Protein AF-0000000082329334 (afdb_homodimer)

Nearest PDB structures (foldseek):
  4zr8-assembly1_B  TM=9.690E-01  e=9.136E-33  Acinetobacter baumannii AB5075
  3cyv-assembly1_A-2  TM=9.642E-01  e=1.205E-32  Shigella flexneri
  6w2o-assembly1_A  TM=9.612E-01  e=1.875E-32  Stenotrophomonas maltophilia K279a
  4zr8-assembly1_A  TM=9.452E-01  e=6.203E-33  Acinetobacter baumannii AB5075
  4wsh-assembly1_B  TM=9.404E-01  e=3.281E-29  Pseudomonas aeruginosa PAO1

Sequence (674 aa):
MDHLLTRAARGERTERPPVWLMRQAGRHIPEYRTIREDYTFKEAIKTPSVAERITLLPWELYEPDGLVIYSDILTVLEPLGFDYRIESGVGPVIENPVDGPGDVERETEDVAEALDYVGELIDRLVDRVGDRTAIIGFAGGPFTLASYAVAGGASDGRTPIRRFRAEHPDAFRTLLERFAAGVRESLEYQIRMGADVVQLFDTYASVLTPEDYEEFVLPLHREILADLDVPSIVFVKNMAGKLDLLEASGADVVGLDWSVDMAAARERLGDVPVQGNLDPTHLYGSEAFVEKRTREIVEKAGPEGHILNLGHGVLRDTPVERVRTFVETAKSIDRSRMDHLLTRAARGERTERPPVWLMRQAGRHIPEYRTIREDYTFKEAIKTPSVAERITLLPWELYEPDGLVIYSDILTVLEPLGFDYRIESGVGPVIENPVDGPGDVERETEDVAEALDYVGELIDRLVDRVGDRTAIIGFAGGPFTLASYAVAGGASDGRTPIRRFRAEHPDAFRTLLERFAAGVRESLEYQIRMGADVVQLFDTYASVLTPEDYEEFVLPLHREILADLDVPSIVFVKNMAGKLDLLEASGADVVGLDWSVDMAAARERLGDVPVQGNLDPTHLYGSEAFVEKRTREIVEKAGPEGHILNLGHGVLRDTPVERVRTFVETAKSIDRSR

Solvent-accessible surface area (backbone atoms only — not comparable to full-atom values): 33240 Å² total; per-residue (Å²): 134,86,35,64,41,55,41,16,37,71,39,31,72,43,56,36,52,26,33,41,53,46,53,57,61,41,62,34,38,68,68,50,47,57,55,48,74,80,30,56,74,66,53,31,38,62,30,32,72,52,19,43,54,46,36,43,46,36,49,75,72,53,55,49,37,38,41,56,65,50,68,61,56,62,59,66,39,47,26,54,60,36,49,70,47,76,40,89,98,69,40,52,36,30,78,61,38,42,74,56,67,85,44,55,73,66,66,64,53,59,49,65,71,66,42,42,38,58,38,50,26,40,41,52,45,44,73,73,43,45,90,78,32,33,36,28,38,68,37,34,20,30,56,33,51,45,31,29,36,45,53,28,17,75,59,76,85,45,46,58,38,46,32,43,36,35,61,35,51,66,39,40,49,52,36,35,52,54,39,26,55,53,36,32,51,45,50,51,47,38,43,73,40,57,32,49,30,37,34,40,38,23,44,59,47,36,75,39,34,48,66,53,31,57,68,66,42,35,60,44,43,30,61,47,45,53,87,54,95,45,47,33,31,36,32,35,43,73,34,47,46,39,54,70,54,54,62,68,18,58,46,38,17,45,40,36,25,28,40,39,49,55,44,62,49,41,66,74,57,54,78,55,10,37,31,28,32,44,50,48,45,42,42,56,22,50,72,67,54,34,43,50,55,50,53,50,49,50,61,45,51,42,64,43,8,30,35,38,27,36,27,47,46,57,50,54,81,38,49,58,68,36,54,36,42,50,47,51,46,38,71,67,43,70,55,76,116,132,87,35,65,40,54,40,16,37,72,39,32,72,43,56,38,52,25,34,39,52,47,53,57,60,43,62,34,38,68,68,50,47,57,55,46,74,78,30,55,73,66,54,30,38,61,30,32,71,53,19,45,56,47,36,43,48,37,49,74,71,54,54,48,37,39,40,56,64,51,68,59,58,61,58,65,38,46,23,53,60,37,49,71,47,77,40,88,97,69,39,49,36,31,78,62,37,42,74,56,65,87,43,56,73,65,69,64,53,57,50,65,71,67,42,42,38,58,38,49,27,40,41,52,45,44,74,73,42,44,91,78,32,33,36,27,37,68,39,32,20,29,57,34,50,45,33,28,35,45,55,26,18,74,60,77,86,45,47,57,38,46,32,43,36,34,60,35,51,66,40,42,49,53,37,33,51,55,39,26,55,52,39,32,51,44,49,52,48,37,42,74,39,57,31,48,31,36,32,38,39,23,44,58,47,35,75,39,34,48,67,52,30,57,69,65,42,35,60,44,42,30,60,46,45,54,87,54,95,44,47,33,31,38,31,34,42,72,37,48,44,40,53,69,55,54,61,67,18,58,43,40,17,45,40,36,26,28,41,38,49,53,45,61,49,42,66,72,57,54,78,56,10,36,32,27,34,44,52,46,44,44,41,56,22,51,70,66,54,33,40,52,55,51,52,50,48,50,60,44,51,42,65,43,9,30,36,38,28,38,28,45,47,57,50,56,80,39,48,57,67,36,53,37,43,49,48,50,45,38,70,67,43,70,56,76,116

Secondary structure (DSSP, 8-state):
---HHHHHHTT-B-SS--B--TT-SSTTSHHHHHHHHHS-HHHHHH-HHHHHHHHHHHHHHH--SEEE-S--TTGGGTTTT--EEEETTTEEEESS---SGGGS------HHHHTHHHHHHHHHHHHHHTTTSEEEEEEE-HHHHHHHHHHTB--GGGHHHHHHHHH-HHHHHHHHHHHHHHHHHHHHHHHHHT-SEEEEE-TTGGGS-HHHIIIIIHHHHHHHHTT-SS-EEEE-TT-GGGHHHHHTTT-SEEEE-TTS-HHHHHHHHTTS-EEEEE-GGGGGS-HHHHHHHHHHHHHHH-SBSEEEEESSPPPTT--HHHHHHHHHHHHH-----/---HHHHHHTT-B-SS--B--TT-SSTTSHHHHHHHHHS-HHHHHH-HHHHHHHHHHHHHHH--SEEE-S--TTGGGTTTT--EEEETTTEEEESS---SGGGS------HHHHTHHHHHHHHHHHHHHTTTSEEEEEEE-HHHHHHHHHHTB--GGGHHHHHHHHH-HHHHHHHHHHHHHHHHHHHHHHHHHT-SEEEEE-TTGGGS-HHHIIIIIHHHHHHHHTT-SS-EEEE-TT-GGGHHHHHTTT-SEEEE-TTS-HHHHHHHHTTS-EEEEE-GGGGGS-HHHHHHHHHHHHHHH-SBSEEEEESSPPPTT--HHHHHHHHHHHHH-----

Foldseek 3Di:
DCFQQQCLLQWFFHQFFAEDEFCLQALQDPVSVVLCVVPPLVRQLQALVSQLVSQCVSCVQAVGQETEGSDDQQLLVVQLPWDWDQDPPFGIFIPQAQDALVRLDDHGHQLCVSNVSLLSNLLVCCVVCVVPHAYEYEHEALQQNNLCRQVRGDDPLSVRLVVNCVVPVPSSLSNSLSSLVSLLSNLLSSVVSPGQEYEYCPANLQSDDLVCCLVRGLVSLLVSQPPRPHAYEYAYAPCVVPLVSQLSSPGQEYEAEPNDQLLVSCVVSPSRAYEEYAALCQLVDDLVSLLVVLVVNSVSNDRIRYHYYYNHHHDSNRNSVSVSSNSVSRVPDGPPD/DCFQQQCLLQWFFHQFFAEDEFQLQALQDPVSVVLCVVPPLVRQLQALVSQLVSQCVSCVQAVGQETEGSDDQQLLVVQQPWDWDQDPPFGIFIPQAQDALVRLDDHGHQLCVSNVSLLSNLLVCCVVCVVPHAYEYEHEALLQNNLCRQVRGDDPLSVRLVVSCVVPVPSSLSNSLSSLVSRLSNQLSSVVSPGQEYEYCPANLQSDDLVCCLVRGLVSLLVSQPPRPHAYEYAYAPCVVPLVSQLSSPGQEYEAEQNDQLLVSCVVSPSRAYEEYAALCQLQDDLVSLLVSLVVNSVSNDRIRYHYYHNHHHDSNRNSVSVSSNSVSRVPDGPPD

Structure (mmCIF, N/CA/C/O backbone):
data_AF-0000000082329334-model_v1
#
loop_
_entity.id
_entity.type
_entity.pdbx_description
1 polymer 'Uroporphyrinogen decarboxylase'
#
loop_
_atom_site.group_PDB
_atom_site.id
_atom_site.type_symbol
_atom_site.label_atom_id
_atom_site.label_alt_id
_atom_site.label_comp_id
_atom_site.label_asym_id
_atom_site.label_entity_id
_atom_site.label_seq_id
_atom_site.pdbx_PDB_ins_code
_atom_site.Cartn_x
_atom_site.Cartn_y
_atom_site.Cartn_z
_atom_site.occupancy
_atom_site.B_iso_or_equiv
_atom_site.auth_seq_id
_atom_site.auth_comp_id
_atom_site.auth_asym_id
_atom_site.auth_atom_id
_atom_site.pdbx_PDB_model_num
ATOM 1 N N . MET A 1 1 ? 8.578 -37.438 -7.496 1 54.16 1 MET A N 1
ATOM 2 C CA . MET A 1 1 ? 9.797 -36.906 -6.891 1 54.16 1 MET A CA 1
ATOM 3 C C . MET A 1 1 ? 9.477 -35.688 -6.02 1 54.16 1 MET A C 1
ATOM 5 O O . MET A 1 1 ? 8.641 -34.875 -6.375 1 54.16 1 MET A O 1
ATOM 9 N N . ASP A 1 2 ? 9.852 -35.719 -4.762 1 84.88 2 ASP A N 1
ATOM 10 C CA . ASP A 1 2 ? 9.461 -34.688 -3.803 1 84.88 2 ASP A CA 1
ATOM 11 C C . ASP A 1 2 ? 10.43 -33.5 -3.844 1 84.88 2 ASP A C 1
ATOM 13 O O . ASP A 1 2 ? 11.578 -33.625 -3.41 1 84.88 2 ASP A O 1
ATOM 17 N N . HIS A 1 3 ? 10.125 -32.5 -4.625 1 94.31 3 HIS A N 1
ATOM 18 C CA . HIS A 1 3 ? 10.953 -31.312 -4.82 1 94.31 3 HIS A CA 1
ATOM 19 C C . HIS A 1 3 ? 11.188 -30.578 -3.502 1 94.31 3 HIS A C 1
ATOM 21 O O . HIS A 1 3 ? 10.375 -30.672 -2.584 1 94.31 3 HIS A O 1
ATOM 27 N N . LEU A 1 4 ? 12.406 -30 -3.443 1 96.56 4 LEU A N 1
ATOM 28 C CA . LEU A 1 4 ? 12.742 -29.188 -2.285 1 96.56 4 LEU A CA 1
ATOM 29 C C . LEU A 1 4 ? 11.625 -28.203 -1.963 1 96.56 4 LEU A C 1
ATOM 31 O O . LEU A 1 4 ? 11.258 -28.031 -0.797 1 96.56 4 LEU A O 1
ATOM 35 N N . LEU A 1 5 ? 11.078 -27.625 -2.943 1 98.31 5 LEU A N 1
ATOM 36 C CA . LEU A 1 5 ? 10.039 -26.609 -2.803 1 98.31 5 LEU A CA 1
ATOM 37 C C . LEU A 1 5 ? 8.766 -27.203 -2.217 1 98.31 5 LEU A C 1
ATOM 39 O O . LEU A 1 5 ? 8.172 -26.641 -1.301 1 98.31 5 LEU A O 1
ATOM 43 N N . THR A 1 6 ? 8.32 -28.391 -2.689 1 98.31 6 THR A N 1
ATOM 44 C CA . THR A 1 6 ? 7.094 -29 -2.205 1 98.31 6 THR A CA 1
ATOM 45 C C . THR A 1 6 ? 7.258 -29.5 -0.771 1 98.31 6 THR A C 1
ATOM 47 O O . THR A 1 6 ? 6.32 -29.438 0.025 1 98.31 6 THR A O 1
ATOM 50 N N . ARG A 1 7 ? 8.422 -29.953 -0.446 1 97.94 7 ARG A N 1
ATOM 51 C CA . ARG A 1 7 ? 8.695 -30.375 0.926 1 97.94 7 ARG A CA 1
ATOM 52 C C . ARG A 1 7 ? 8.594 -29.188 1.885 1 97.94 7 ARG A C 1
ATOM 54 O O . ARG A 1 7 ? 7.945 -29.281 2.932 1 97.94 7 ARG A O 1
ATOM 61 N N . ALA A 1 8 ? 9.195 -28.062 1.514 1 98.25 8 ALA A N 1
ATOM 62 C CA . ALA A 1 8 ? 9.109 -26.875 2.34 1 98.25 8 ALA A CA 1
ATOM 63 C C . ALA A 1 8 ? 7.672 -26.391 2.463 1 98.25 8 ALA A C 1
ATOM 65 O O . ALA A 1 8 ? 7.238 -25.969 3.539 1 98.25 8 ALA A O 1
ATOM 66 N N . ALA A 1 9 ? 6.965 -26.5 1.365 1 98.5 9 ALA A N 1
ATOM 67 C CA . ALA A 1 9 ? 5.574 -26.047 1.351 1 98.5 9 ALA A CA 1
ATOM 68 C C . ALA A 1 9 ? 4.719 -26.906 2.287 1 98.5 9 ALA A C 1
ATOM 70 O O . ALA A 1 9 ? 3.684 -26.438 2.775 1 98.5 9 ALA A O 1
ATOM 71 N N . ARG A 1 10 ? 5.16 -28.078 2.543 1 97.38 10 ARG A N 1
ATOM 72 C CA . ARG A 1 10 ? 4.438 -28.984 3.43 1 97.38 10 ARG A CA 1
ATOM 73 C C . ARG A 1 10 ? 4.91 -28.844 4.871 1 97.38 10 ARG A C 1
ATOM 75 O O . ARG A 1 10 ? 4.5 -29.594 5.75 1 97.38 10 ARG A O 1
ATOM 82 N N . GLY A 1 11 ? 5.863 -27.906 5.094 1 97.62 11 GLY A N 1
ATOM 83 C CA . GLY A 1 11 ? 6.301 -27.609 6.445 1 97.62 11 GLY A CA 1
ATOM 84 C C . GLY A 1 11 ? 7.504 -28.422 6.883 1 97.62 11 GLY A C 1
ATOM 85 O O . GLY A 1 11 ? 7.871 -28.422 8.055 1 97.62 11 GLY A O 1
ATOM 86 N N . GLU A 1 12 ? 8.141 -29.047 5.961 1 96.38 12 GLU A N 1
ATOM 87 C CA . GLU A 1 12 ? 9.273 -29.906 6.301 1 96.38 12 GLU A CA 1
ATOM 88 C C . GLU A 1 12 ? 10.555 -29.094 6.453 1 96.38 12 GLU A C 1
ATOM 90 O O . GLU A 1 12 ? 10.672 -28 5.91 1 96.38 12 GLU A O 1
ATOM 95 N N . ARG A 1 13 ? 11.398 -29.703 7.277 1 95.94 13 ARG A N 1
ATOM 96 C CA . ARG A 1 13 ? 12.773 -29.203 7.262 1 95.94 13 ARG A CA 1
ATOM 97 C C . ARG A 1 13 ? 13.477 -29.578 5.961 1 95.94 13 ARG A C 1
ATOM 99 O O . ARG A 1 13 ? 13.305 -30.688 5.453 1 95.94 13 ARG A O 1
ATOM 106 N N . THR A 1 14 ? 14.148 -28.656 5.426 1 96.31 14 THR A N 1
ATOM 107 C CA . THR A 1 14 ? 14.883 -28.891 4.191 1 96.31 14 THR A CA 1
ATOM 108 C C . THR A 1 14 ? 16.375 -28.609 4.383 1 96.31 14 THR A C 1
ATOM 110 O O . THR A 1 14 ? 16.75 -27.891 5.312 1 96.31 14 THR A O 1
ATOM 113 N N . GLU A 1 15 ? 17.219 -29.172 3.594 1 95.69 15 GLU A N 1
ATOM 114 C CA . GLU A 1 15 ? 18.672 -29.062 3.721 1 95.69 15 GLU A CA 1
ATOM 115 C C . GLU A 1 15 ? 19.141 -27.641 3.383 1 95.69 15 GLU A C 1
ATOM 117 O O . GLU A 1 15 ? 20.25 -27.25 3.742 1 95.69 15 GLU A O 1
ATOM 122 N N . ARG A 1 16 ? 18.422 -26.922 2.715 1 97.06 16 ARG A N 1
ATOM 123 C CA . ARG A 1 16 ? 18.547 -25.5 2.414 1 97.06 16 ARG A CA 1
ATOM 124 C C . ARG A 1 16 ? 17.203 -24.891 2.018 1 97.06 16 ARG A C 1
ATOM 126 O O . ARG A 1 16 ? 16.266 -25.625 1.707 1 97.06 16 ARG A O 1
ATOM 133 N N . PRO A 1 17 ? 17.078 -23.609 2.121 1 97.75 17 PRO A N 1
ATOM 134 C CA . PRO A 1 17 ? 15.797 -23.047 1.683 1 97.75 17 PRO A CA 1
ATOM 135 C C . PRO A 1 17 ? 15.586 -23.156 0.174 1 97.75 17 PRO A C 1
ATOM 137 O O . PRO A 1 17 ? 16.484 -22.797 -0.603 1 97.75 17 PRO A O 1
ATOM 140 N N . PRO A 1 18 ? 14.484 -23.797 -0.231 1 98.5 18 PRO A N 1
ATOM 141 C CA . PRO A 1 18 ? 14.172 -23.625 -1.652 1 98.5 18 PRO A CA 1
ATOM 142 C C . PRO A 1 18 ? 13.992 -22.156 -2.045 1 98.5 18 PRO A C 1
ATOM 144 O O . PRO A 1 18 ? 13.586 -21.344 -1.216 1 98.5 18 PRO A O 1
ATOM 147 N N . VAL A 1 19 ? 14.312 -21.828 -3.268 1 98.81 19 VAL A N 1
ATOM 148 C CA . VAL A 1 19 ? 14.25 -20.438 -3.707 1 98.81 19 VAL A CA 1
ATOM 149 C C . VAL A 1 19 ? 13.617 -20.375 -5.094 1 98.81 19 VAL A C 1
ATOM 151 O O . VAL A 1 19 ? 13.898 -21.203 -5.957 1 98.81 19 VAL A O 1
ATOM 154 N N . TRP A 1 20 ? 12.727 -19.516 -5.289 1 98.56 20 TRP A N 1
ATOM 155 C CA . TRP A 1 20 ? 12.227 -19.062 -6.586 1 98.56 20 TRP A CA 1
ATOM 156 C C . TRP A 1 20 ? 11.812 -17.594 -6.52 1 98.56 20 TRP A C 1
ATOM 158 O O . TRP A 1 20 ? 11.977 -16.938 -5.488 1 98.56 20 TRP A O 1
ATOM 168 N N . LEU A 1 21 ? 11.414 -17 -7.652 1 98.19 21 LEU A N 1
ATOM 169 C CA . LEU A 1 21 ? 11.094 -15.578 -7.688 1 98.19 21 LEU A CA 1
ATOM 170 C C . LEU A 1 21 ? 9.773 -15.336 -8.414 1 98.19 21 LEU A C 1
ATOM 172 O O . LEU A 1 21 ? 9.516 -15.93 -9.461 1 98.19 21 LEU A O 1
ATOM 176 N N . MET A 1 22 ? 8.969 -14.469 -7.801 1 97.12 22 MET A N 1
ATOM 177 C CA . MET A 1 22 ? 7.836 -13.938 -8.562 1 97.12 22 MET A CA 1
ATOM 178 C C . MET A 1 22 ? 8.32 -13.07 -9.719 1 97.12 22 MET A C 1
ATOM 180 O O . MET A 1 22 ? 9.234 -12.258 -9.555 1 97.12 22 MET A O 1
ATOM 184 N N . ARG A 1 23 ? 7.719 -13.25 -10.836 1 95.69 23 ARG A N 1
ATOM 185 C CA . ARG A 1 23 ? 8.109 -12.578 -12.07 1 95.69 23 ARG A CA 1
ATOM 186 C C . ARG A 1 23 ? 9.539 -12.945 -12.461 1 95.69 23 ARG A C 1
ATOM 188 O O . ARG A 1 23 ? 10.305 -12.094 -12.914 1 95.69 23 ARG A O 1
ATOM 195 N N . GLN A 1 24 ? 9.906 -14.203 -12.297 1 95.06 24 GLN A N 1
ATOM 196 C CA . GLN A 1 24 ? 11.281 -14.656 -12.516 1 95.06 24 GLN A CA 1
ATOM 197 C C . GLN A 1 24 ? 11.648 -14.594 -14 1 95.06 24 GLN A C 1
ATOM 199 O O . GLN A 1 24 ? 12.82 -14.438 -14.344 1 95.06 24 GLN A O 1
ATOM 204 N N . ALA A 1 25 ? 10.68 -14.828 -14.867 1 95.88 25 ALA A N 1
ATOM 205 C CA . ALA A 1 25 ? 10.891 -14.555 -16.281 1 95.88 25 ALA A CA 1
ATOM 206 C C . ALA A 1 25 ? 10.297 -13.203 -16.672 1 95.88 25 ALA A C 1
ATOM 208 O O . ALA A 1 25 ? 9.078 -13 -16.594 1 95.88 25 ALA A O 1
ATOM 209 N N . GLY A 1 26 ? 11.18 -12.273 -16.953 1 94.44 26 GLY A N 1
ATOM 210 C CA . GLY A 1 26 ? 10.664 -10.961 -17.297 1 94.44 26 GLY A CA 1
ATOM 211 C C . GLY A 1 26 ? 11.711 -10.055 -17.922 1 94.44 26 GLY A C 1
ATOM 212 O O . GLY A 1 26 ? 12.75 -10.523 -18.391 1 94.44 26 GLY A O 1
ATOM 213 N N . ARG A 1 27 ? 11.539 -8.789 -18 1 94.25 27 ARG A N 1
ATOM 214 C CA . ARG A 1 27 ? 12.234 -7.77 -18.766 1 94.25 27 ARG A CA 1
ATOM 215 C C . ARG A 1 27 ? 13.664 -7.582 -18.266 1 94.25 27 ARG A C 1
ATOM 217 O O . ARG A 1 27 ? 14.508 -7.016 -18.953 1 94.25 27 ARG A O 1
ATOM 224 N N . HIS A 1 28 ? 13.875 -8.008 -16.953 1 97.44 28 HIS A N 1
ATOM 225 C CA . HIS A 1 28 ? 15.242 -7.887 -16.484 1 97.44 28 HIS A CA 1
ATOM 226 C C . HIS A 1 28 ? 16.188 -8.805 -17.25 1 97.44 28 HIS A C 1
ATOM 228 O O . HIS A 1 28 ? 17.406 -8.633 -17.203 1 97.44 28 HIS A O 1
ATOM 234 N N . ILE A 1 29 ? 15.609 -9.797 -17.969 1 97.94 29 ILE A N 1
ATOM 235 C CA . ILE A 1 29 ? 16.375 -10.742 -18.766 1 97.94 29 ILE A CA 1
ATOM 236 C C . ILE A 1 29 ? 16.438 -10.266 -20.219 1 97.94 29 ILE A C 1
ATOM 238 O O . ILE A 1 29 ? 15.414 -10.148 -20.891 1 97.94 29 ILE A O 1
ATOM 242 N N . PRO A 1 30 ? 17.609 -10.047 -20.797 1 97.31 30 PRO A N 1
ATOM 243 C CA . PRO A 1 30 ? 17.75 -9.539 -22.172 1 97.31 30 PRO A CA 1
ATOM 244 C C . PRO A 1 30 ? 17.062 -10.438 -23.203 1 97.31 30 PRO A C 1
ATOM 246 O O . PRO A 1 30 ? 16.391 -9.945 -24.109 1 97.31 30 PRO A O 1
ATOM 249 N N . GLU A 1 31 ? 17.25 -11.703 -23.109 1 97.88 31 GLU A N 1
ATOM 250 C CA . GLU A 1 31 ? 16.656 -12.641 -24.047 1 97.88 31 GLU A CA 1
ATOM 251 C C . GLU A 1 31 ? 15.141 -12.539 -24.047 1 97.88 31 GLU A C 1
ATOM 253 O O . GLU A 1 31 ? 14.5 -12.711 -25.094 1 97.88 31 GLU A O 1
ATOM 258 N N . TYR A 1 32 ? 14.594 -12.367 -22.922 1 97.88 32 TYR A N 1
ATOM 259 C CA . TYR A 1 32 ? 13.156 -12.133 -22.844 1 97.88 32 TYR A CA 1
ATOM 260 C C . TYR A 1 32 ? 12.734 -10.961 -23.719 1 97.88 32 TYR A C 1
ATOM 262 O O . TYR A 1 32 ? 11.766 -11.062 -24.469 1 97.88 32 TYR A O 1
ATOM 270 N N . ARG A 1 33 ? 13.438 -9.891 -23.594 1 96.62 33 ARG A N 1
ATOM 271 C CA . ARG A 1 33 ? 13.125 -8.695 -24.375 1 96.62 33 ARG A CA 1
ATOM 272 C C . ARG A 1 33 ? 13.211 -8.977 -25.859 1 96.62 33 ARG A C 1
ATOM 274 O O . ARG A 1 33 ? 12.383 -8.492 -26.641 1 96.62 33 ARG A O 1
ATOM 281 N N . THR A 1 34 ? 14.148 -9.719 -26.188 1 97.56 34 THR A N 1
ATOM 282 C CA . THR A 1 34 ? 14.32 -10.078 -27.594 1 97.56 34 THR A CA 1
ATOM 283 C C . THR A 1 34 ? 13.117 -10.867 -28.094 1 97.56 34 THR A C 1
ATOM 285 O O . THR A 1 34 ? 12.57 -10.562 -29.156 1 97.56 34 THR A O 1
ATOM 288 N N . ILE A 1 35 ? 12.68 -11.852 -27.344 1 97.62 35 ILE A N 1
ATOM 289 C CA . ILE A 1 35 ? 11.531 -12.672 -27.719 1 97.62 35 ILE A CA 1
ATOM 290 C C . ILE A 1 35 ? 10.289 -11.797 -27.844 1 97.62 35 ILE A C 1
ATOM 292 O O . ILE A 1 35 ? 9.508 -11.945 -28.781 1 97.62 35 ILE A O 1
ATOM 296 N N . ARG A 1 36 ? 10.195 -10.836 -27 1 95 36 ARG A N 1
ATOM 297 C CA . ARG A 1 36 ? 8.992 -10.008 -26.906 1 95 36 ARG A CA 1
ATOM 298 C C . ARG A 1 36 ? 8.945 -8.984 -28.031 1 95 36 ARG A C 1
ATOM 300 O O . ARG A 1 36 ? 7.91 -8.359 -28.281 1 95 36 ARG A O 1
ATOM 307 N N . GLU A 1 37 ? 10.016 -8.766 -28.719 1 96.19 37 GLU A N 1
ATOM 308 C CA . GLU A 1 37 ? 9.984 -7.965 -29.938 1 96.19 37 GLU A CA 1
ATOM 309 C C . GLU A 1 37 ? 9.117 -8.617 -31 1 96.19 37 GLU A C 1
ATOM 311 O O . GLU A 1 37 ? 8.531 -7.934 -31.844 1 96.19 37 GLU A O 1
ATOM 316 N N . ASP A 1 38 ? 9.008 -9.93 -30.938 1 96.75 38 ASP A N 1
ATOM 317 C CA . ASP A 1 38 ? 8.328 -10.68 -31.984 1 96.75 38 ASP A CA 1
ATOM 318 C C . ASP A 1 38 ? 6.902 -11.039 -31.562 1 96.75 38 ASP A C 1
ATOM 320 O O . ASP A 1 38 ? 6.074 -11.391 -32.406 1 96.75 38 ASP A O 1
ATOM 324 N N . TYR A 1 39 ? 6.684 -11.008 -30.25 1 95.56 39 TYR A N 1
ATOM 325 C CA . TYR A 1 39 ? 5.387 -11.406 -29.719 1 95.56 39 TYR A CA 1
ATOM 326 C C . TYR A 1 39 ? 4.855 -10.367 -28.734 1 95.56 39 TYR A C 1
ATOM 328 O O . TYR A 1 39 ? 5.602 -9.852 -27.906 1 95.56 39 TYR A O 1
ATOM 336 N N . THR A 1 40 ? 3.547 -10.031 -28.922 1 92.5 40 THR A N 1
ATOM 337 C CA . THR A 1 40 ? 2.902 -9.32 -27.828 1 92.5 40 THR A CA 1
ATOM 338 C C . THR A 1 40 ? 2.805 -10.211 -26.594 1 92.5 40 THR A C 1
ATOM 340 O O . THR A 1 40 ? 2.973 -11.43 -26.688 1 92.5 40 THR A O 1
ATOM 343 N N . PHE A 1 41 ? 2.617 -9.602 -25.484 1 91.69 41 PHE A N 1
ATOM 344 C CA . PHE A 1 41 ? 2.508 -10.367 -24.25 1 91.69 41 PHE A CA 1
ATOM 345 C C . PHE A 1 41 ? 1.433 -11.445 -24.359 1 91.69 41 PHE A C 1
ATOM 347 O O . PHE A 1 41 ? 1.671 -12.602 -24.031 1 91.69 41 PHE A O 1
ATOM 354 N N . LYS A 1 42 ? 0.293 -11.172 -24.875 1 92.12 42 LYS A N 1
ATOM 355 C CA . LYS A 1 42 ? -0.82 -12.109 -25 1 92.12 42 LYS A CA 1
ATOM 356 C C . LYS A 1 42 ? -0.497 -13.211 -26 1 92.12 42 LYS A C 1
ATOM 358 O O . LYS A 1 42 ? -0.822 -14.375 -25.781 1 92.12 42 LYS A O 1
ATOM 363 N N . GLU A 1 43 ? 0.096 -12.852 -26.984 1 94.69 43 GLU A N 1
ATOM 364 C CA . GLU A 1 43 ? 0.498 -13.836 -27.984 1 94.69 43 GLU A CA 1
ATOM 365 C C . GLU A 1 43 ? 1.498 -14.836 -27.391 1 94.69 43 GLU A C 1
ATOM 367 O O . GLU A 1 43 ? 1.42 -16.031 -27.672 1 94.69 43 GLU A O 1
ATOM 372 N N . ALA A 1 44 ? 2.406 -14.258 -26.656 1 96.31 44 ALA A N 1
ATOM 373 C CA . ALA A 1 44 ? 3.426 -15.109 -26.062 1 96.31 44 ALA A CA 1
ATOM 374 C C . ALA A 1 44 ? 2.797 -16.141 -25.125 1 96.31 44 ALA A C 1
ATOM 376 O O . ALA A 1 44 ? 3.127 -17.328 -25.172 1 96.31 44 ALA A O 1
ATOM 377 N N . ILE A 1 45 ? 1.877 -15.68 -24.344 1 95.5 45 ILE A N 1
ATOM 378 C CA . ILE A 1 45 ? 1.222 -16.547 -23.359 1 95.5 45 ILE A CA 1
ATOM 379 C C . ILE A 1 45 ? 0.359 -17.578 -24.094 1 95.5 45 ILE A C 1
ATOM 381 O O . ILE A 1 45 ? 0.228 -18.719 -23.641 1 95.5 45 ILE A O 1
ATOM 385 N N . LYS A 1 46 ? -0.177 -17.25 -25.219 1 96.44 46 LYS A N 1
ATOM 386 C CA . LYS A 1 46 ? -1.121 -18.109 -25.922 1 96.44 46 LYS A CA 1
ATOM 387 C C . LYS A 1 46 ? -0.399 -19.031 -26.906 1 96.44 46 LYS A C 1
ATOM 389 O O . LYS A 1 46 ? -1.033 -19.828 -27.594 1 96.44 46 LYS A O 1
ATOM 394 N N . THR A 1 47 ? 0.867 -18.875 -27 1 98.12 47 THR A N 1
ATOM 395 C CA . THR A 1 47 ? 1.699 -19.766 -27.812 1 98.12 47 THR A CA 1
ATOM 396 C C . THR A 1 47 ? 2.574 -20.641 -26.922 1 98.12 47 THR A C 1
ATOM 398 O O . THR A 1 47 ? 3.674 -20.234 -26.531 1 98.12 47 THR A O 1
ATOM 401 N N . PRO A 1 48 ? 2.127 -21.844 -26.688 1 98.31 48 PRO A N 1
ATOM 402 C CA . PRO A 1 48 ? 2.762 -22.703 -25.688 1 98.31 48 PRO A CA 1
ATOM 403 C C . PRO A 1 48 ? 4.266 -22.859 -25.906 1 98.31 48 PRO A C 1
ATOM 405 O O . PRO A 1 48 ? 5.035 -22.859 -24.938 1 98.31 48 PRO A O 1
ATOM 408 N N . SER A 1 49 ? 4.711 -22.953 -27.125 1 98.31 49 SER A N 1
ATOM 409 C CA . SER A 1 49 ? 6.137 -23.125 -27.391 1 98.31 49 SER A CA 1
ATOM 410 C C . SER A 1 49 ? 6.922 -21.875 -26.984 1 98.31 49 SER A C 1
ATOM 412 O O . SER A 1 49 ? 8.031 -21.984 -26.453 1 98.31 49 SER A O 1
ATOM 414 N N . VAL A 1 50 ? 6.398 -20.719 -27.203 1 98.56 50 VAL A N 1
ATOM 415 C CA . VAL A 1 50 ? 7.027 -19.469 -26.812 1 98.56 50 VAL A CA 1
ATOM 416 C C . VAL A 1 50 ? 7 -19.312 -25.297 1 98.56 50 VAL A C 1
ATOM 418 O O . VAL A 1 50 ? 8.008 -18.969 -24.672 1 98.56 50 VAL A O 1
ATOM 421 N N . ALA A 1 51 ? 5.844 -19.594 -24.719 1 98.62 51 ALA A N 1
ATOM 422 C CA . ALA A 1 51 ? 5.711 -19.547 -23.266 1 98.62 51 ALA A CA 1
ATOM 423 C C . ALA A 1 51 ? 6.695 -20.484 -22.594 1 98.62 51 ALA A C 1
ATOM 425 O O . ALA A 1 51 ? 7.266 -20.156 -21.547 1 98.62 51 ALA A O 1
ATOM 426 N N . GLU A 1 52 ? 6.812 -21.672 -23.172 1 98.69 52 GLU A N 1
ATOM 427 C CA . GLU A 1 52 ? 7.785 -22.641 -22.672 1 98.69 52 GLU A CA 1
ATOM 428 C C . GLU A 1 52 ? 9.195 -22.062 -22.672 1 98.69 52 GLU A C 1
ATOM 430 O O . GLU A 1 52 ? 9.922 -22.141 -21.688 1 98.69 52 GLU A O 1
ATOM 435 N N . ARG A 1 53 ? 9.586 -21.5 -23.797 1 98.56 53 ARG A N 1
ATOM 436 C CA . ARG A 1 53 ? 10.914 -20.906 -23.938 1 98.56 53 ARG A CA 1
ATOM 437 C C . ARG A 1 53 ? 11.148 -19.828 -22.891 1 98.56 53 ARG A C 1
ATOM 439 O O . ARG A 1 53 ? 12.195 -19.797 -22.234 1 98.56 53 ARG A O 1
ATOM 446 N N . ILE A 1 54 ? 10.188 -19 -22.688 1 98.62 54 ILE A N 1
ATOM 447 C CA . ILE A 1 54 ? 10.305 -17.891 -21.75 1 98.62 54 ILE A CA 1
ATOM 448 C C . ILE A 1 54 ? 10.375 -18.453 -20.328 1 98.62 54 ILE A C 1
ATOM 450 O O . ILE A 1 54 ? 11.203 -18 -19.516 1 98.62 54 ILE A O 1
ATOM 454 N N . THR A 1 55 ? 9.531 -19.422 -20.016 1 98.62 55 THR A N 1
ATOM 455 C CA . THR A 1 55 ? 9.523 -20.031 -18.688 1 98.62 55 THR A CA 1
ATOM 456 C C . THR A 1 55 ? 10.891 -20.625 -18.344 1 98.62 55 THR A C 1
ATOM 458 O O . THR A 1 55 ? 11.297 -20.625 -17.188 1 98.62 55 THR A O 1
ATOM 461 N N . LEU A 1 56 ? 11.578 -21.062 -19.312 1 98.56 56 LEU A N 1
ATOM 462 C CA . LEU A 1 56 ? 12.805 -21.812 -19.094 1 98.56 56 LEU A CA 1
ATOM 463 C C . LEU A 1 56 ? 14.008 -20.875 -19 1 98.56 56 LEU A C 1
ATOM 465 O O . LEU A 1 56 ? 15.086 -21.281 -18.578 1 98.56 56 LEU A O 1
ATOM 469 N N . LEU A 1 57 ? 13.836 -19.578 -19.328 1 98.56 57 LEU A N 1
ATOM 470 C CA . LEU A 1 57 ? 14.945 -18.625 -19.281 1 98.56 57 LEU A CA 1
ATOM 471 C C . LEU A 1 57 ? 15.555 -18.578 -17.891 1 98.56 57 LEU A C 1
ATOM 473 O O . LEU A 1 57 ? 16.766 -18.75 -17.719 1 98.56 57 LEU A O 1
ATOM 477 N N . PRO A 1 58 ? 14.742 -18.391 -16.844 1 98.12 58 PRO A N 1
ATOM 478 C CA . PRO A 1 58 ? 15.328 -18.359 -15.5 1 98.12 58 PRO A CA 1
ATOM 479 C C . PRO A 1 58 ? 15.984 -19.688 -15.117 1 98.12 58 PRO A C 1
ATOM 481 O O . PRO A 1 58 ? 16.922 -19.703 -14.312 1 98.12 58 PRO A O 1
ATOM 484 N N . TRP A 1 59 ? 15.453 -20.797 -15.625 1 97.44 59 TRP A N 1
ATOM 485 C CA . TRP A 1 59 ? 16.062 -22.109 -15.367 1 97.44 59 TRP A CA 1
ATOM 486 C C . TRP A 1 59 ? 17.5 -22.141 -15.867 1 97.44 59 TRP A C 1
ATOM 488 O O . TRP A 1 59 ? 18.391 -22.625 -15.164 1 97.44 59 TRP A O 1
ATOM 498 N N . GLU A 1 60 ? 17.688 -21.609 -17 1 97.25 60 GLU A N 1
ATOM 499 C CA . GLU A 1 60 ? 19.016 -21.594 -17.625 1 97.25 60 GLU A CA 1
ATOM 500 C C . GLU A 1 60 ? 19.938 -20.609 -16.922 1 97.25 60 GLU A C 1
ATOM 502 O O . GLU A 1 60 ? 21.156 -20.844 -16.828 1 97.25 60 GLU A O 1
ATOM 507 N N . LEU A 1 61 ? 19.422 -19.562 -16.422 1 97.81 61 LEU A N 1
ATOM 508 C CA . LEU A 1 61 ? 20.234 -18.469 -15.891 1 97.81 61 LEU A CA 1
ATOM 509 C C . LEU A 1 61 ? 20.531 -18.688 -14.414 1 97.81 61 LEU A C 1
ATOM 511 O O . LEU A 1 61 ? 21.625 -18.375 -13.945 1 97.81 61 LEU A O 1
ATOM 515 N N . TYR A 1 62 ? 19.531 -19.188 -13.633 1 97.25 62 TYR A N 1
ATOM 516 C CA . TYR A 1 62 ? 19.609 -19.156 -12.18 1 97.25 62 TYR A CA 1
ATOM 517 C C . TYR A 1 62 ? 19.391 -20.531 -11.578 1 97.25 62 TYR A C 1
ATOM 519 O O . TYR A 1 62 ? 19.75 -20.781 -10.422 1 97.25 62 TYR A O 1
ATOM 527 N N . GLU A 1 63 ? 18.672 -21.453 -12.25 1 97.5 63 GLU A N 1
ATOM 528 C CA . GLU A 1 63 ? 18.266 -22.766 -11.781 1 97.5 63 GLU A CA 1
ATOM 529 C C . GLU A 1 63 ? 17.516 -22.672 -10.445 1 97.5 63 GLU A C 1
ATOM 531 O O . GLU A 1 63 ? 17.891 -23.328 -9.477 1 97.5 63 GLU A O 1
ATOM 536 N N . PRO A 1 64 ? 16.438 -21.891 -10.383 1 98.31 64 PRO A N 1
ATOM 537 C CA . PRO A 1 64 ? 15.656 -21.844 -9.148 1 98.31 64 PRO A CA 1
ATOM 538 C C . PRO A 1 64 ? 15.016 -23.188 -8.797 1 98.31 64 PRO A C 1
ATOM 540 O O . PRO A 1 64 ? 15.078 -24.125 -9.594 1 98.31 64 PRO A O 1
ATOM 543 N N . ASP A 1 65 ? 14.422 -23.312 -7.645 1 98.44 65 ASP A N 1
ATOM 544 C CA . ASP A 1 65 ? 13.867 -24.578 -7.168 1 98.44 65 ASP A CA 1
ATOM 545 C C . ASP A 1 65 ? 12.398 -24.719 -7.543 1 98.44 65 ASP A C 1
ATOM 547 O O . ASP A 1 65 ? 11.711 -25.625 -7.082 1 98.44 65 ASP A O 1
ATOM 551 N N . GLY A 1 66 ? 11.891 -23.797 -8.305 1 98.31 66 GLY A N 1
ATOM 552 C CA . GLY A 1 66 ? 10.555 -23.766 -8.875 1 98.31 66 GLY A CA 1
ATOM 553 C C . GLY A 1 66 ? 10.445 -22.844 -10.078 1 98.31 66 GLY A C 1
ATOM 554 O O . GLY A 1 66 ? 11.023 -21.766 -10.094 1 98.31 66 GLY A O 1
ATOM 555 N N . LEU A 1 67 ? 9.75 -23.328 -11.07 1 98.44 67 LEU A N 1
ATOM 556 C CA . LEU A 1 67 ? 9.477 -22.516 -12.25 1 98.44 67 LEU A CA 1
ATOM 557 C C . LEU A 1 67 ? 7.992 -22.156 -12.32 1 98.44 67 LEU A C 1
ATOM 559 O O . LEU A 1 67 ? 7.141 -23.031 -12.484 1 98.44 67 LEU A O 1
ATOM 563 N N . VAL A 1 68 ? 7.754 -20.938 -12.133 1 98.62 68 VAL A N 1
ATOM 564 C CA . VAL A 1 68 ? 6.383 -20.469 -12.32 1 98.62 68 VAL A CA 1
ATOM 565 C C . VAL A 1 68 ? 6.086 -20.312 -13.812 1 98.62 68 VAL A C 1
ATOM 567 O O . VAL A 1 68 ? 6.902 -19.766 -14.562 1 98.62 68 VAL A O 1
ATOM 570 N N . ILE A 1 69 ? 5.043 -20.812 -14.211 1 98.62 69 ILE A N 1
ATOM 571 C CA . ILE A 1 69 ? 4.691 -20.828 -15.625 1 98.62 69 ILE A CA 1
ATOM 572 C C . ILE A 1 69 ? 4.57 -19.391 -16.141 1 98.62 69 ILE A C 1
ATOM 574 O O . ILE A 1 69 ? 4.121 -18.5 -15.406 1 98.62 69 ILE A O 1
ATOM 578 N N . TYR A 1 70 ? 5.008 -19.156 -17.406 1 98.12 70 TYR A N 1
ATOM 579 C CA . TYR A 1 70 ? 4.809 -17.859 -18.031 1 98.12 70 TYR A CA 1
ATOM 580 C C . TYR A 1 70 ? 3.369 -17.703 -18.516 1 98.12 70 TYR A C 1
ATOM 582 O O . TYR A 1 70 ? 2.984 -18.25 -19.547 1 98.12 70 TYR A O 1
ATOM 590 N N . SER A 1 71 ? 2.658 -16.984 -17.75 1 96.38 71 SER A N 1
ATOM 591 C CA . SER A 1 71 ? 1.246 -16.703 -17.969 1 96.38 71 SER A CA 1
ATOM 592 C C . SER A 1 71 ? 0.854 -15.367 -17.328 1 96.38 71 SER A C 1
ATOM 594 O O . SER A 1 71 ? 1.698 -14.492 -17.141 1 96.38 71 SER A O 1
ATOM 596 N N . ASP A 1 72 ? -0.408 -15.117 -17.266 1 93.81 72 ASP A N 1
ATOM 597 C CA . ASP A 1 72 ? -0.913 -13.875 -16.688 1 93.81 72 ASP A CA 1
ATOM 598 C C . ASP A 1 72 ? -2.012 -14.148 -15.656 1 93.81 72 ASP A C 1
ATOM 600 O O . ASP A 1 72 ? -2.83 -15.055 -15.844 1 93.81 72 ASP A O 1
ATOM 604 N N . ILE A 1 73 ? -1.996 -13.336 -14.633 1 93.5 73 ILE A N 1
ATOM 605 C CA . ILE A 1 73 ? -2.986 -13.539 -13.578 1 93.5 73 ILE A CA 1
ATOM 606 C C . ILE A 1 73 ? -4.379 -13.211 -14.109 1 93.5 73 ILE A C 1
ATOM 608 O O . ILE A 1 73 ? -5.387 -13.617 -13.523 1 93.5 73 ILE A O 1
ATOM 612 N N . LEU A 1 74 ? -4.488 -12.57 -15.258 1 94.81 74 LEU A N 1
ATOM 613 C CA . LEU A 1 74 ? -5.766 -12.086 -15.773 1 94.81 74 LEU A CA 1
ATOM 614 C C . LEU A 1 74 ? -6.359 -13.078 -16.766 1 94.81 74 LEU A C 1
ATOM 616 O O . LEU A 1 74 ? -7.488 -12.906 -17.234 1 94.81 74 LEU A O 1
ATOM 620 N N . THR A 1 75 ? -5.625 -14.148 -17.094 1 94.69 75 THR A N 1
ATOM 621 C CA . THR A 1 75 ? -6.078 -15.07 -18.125 1 94.69 75 THR A CA 1
ATOM 622 C C . THR A 1 75 ? -7.449 -15.641 -17.781 1 94.69 75 THR A C 1
ATOM 624 O O . THR A 1 75 ? -8.273 -15.875 -18.672 1 94.69 75 THR A O 1
ATOM 627 N N . VAL A 1 76 ? -7.688 -15.805 -16.531 1 95.94 76 VAL A N 1
ATOM 628 C CA . VAL A 1 76 ? -8.922 -16.438 -16.078 1 95.94 76 VAL A CA 1
ATOM 629 C C . VAL A 1 76 ? -10.109 -15.516 -16.375 1 95.94 76 VAL A C 1
ATOM 631 O O . VAL A 1 76 ? -11.258 -15.953 -16.359 1 95.94 76 VAL A O 1
ATOM 634 N N . LEU A 1 77 ? -9.883 -14.242 -16.656 1 95.75 77 LEU A N 1
ATOM 635 C CA . LEU A 1 77 ? -10.953 -13.32 -17.016 1 95.75 77 LEU A CA 1
ATOM 636 C C . LEU A 1 77 ? -11.609 -13.734 -18.328 1 95.75 77 LEU A C 1
ATOM 638 O O . LEU A 1 77 ? -12.789 -13.469 -18.547 1 95.75 77 LEU A O 1
ATOM 642 N N . GLU A 1 78 ? -10.844 -14.438 -19.172 1 94.5 78 GLU A N 1
ATOM 643 C CA . GLU A 1 78 ? -11.352 -14.812 -20.484 1 94.5 78 GLU A CA 1
ATOM 644 C C . GLU A 1 78 ? -12.539 -15.766 -20.359 1 94.5 78 GLU A C 1
ATOM 646 O O . GLU A 1 78 ? -13.633 -15.461 -20.844 1 94.5 78 GLU A O 1
ATOM 651 N N . PRO A 1 79 ? -12.367 -16.891 -19.734 1 96.38 79 PRO A N 1
ATOM 652 C CA . PRO A 1 79 ? -13.516 -17.781 -19.594 1 96.38 79 PRO A CA 1
ATOM 653 C C . PRO A 1 79 ? -14.641 -17.188 -18.75 1 96.38 79 PRO A C 1
ATOM 655 O O . PRO A 1 79 ? -15.766 -17.703 -18.766 1 96.38 79 PRO A O 1
ATOM 658 N N . LEU A 1 80 ? -14.398 -16.125 -18.047 1 95.81 80 LEU A N 1
ATOM 659 C CA . LEU A 1 80 ? -15.406 -15.5 -17.188 1 95.81 80 LEU A CA 1
ATOM 660 C C . LEU A 1 80 ? -16.141 -14.398 -17.953 1 95.81 80 LEU A C 1
ATOM 662 O O . LEU A 1 80 ? -16.953 -13.664 -17.359 1 95.81 80 LEU A O 1
ATOM 666 N N . GLY A 1 81 ? -15.844 -14.25 -19.203 1 94.81 81 GLY A N 1
ATOM 667 C CA . GLY A 1 81 ? -16.609 -13.383 -20.078 1 94.81 81 GLY A CA 1
ATOM 668 C C . GLY A 1 81 ? -16.016 -11.992 -20.219 1 94.81 81 GLY A C 1
ATOM 669 O O . GLY A 1 81 ? -16.688 -11.055 -20.641 1 94.81 81 GLY A O 1
ATOM 670 N N . PHE A 1 82 ? -14.805 -11.812 -19.844 1 95.5 82 PHE A N 1
ATOM 671 C CA . PHE A 1 82 ? -14.117 -10.531 -19.969 1 95.5 82 PHE A CA 1
ATOM 672 C C . PHE A 1 82 ? -13.039 -10.594 -21.047 1 95.5 82 PHE A C 1
ATOM 674 O O . PHE A 1 82 ? -12.398 -11.633 -21.219 1 95.5 82 PHE A O 1
ATOM 681 N N . ASP A 1 83 ? -12.969 -9.492 -21.719 1 92.25 83 ASP A N 1
ATOM 682 C CA . ASP A 1 83 ? -11.883 -9.312 -22.672 1 92.25 83 ASP A CA 1
ATOM 683 C C . ASP A 1 83 ? -10.867 -8.289 -22.172 1 92.25 83 ASP A C 1
ATOM 685 O O . ASP A 1 83 ? -11.242 -7.266 -21.594 1 92.25 83 ASP A O 1
ATOM 689 N N . TYR A 1 84 ? -9.602 -8.656 -22.312 1 92.25 84 TYR A N 1
ATOM 690 C CA . TYR A 1 84 ? -8.586 -7.707 -21.859 1 92.25 84 TYR A CA 1
ATOM 691 C C . TYR A 1 84 ? -7.395 -7.695 -22.797 1 92.25 84 TYR A C 1
ATOM 693 O O . TYR A 1 84 ? -7.211 -8.625 -23.594 1 92.25 84 TYR A O 1
ATOM 701 N N . ARG A 1 85 ? -6.707 -6.656 -22.828 1 91 85 ARG A N 1
ATOM 702 C CA . ARG A 1 85 ? -5.434 -6.516 -23.531 1 91 85 ARG A CA 1
ATOM 703 C C . ARG A 1 85 ? -4.41 -5.801 -22.656 1 91 85 ARG A C 1
ATOM 705 O O . ARG A 1 85 ? -4.758 -5.23 -21.609 1 91 85 ARG A O 1
ATOM 712 N N . ILE A 1 86 ? -3.186 -5.992 -23.016 1 86.44 86 ILE A N 1
ATOM 713 C CA . ILE A 1 86 ? -2.111 -5.281 -22.328 1 86.44 86 ILE A CA 1
ATOM 714 C C . ILE A 1 86 ? -1.572 -4.168 -23.234 1 86.44 86 ILE A C 1
ATOM 716 O O . ILE A 1 86 ? -1.135 -4.422 -24.344 1 86.44 86 ILE A O 1
ATOM 720 N N . GLU A 1 87 ? -1.682 -3.018 -22.766 1 81.88 87 GLU A N 1
ATOM 721 C CA . GLU A 1 87 ? -1.203 -1.858 -23.5 1 81.88 87 GLU A CA 1
ATOM 722 C C . GLU A 1 87 ? 0.093 -1.314 -22.906 1 81.88 87 GLU A C 1
ATOM 724 O O . GLU A 1 87 ? 0.175 -1.071 -21.703 1 81.88 87 GLU A O 1
ATOM 729 N N . SER A 1 88 ? 1.072 -1.234 -23.797 1 73.31 88 SER A N 1
ATOM 730 C CA . SER A 1 88 ? 2.377 -0.745 -23.359 1 73.31 88 SER A CA 1
ATOM 731 C C . SER A 1 88 ? 2.256 0.607 -22.672 1 73.31 88 SER A C 1
ATOM 733 O O . SER A 1 88 ? 1.582 1.511 -23.172 1 73.31 88 SER A O 1
ATOM 735 N N . GLY A 1 89 ? 2.852 0.755 -21.484 1 69.69 89 GLY A N 1
ATOM 736 C CA . GLY A 1 89 ? 2.838 2.008 -20.75 1 69.69 89 GLY A CA 1
ATOM 737 C C . GLY A 1 89 ? 1.597 2.182 -19.891 1 69.69 89 GLY A C 1
ATOM 738 O O . GLY A 1 89 ? 1.598 2.965 -18.938 1 69.69 89 GLY A O 1
ATOM 739 N N . VAL A 1 90 ? 0.546 1.514 -20.281 1 76.81 90 VAL A N 1
ATOM 740 C CA . VAL A 1 90 ? -0.722 1.678 -19.578 1 76.81 90 VAL A CA 1
ATOM 741 C C . VAL A 1 90 ? -0.973 0.47 -18.688 1 76.81 90 VAL A C 1
ATOM 743 O O . VAL A 1 90 ? -1.441 0.619 -17.547 1 76.81 90 VAL A O 1
ATOM 746 N N . GLY A 1 91 ? -0.636 -0.687 -19.188 1 85.12 91 GLY A N 1
ATOM 747 C CA . GLY A 1 91 ? -0.959 -1.907 -18.469 1 85.12 91 GLY A CA 1
ATOM 748 C C . GLY A 1 91 ? -2.227 -2.576 -18.969 1 85.12 91 GLY A C 1
ATOM 749 O O . GLY A 1 91 ? -2.605 -2.414 -20.125 1 85.12 91 GLY A O 1
ATOM 750 N N . PRO A 1 92 ? -2.846 -3.359 -18.156 1 91.94 92 PRO A N 1
ATOM 751 C CA . PRO A 1 92 ? -4.039 -4.094 -18.578 1 91.94 92 PRO A CA 1
ATOM 752 C C . PRO A 1 92 ? -5.234 -3.176 -18.844 1 91.94 92 PRO A C 1
ATOM 754 O O . PRO A 1 92 ? -5.445 -2.207 -18.109 1 91.94 92 PRO A O 1
ATOM 757 N N . VAL A 1 93 ? -5.879 -3.396 -19.828 1 95.06 93 VAL A N 1
ATOM 758 C CA . VAL A 1 93 ? -7.121 -2.719 -20.188 1 95.06 93 VAL A CA 1
ATOM 759 C C . VAL A 1 93 ? -8.234 -3.746 -20.375 1 95.06 93 VAL A C 1
ATOM 761 O O . VAL A 1 93 ? -8.102 -4.672 -21.188 1 95.06 93 VAL A O 1
ATOM 764 N N . ILE A 1 94 ? -9.266 -3.631 -19.641 1 96.56 94 ILE A N 1
ATOM 765 C CA . ILE A 1 94 ? -10.445 -4.48 -19.781 1 96.56 94 ILE A CA 1
ATOM 766 C C . ILE A 1 94 ? -11.43 -3.842 -20.75 1 96.56 94 ILE A C 1
ATOM 768 O O . ILE A 1 94 ? -11.945 -2.748 -20.5 1 96.56 94 ILE A O 1
ATOM 772 N N . GLU A 1 95 ? -11.719 -4.43 -21.781 1 94.75 95 GLU A N 1
ATOM 773 C CA . GLU A 1 95 ? -12.516 -3.867 -22.859 1 94.75 95 GLU A CA 1
ATOM 774 C C . GLU A 1 95 ? -13.992 -3.754 -22.469 1 94.75 95 GLU A C 1
ATOM 776 O O . GLU A 1 95 ? -14.695 -2.859 -22.938 1 94.75 95 GLU A O 1
ATOM 781 N N . ASN A 1 96 ? -14.453 -4.668 -21.703 1 96.06 96 ASN A N 1
ATOM 782 C CA . ASN A 1 96 ? -15.844 -4.703 -21.266 1 96.06 96 ASN A CA 1
ATOM 783 C C . ASN A 1 96 ? -15.938 -4.738 -19.734 1 96.06 96 ASN A C 1
ATOM 785 O O . ASN A 1 96 ? -16.469 -5.695 -19.172 1 96.06 96 ASN A O 1
ATOM 789 N N . PRO A 1 97 ? -15.508 -3.684 -19.078 1 97.44 97 PRO A N 1
ATOM 790 C CA . PRO A 1 97 ? -15.523 -3.633 -17.625 1 97.44 97 PRO A CA 1
ATOM 791 C C . PRO A 1 97 ? -16.938 -3.742 -17.047 1 97.44 97 PRO A C 1
ATOM 793 O O . PRO A 1 97 ? -17.922 -3.709 -17.797 1 97.44 97 PRO A O 1
ATOM 796 N N . VAL A 1 98 ? -17.016 -4.051 -15.797 1 97.25 98 VAL A N 1
ATOM 797 C CA . VAL A 1 98 ? -18.297 -4.102 -15.094 1 97.25 98 VAL A CA 1
ATOM 798 C C . VAL A 1 98 ? -18.875 -2.691 -14.961 1 97.25 98 VAL A C 1
ATOM 800 O O . VAL A 1 98 ? -18.297 -1.847 -14.266 1 97.25 98 VAL A O 1
ATOM 803 N N . ASP A 1 99 ? -19.984 -2.467 -15.672 1 89.94 99 ASP A N 1
ATOM 804 C CA . ASP A 1 99 ? -20.641 -1.164 -15.664 1 89.94 99 ASP A CA 1
ATOM 805 C C . ASP A 1 99 ? -21.766 -1.127 -14.641 1 89.94 99 ASP A C 1
ATOM 807 O O . ASP A 1 99 ? -22.953 -1.212 -15 1 89.94 99 ASP A O 1
ATOM 811 N N . GLY A 1 100 ? -21.547 -1.214 -13.383 1 93.12 100 GLY A N 1
ATOM 812 C CA . GLY A 1 100 ? -22.562 -1.154 -12.336 1 93.12 100 GLY A CA 1
ATOM 813 C C . GLY A 1 100 ? -23.016 -2.523 -11.859 1 93.12 100 GLY A C 1
ATOM 814 O O . GLY A 1 100 ? -22.516 -3.547 -12.344 1 93.12 100 GLY A O 1
ATOM 815 N N . PRO A 1 101 ? -23.922 -2.576 -10.922 1 95.25 101 PRO A N 1
ATOM 816 C CA . PRO A 1 101 ? -24.328 -3.828 -10.281 1 95.25 101 PRO A CA 1
ATOM 817 C C . PRO A 1 101 ? -25.047 -4.777 -11.242 1 95.25 101 PRO A C 1
ATOM 819 O O . PRO A 1 101 ? -24.984 -6 -11.078 1 95.25 101 PRO A O 1
ATOM 822 N N . GLY A 1 102 ? -25.703 -4.285 -12.25 1 93.69 102 GLY A N 1
ATOM 823 C CA . GLY A 1 102 ? -26.422 -5.113 -13.203 1 93.69 102 GLY A CA 1
ATOM 824 C C . GLY A 1 102 ? -25.516 -5.871 -14.148 1 93.69 102 GLY A C 1
ATOM 825 O O . GLY A 1 102 ? -25.953 -6.777 -14.852 1 93.69 102 GLY A O 1
ATOM 826 N N . ASP A 1 103 ? -24.266 -5.617 -14.109 1 94.44 103 ASP A N 1
ATOM 827 C CA . ASP A 1 103 ? -23.312 -6.164 -15.07 1 94.44 103 ASP A CA 1
ATOM 828 C C . ASP A 1 103 ? -22.438 -7.246 -14.43 1 94.44 103 ASP A C 1
ATOM 830 O O . ASP A 1 103 ? -21.453 -7.684 -15.023 1 94.44 103 ASP A O 1
ATOM 834 N N . VAL A 1 104 ? -22.75 -7.777 -13.258 1 94.88 104 VAL A N 1
ATOM 835 C CA . VAL A 1 104 ? -21.891 -8.695 -12.539 1 94.88 104 VAL A CA 1
ATOM 836 C C . VAL A 1 104 ? -22.141 -10.125 -12.992 1 94.88 104 VAL A C 1
ATOM 838 O O . VAL A 1 104 ? -21.297 -11.008 -12.82 1 94.88 104 VAL A O 1
ATOM 841 N N . GLU A 1 105 ? -23.328 -10.336 -13.578 1 91.88 105 GLU A N 1
ATOM 842 C CA . GLU A 1 105 ? -23.641 -11.664 -14.102 1 91.88 105 GLU A CA 1
ATOM 843 C C . GLU A 1 105 ? -23.328 -11.742 -15.594 1 91.88 105 GLU A C 1
ATOM 845 O O . GLU A 1 105 ? -23.828 -10.922 -16.375 1 91.88 105 GLU A O 1
ATOM 850 N N . ARG A 1 106 ? -22.484 -12.688 -15.93 1 91.06 106 ARG A N 1
ATOM 851 C CA . ARG A 1 106 ? -22.094 -12.875 -17.328 1 91.06 106 ARG A CA 1
ATOM 852 C C . ARG A 1 106 ? -22.031 -14.359 -17.672 1 91.06 106 ARG A C 1
ATOM 854 O O . ARG A 1 106 ? -21.922 -15.211 -16.797 1 91.06 106 ARG A O 1
ATOM 861 N N . GLU A 1 107 ? -22.125 -14.516 -18.922 1 92.38 107 GLU A N 1
ATOM 862 C CA . GLU A 1 107 ? -21.922 -15.883 -19.406 1 92.38 107 GLU A CA 1
ATOM 863 C C . GLU A 1 107 ? -20.469 -16.312 -19.266 1 92.38 107 GLU A C 1
ATOM 865 O O . GLU A 1 107 ? -19.562 -15.523 -19.484 1 92.38 107 GLU A O 1
ATOM 870 N N . THR A 1 108 ? -20.297 -17.578 -18.859 1 93.75 108 THR A N 1
ATOM 871 C CA . THR A 1 108 ? -18.953 -18.125 -18.656 1 93.75 108 THR A CA 1
ATOM 872 C C . THR A 1 108 ? -18.703 -19.312 -19.594 1 93.75 108 THR A C 1
ATOM 874 O O . THR A 1 108 ? -19.656 -19.922 -20.109 1 93.75 108 THR A O 1
ATOM 877 N N . GLU A 1 109 ? -17.469 -19.453 -19.938 1 95.56 109 GLU A N 1
ATOM 878 C CA . GLU A 1 109 ? -17 -20.625 -20.703 1 95.56 109 GLU A CA 1
ATOM 879 C C . GLU A 1 109 ? -16.281 -21.609 -19.797 1 95.56 109 GLU A C 1
ATOM 881 O O . GLU A 1 109 ? -15.961 -21.297 -18.656 1 95.56 109 GLU A O 1
ATOM 886 N N . ASP A 1 110 ? -16.094 -22.781 -20.406 1 96.31 110 ASP A N 1
ATOM 887 C CA . ASP A 1 110 ? -15.281 -23.781 -19.703 1 96.31 110 ASP A CA 1
ATOM 888 C C . ASP A 1 110 ? -13.828 -23.344 -19.578 1 96.31 110 ASP A C 1
ATOM 890 O O . ASP A 1 110 ? -13.195 -22.984 -20.578 1 96.31 110 ASP A O 1
ATOM 894 N N . VAL A 1 111 ? -13.312 -23.391 -18.375 1 96.56 111 VAL A N 1
ATOM 895 C CA . VAL A 1 111 ? -11.992 -22.844 -18.078 1 96.56 111 VAL A CA 1
ATOM 896 C C . VAL A 1 111 ? -10.922 -23.641 -18.828 1 96.56 111 VAL A C 1
ATOM 898 O O . VAL A 1 111 ? -10.047 -23.078 -19.469 1 96.56 111 VAL A O 1
ATOM 901 N N . ALA A 1 112 ? -11.016 -24.969 -18.75 1 96.88 112 ALA A N 1
ATOM 902 C CA . ALA A 1 112 ? -10.016 -25.828 -19.391 1 96.88 112 ALA A CA 1
ATOM 903 C C . ALA A 1 112 ? -9.984 -25.625 -20.891 1 96.88 112 ALA A C 1
ATOM 905 O O . ALA A 1 112 ? -8.914 -25.625 -21.516 1 96.88 112 ALA A O 1
ATOM 906 N N . GLU A 1 113 ? -11.172 -25.422 -21.453 1 97.06 113 GLU A N 1
ATOM 907 C CA . GLU A 1 113 ? -11.266 -25.203 -22.891 1 97.06 113 GLU A CA 1
ATOM 908 C C . GLU A 1 113 ? -10.719 -23.828 -23.266 1 97.06 113 GLU A C 1
ATOM 910 O O . GLU A 1 113 ? -9.938 -23.703 -24.219 1 97.06 113 GLU A O 1
ATOM 915 N N . ALA A 1 114 ? -11.094 -22.859 -22.5 1 96.62 114 ALA A N 1
ATOM 916 C CA . ALA A 1 114 ? -10.711 -21.484 -22.812 1 96.62 114 ALA A CA 1
ATOM 917 C C . ALA A 1 114 ? -9.219 -21.281 -22.578 1 96.62 114 ALA A C 1
ATOM 919 O O . ALA A 1 114 ? -8.586 -20.469 -23.25 1 96.62 114 ALA A O 1
ATOM 920 N N . LEU A 1 115 ? -8.648 -22 -21.625 1 97.38 115 LEU A N 1
ATOM 921 C CA . LEU A 1 115 ? -7.246 -21.812 -21.25 1 97.38 115 LEU A CA 1
ATOM 922 C C . LEU A 1 115 ? -6.41 -23.016 -21.641 1 97.38 115 LEU A C 1
ATOM 924 O O . LEU A 1 115 ? -5.469 -23.391 -20.922 1 97.38 115 LEU A O 1
ATOM 928 N N . ASP A 1 116 ? -6.742 -23.656 -22.703 1 97.94 116 ASP A N 1
ATOM 929 C CA . ASP A 1 116 ? -6.074 -24.875 -23.141 1 97.94 116 ASP A CA 1
ATOM 930 C C . ASP A 1 116 ? -4.578 -24.641 -23.344 1 97.94 116 ASP A C 1
ATOM 932 O O . ASP A 1 116 ? -3.768 -25.531 -23.109 1 97.94 116 ASP A O 1
ATOM 936 N N . TYR A 1 117 ? -4.156 -23.422 -23.703 1 98.06 117 TYR A N 1
ATOM 937 C CA . TYR A 1 117 ? -2.754 -23.094 -23.922 1 98.06 117 TYR A CA 1
ATOM 938 C C . TYR A 1 117 ? -1.971 -23.141 -22.625 1 98.06 117 TYR A C 1
ATOM 940 O O . TYR A 1 117 ? -0.772 -23.422 -22.609 1 98.06 117 TYR A O 1
ATOM 948 N N . VAL A 1 118 ? -2.592 -22.859 -21.5 1 98.25 118 VAL A N 1
ATOM 949 C CA . VAL A 1 118 ? -1.939 -22.953 -20.203 1 98.25 118 VAL A CA 1
ATOM 950 C C . VAL A 1 118 ? -1.631 -24.422 -19.891 1 98.25 118 VAL A C 1
ATOM 952 O O . VAL A 1 118 ? -0.53 -24.75 -19.438 1 98.25 118 VAL A O 1
ATOM 955 N N . GLY A 1 119 ? -2.598 -25.25 -20.109 1 98.25 119 GLY A N 1
ATOM 956 C CA . GLY A 1 119 ? -2.385 -26.672 -19.891 1 98.25 119 GLY A CA 1
ATOM 957 C C . GLY A 1 119 ? -1.295 -27.25 -20.781 1 98.25 119 GLY A C 1
ATOM 958 O O . GLY A 1 119 ? -0.469 -28.047 -20.312 1 98.25 119 GLY A O 1
ATOM 959 N N . GLU A 1 120 ? -1.327 -26.875 -22 1 98.62 120 GLU A N 1
ATOM 960 C CA . GLU A 1 120 ? -0.294 -27.328 -22.922 1 98.62 120 GLU A CA 1
ATOM 961 C C . GLU A 1 120 ? 1.094 -26.891 -22.469 1 98.62 120 GLU A C 1
ATOM 963 O O . GLU A 1 120 ? 2.055 -27.656 -22.562 1 98.62 120 GLU A O 1
ATOM 968 N N . LEU A 1 121 ? 1.212 -25.672 -22.031 1 98.75 121 LEU A N 1
ATOM 969 C CA . LEU A 1 121 ? 2.479 -25.188 -21.484 1 98.75 121 LEU A CA 1
ATOM 970 C C . LEU A 1 121 ? 2.955 -26.062 -20.344 1 98.75 121 LEU A C 1
ATOM 972 O O . LEU A 1 121 ? 4.117 -26.469 -20.312 1 98.75 121 LEU A O 1
ATOM 976 N N . ILE A 1 122 ? 2.066 -26.359 -19.391 1 98.75 122 ILE A N 1
ATOM 977 C CA . ILE A 1 122 ? 2.432 -27.156 -18.219 1 98.75 122 ILE A CA 1
ATOM 978 C C . ILE A 1 122 ? 2.875 -28.547 -18.656 1 98.75 122 ILE A C 1
ATOM 980 O O . ILE A 1 122 ? 3.883 -29.062 -18.172 1 98.75 122 ILE A O 1
ATOM 984 N N . ASP A 1 123 ? 2.117 -29.062 -19.578 1 98.31 123 ASP A N 1
ATOM 985 C CA . ASP A 1 123 ? 2.471 -30.375 -20.109 1 98.31 123 ASP A CA 1
ATOM 986 C C . ASP A 1 123 ? 3.881 -30.359 -20.703 1 98.31 123 ASP A C 1
ATOM 988 O O . ASP A 1 123 ? 4.672 -31.266 -20.422 1 98.31 123 ASP A O 1
ATOM 992 N N . ARG A 1 124 ? 4.176 -29.406 -21.469 1 98.5 124 ARG A N 1
ATOM 993 C CA . ARG A 1 124 ? 5.496 -29.266 -22.078 1 98.5 124 ARG A CA 1
ATOM 994 C C . ARG A 1 124 ? 6.578 -29.125 -21.016 1 98.5 124 ARG A C 1
ATOM 996 O O . ARG A 1 124 ? 7.652 -29.734 -21.125 1 98.5 124 ARG A O 1
ATOM 1003 N N . LEU A 1 125 ? 6.336 -28.359 -20.016 1 98.62 125 LEU A N 1
ATOM 1004 C CA . LEU A 1 125 ? 7.316 -28.109 -18.953 1 98.62 125 LEU A CA 1
ATOM 1005 C C . LEU A 1 125 ? 7.551 -29.375 -18.141 1 98.62 125 LEU A C 1
ATOM 1007 O O . LEU A 1 125 ? 8.688 -29.672 -17.75 1 98.62 125 LEU A O 1
ATOM 1011 N N . VAL A 1 126 ? 6.492 -30.156 -17.828 1 98.12 126 VAL A N 1
ATOM 1012 C CA . VAL A 1 126 ? 6.613 -31.406 -17.094 1 98.12 126 VAL A CA 1
ATOM 1013 C C . VAL A 1 126 ? 7.535 -32.344 -17.844 1 98.12 126 VAL A C 1
ATOM 1015 O O . VAL A 1 126 ? 8.422 -32.969 -17.266 1 98.12 126 VAL A O 1
ATOM 1018 N N . ASP A 1 127 ? 7.289 -32.406 -19.094 1 97.56 127 ASP A N 1
ATOM 1019 C CA . ASP A 1 127 ? 8.094 -33.281 -19.938 1 97.56 127 ASP A CA 1
ATOM 1020 C C . ASP A 1 127 ? 9.562 -32.844 -19.953 1 97.56 127 ASP A C 1
ATOM 1022 O O . ASP A 1 127 ? 10.469 -33.656 -19.938 1 97.56 127 ASP A O 1
ATOM 1026 N N . ARG A 1 128 ? 9.789 -31.594 -19.953 1 97.06 128 ARG A N 1
ATOM 1027 C CA . ARG A 1 128 ? 11.125 -31.047 -20.156 1 97.06 128 ARG A CA 1
ATOM 1028 C C . ARG A 1 128 ? 11.922 -31.031 -18.859 1 97.06 128 ARG A C 1
ATOM 1030 O O . ARG A 1 128 ? 13.109 -31.359 -18.844 1 97.06 128 ARG A O 1
ATOM 1037 N N . VAL A 1 129 ? 11.242 -30.609 -17.703 1 96.81 129 VAL A N 1
ATOM 1038 C CA . VAL A 1 129 ? 12.055 -30.328 -16.516 1 96.81 129 VAL A CA 1
ATOM 1039 C C . VAL A 1 129 ? 11.328 -30.812 -15.266 1 96.81 129 VAL A C 1
ATOM 1041 O O . VAL A 1 129 ? 11.789 -30.578 -14.148 1 96.81 129 VAL A O 1
ATOM 1044 N N . GLY A 1 130 ? 10.25 -31.484 -15.398 1 94.94 130 GLY A N 1
ATOM 1045 C CA . GLY A 1 130 ? 9.414 -31.844 -14.266 1 94.94 130 GLY A CA 1
ATOM 1046 C C . GLY A 1 130 ? 10.125 -32.75 -13.258 1 94.94 130 GLY A C 1
ATOM 1047 O O . GLY A 1 130 ? 9.781 -32.75 -12.07 1 94.94 130 GLY A O 1
ATOM 1048 N N . ASP A 1 131 ? 11.102 -33.5 -13.609 1 94.81 131 ASP A N 1
ATOM 1049 C CA . ASP A 1 131 ? 11.852 -34.375 -12.734 1 94.81 131 ASP A CA 1
ATOM 1050 C C . ASP A 1 131 ? 12.961 -33.625 -12 1 94.81 131 ASP A C 1
ATOM 1052 O O . ASP A 1 131 ? 13.547 -34.125 -11.047 1 94.81 131 ASP A O 1
ATOM 1056 N N . ARG A 1 132 ? 13.227 -32.406 -12.414 1 96.25 132 ARG A N 1
ATOM 1057 C CA . ARG A 1 132 ? 14.383 -31.672 -11.906 1 96.25 132 ARG A CA 1
ATOM 1058 C C . ARG A 1 132 ? 13.945 -30.484 -11.031 1 96.25 132 ARG A C 1
ATOM 1060 O O . ARG A 1 132 ? 14.688 -30.062 -10.141 1 96.25 132 ARG A O 1
ATOM 1067 N N . THR A 1 133 ? 12.828 -29.922 -11.258 1 97 133 THR A N 1
ATOM 1068 C CA . THR A 1 133 ? 12.359 -28.766 -10.5 1 97 133 THR A CA 1
ATOM 1069 C C . THR A 1 133 ? 10.836 -28.734 -10.445 1 97 133 THR A C 1
ATOM 1071 O O . THR A 1 133 ? 10.172 -29.391 -11.242 1 97 133 THR A O 1
ATOM 1074 N N . ALA A 1 134 ? 10.328 -28.109 -9.438 1 98.31 134 ALA A N 1
ATOM 1075 C CA . ALA A 1 134 ? 8.883 -27.984 -9.281 1 98.31 134 ALA A CA 1
ATOM 1076 C C . ALA A 1 134 ? 8.289 -27.031 -10.312 1 98.31 134 ALA A C 1
ATOM 1078 O O . ALA A 1 134 ? 8.891 -26 -10.641 1 98.31 134 ALA A O 1
ATOM 1079 N N . ILE A 1 135 ? 7.109 -27.375 -10.836 1 98.69 135 ILE A N 1
ATOM 1080 C CA . ILE A 1 135 ? 6.336 -26.484 -11.695 1 98.69 135 ILE A CA 1
ATOM 1081 C C . ILE A 1 135 ? 5.277 -25.766 -10.867 1 98.69 135 ILE A C 1
ATOM 1083 O O . ILE A 1 135 ? 4.492 -26.391 -10.156 1 98.69 135 ILE A O 1
ATOM 1087 N N . ILE A 1 136 ? 5.301 -24.453 -10.938 1 98.75 136 ILE A N 1
ATOM 1088 C CA . ILE A 1 136 ? 4.422 -23.625 -10.117 1 98.75 136 ILE A CA 1
ATOM 1089 C C . ILE A 1 136 ? 3.32 -23.031 -10.984 1 98.75 136 ILE A C 1
ATOM 1091 O O . ILE A 1 136 ? 3.602 -22.25 -11.898 1 98.75 136 ILE A O 1
ATOM 1095 N N . GLY A 1 137 ? 2.09 -23.438 -10.758 1 98.62 137 GLY A N 1
ATOM 1096 C CA . GLY A 1 137 ? 0.934 -22.766 -11.336 1 98.62 137 GLY A CA 1
ATOM 1097 C C . GLY A 1 137 ? 0.45 -21.578 -10.5 1 98.62 137 GLY A C 1
ATOM 1098 O O . GLY A 1 137 ? 0.958 -21.344 -9.406 1 98.62 137 GLY A O 1
ATOM 1099 N N . PHE A 1 138 ? -0.46 -20.797 -11.078 1 98.56 138 PHE A N 1
ATOM 1100 C CA . PHE A 1 138 ? -0.958 -19.672 -10.305 1 98.56 138 PHE A CA 1
ATOM 1101 C C . PHE A 1 138 ? -2.242 -19.125 -10.906 1 98.56 138 PHE A C 1
ATOM 1103 O O . PHE A 1 138 ? -2.594 -19.453 -12.039 1 98.56 138 PHE A O 1
ATOM 1110 N N . ALA A 1 139 ? -2.898 -18.312 -10.164 1 98.12 139 ALA A N 1
ATOM 1111 C CA . ALA A 1 139 ? -4.066 -17.562 -10.617 1 98.12 139 ALA A CA 1
ATOM 1112 C C . ALA A 1 139 ? -4.219 -16.266 -9.828 1 98.12 139 ALA A C 1
ATOM 1114 O O . ALA A 1 139 ? -3.75 -16.156 -8.688 1 98.12 139 ALA A O 1
ATOM 1115 N N . GLY A 1 140 ? -4.805 -15.266 -10.492 1 98.19 140 GLY A N 1
ATOM 1116 C CA . GLY A 1 140 ? -5.246 -14.102 -9.75 1 98.19 140 GLY A CA 1
ATOM 1117 C C . GLY A 1 140 ? -6.422 -14.383 -8.836 1 98.19 140 GLY A C 1
ATOM 1118 O O . GLY A 1 140 ? -7.324 -15.141 -9.195 1 98.19 140 GLY A O 1
ATOM 1119 N N . GLY A 1 141 ? -6.355 -13.781 -7.66 1 98.56 141 GLY A N 1
ATOM 1120 C CA . GLY A 1 141 ? -7.453 -13.953 -6.719 1 98.56 141 GLY A CA 1
ATOM 1121 C C . GLY A 1 141 ? -8.688 -13.156 -7.098 1 98.56 141 GLY A C 1
ATOM 1122 O O . GLY A 1 141 ? -8.633 -12.289 -7.973 1 98.56 141 GLY A O 1
ATOM 1123 N N . PRO A 1 142 ? -9.781 -13.523 -6.434 1 98.75 142 PRO A N 1
ATOM 1124 C CA . PRO A 1 142 ? -11.062 -12.945 -6.828 1 98.75 142 PRO A CA 1
ATOM 1125 C C . PRO A 1 142 ? -11.094 -11.422 -6.684 1 98.75 142 PRO A C 1
ATOM 1127 O O . PRO A 1 142 ? -11.648 -10.727 -7.535 1 98.75 142 PRO A O 1
ATOM 1130 N N . PHE A 1 143 ? -10.555 -10.844 -5.652 1 98.75 143 PHE A N 1
ATOM 1131 C CA . PHE A 1 143 ? -10.586 -9.398 -5.473 1 98.75 143 PHE A CA 1
ATOM 1132 C C . PHE A 1 143 ? -9.734 -8.703 -6.527 1 98.75 143 PHE A C 1
ATOM 1134 O O . PHE A 1 143 ? -10.148 -7.703 -7.113 1 98.75 143 PHE A O 1
ATOM 1141 N N . THR A 1 144 ? -8.539 -9.188 -6.676 1 98.5 144 THR A N 1
ATOM 1142 C CA . THR A 1 144 ? -7.637 -8.602 -7.656 1 98.5 144 THR A CA 1
ATO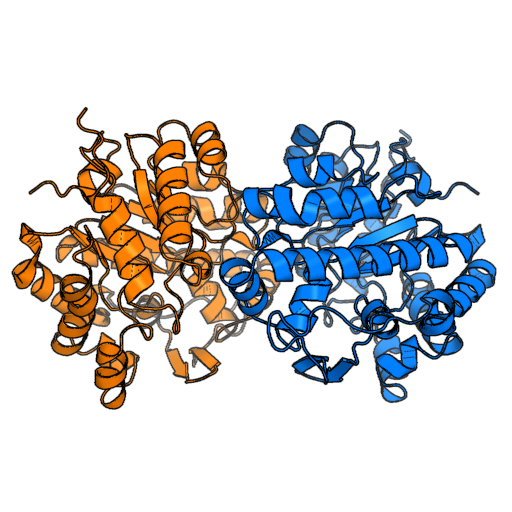M 1143 C C . THR A 1 144 ? -8.266 -8.609 -9.047 1 98.5 144 THR A C 1
ATOM 1145 O O . THR A 1 144 ? -8.242 -7.598 -9.75 1 98.5 144 THR A O 1
ATOM 1148 N N . LEU A 1 145 ? -8.812 -9.734 -9.438 1 98.12 145 LEU A N 1
ATOM 1149 C CA . LEU A 1 145 ? -9.484 -9.82 -10.734 1 98.12 145 LEU A CA 1
ATOM 1150 C C . LEU A 1 145 ? -10.641 -8.836 -10.812 1 98.12 145 LEU A C 1
ATOM 1152 O O . LEU A 1 145 ? -10.789 -8.117 -11.805 1 98.12 145 LEU A O 1
ATOM 1156 N N . ALA A 1 146 ? -11.422 -8.789 -9.781 1 98.31 146 ALA A N 1
ATOM 1157 C CA . ALA A 1 146 ? -12.57 -7.887 -9.742 1 98.31 146 ALA A CA 1
ATOM 1158 C C . ALA A 1 146 ? -12.117 -6.43 -9.82 1 98.31 146 ALA A C 1
ATOM 1160 O O . ALA A 1 146 ? -12.805 -5.598 -10.414 1 98.31 146 ALA A O 1
ATOM 1161 N N . SER A 1 147 ? -11.008 -6.141 -9.188 1 97.94 147 SER A N 1
ATOM 1162 C CA . SER A 1 147 ? -10.492 -4.777 -9.211 1 97.94 147 SER A CA 1
ATOM 1163 C C . SER A 1 147 ? -10.219 -4.32 -10.641 1 97.94 147 SER A C 1
ATOM 1165 O O . SER A 1 147 ? -10.555 -3.197 -11.016 1 97.94 147 SER A O 1
ATOM 1167 N N . TYR A 1 148 ? -9.672 -5.152 -11.469 1 97.25 148 TYR A N 1
ATOM 1168 C CA . TYR A 1 148 ? -9.43 -4.824 -12.875 1 97.25 148 TYR A CA 1
ATOM 1169 C C . TYR A 1 148 ? -10.742 -4.734 -13.641 1 97.25 148 TYR A C 1
ATOM 1171 O O . TYR A 1 148 ? -10.938 -3.82 -14.445 1 97.25 148 TYR A O 1
ATOM 1179 N N . ALA A 1 149 ? -11.594 -5.66 -13.383 1 97.38 149 ALA A N 1
ATOM 1180 C CA . ALA A 1 149 ? -12.852 -5.754 -14.125 1 97.38 149 ALA A CA 1
ATOM 1181 C C . ALA A 1 149 ? -13.719 -4.52 -13.891 1 97.38 149 ALA A C 1
ATOM 1183 O O . ALA A 1 149 ? -14.422 -4.066 -14.797 1 97.38 149 ALA A O 1
ATOM 1184 N N . VAL A 1 150 ? -13.656 -4.012 -12.664 1 97.81 150 VAL A N 1
ATOM 1185 C CA . VAL A 1 150 ? -14.5 -2.873 -12.312 1 97.81 150 VAL A CA 1
ATOM 1186 C C . VAL A 1 150 ? -13.859 -1.58 -12.812 1 97.81 150 VAL A C 1
ATOM 1188 O O . VAL A 1 150 ? -14.547 -0.715 -13.367 1 97.81 150 VAL A O 1
ATOM 1191 N N . ALA A 1 151 ? -12.562 -1.448 -12.641 1 96.81 151 ALA A N 1
ATOM 1192 C CA . ALA A 1 151 ? -11.859 -0.222 -13.008 1 96.81 151 ALA A CA 1
ATOM 1193 C C . ALA A 1 151 ? -11.641 -0.136 -14.516 1 96.81 151 ALA A C 1
ATOM 1195 O O . ALA A 1 151 ? -11.398 0.946 -15.055 1 96.81 151 ALA A O 1
ATOM 1196 N N . GLY A 1 152 ? -11.68 -1.286 -15.211 1 95.69 152 GLY A N 1
ATOM 1197 C CA . GLY A 1 152 ? -11.328 -1.342 -16.625 1 95.69 152 GLY A CA 1
ATOM 1198 C C . GLY A 1 152 ? -9.836 -1.379 -16.859 1 95.69 152 GLY A C 1
ATOM 1199 O O . GLY A 1 152 ? -9.375 -1.154 -17.984 1 95.69 152 GLY A O 1
ATOM 1200 N N . GLY A 1 153 ? -9.109 -1.573 -15.836 1 94.25 153 GLY A N 1
ATOM 1201 C CA . GLY A 1 153 ? -7.656 -1.599 -15.898 1 94.25 153 GLY A CA 1
ATOM 1202 C C . GLY A 1 153 ? -7 -1.331 -14.555 1 94.25 153 GLY A C 1
ATOM 1203 O O . GLY A 1 153 ? -7.578 -1.622 -13.508 1 94.25 153 GLY A O 1
ATOM 1204 N N . ALA A 1 154 ? -5.773 -0.91 -14.633 1 87.19 154 ALA A N 1
ATOM 1205 C CA . ALA A 1 154 ? -5.059 -0.548 -13.414 1 87.19 154 ALA A CA 1
ATOM 1206 C C . ALA A 1 154 ? -5.668 0.694 -12.773 1 87.19 154 ALA A C 1
ATOM 1208 O O . ALA A 1 154 ? -6.191 1.567 -13.469 1 87.19 154 ALA A O 1
ATOM 1209 N N . SER A 1 155 ? -5.656 0.678 -11.477 1 86.81 155 SER A N 1
ATOM 1210 C CA . SER A 1 155 ? -6.199 1.834 -10.773 1 86.81 155 SER A CA 1
ATOM 1211 C C . SER A 1 155 ? -5.414 2.125 -9.5 1 86.81 155 SER A C 1
ATOM 1213 O O . SER A 1 155 ? -4.961 1.203 -8.82 1 86.81 155 SER A O 1
ATOM 1215 N N . ASP A 1 156 ? -5.297 3.402 -9.258 1 78.38 156 ASP A N 1
ATOM 1216 C CA . ASP A 1 156 ? -4.633 3.838 -8.039 1 78.38 156 ASP A CA 1
ATOM 1217 C C . ASP A 1 156 ? -5.5 3.559 -6.809 1 78.38 156 ASP A C 1
ATOM 1219 O O . ASP A 1 156 ? -6.684 3.896 -6.793 1 78.38 156 ASP A O 1
ATOM 1223 N N . GLY A 1 157 ? -4.883 2.846 -5.871 1 85.44 157 GLY A N 1
ATOM 1224 C CA . GLY A 1 157 ? -5.559 2.627 -4.602 1 85.44 157 GLY A CA 1
ATOM 1225 C C . GLY A 1 157 ? -6.746 1.691 -4.707 1 85.44 157 GLY A C 1
ATOM 1226 O O . GLY A 1 157 ? -7.477 1.489 -3.734 1 85.44 157 GLY A O 1
ATOM 1227 N N . ARG A 1 158 ? -7.004 1.221 -6.004 1 95 158 ARG A N 1
ATOM 1228 C CA . ARG A 1 158 ? -8.156 0.353 -6.219 1 95 158 ARG A CA 1
ATOM 1229 C C . ARG A 1 158 ? -9.445 1.025 -5.75 1 95 158 ARG A C 1
ATOM 1231 O O . ARG A 1 158 ? -10.32 0.371 -5.18 1 95 158 ARG A O 1
ATOM 1238 N N . THR A 1 159 ? -9.484 2.305 -5.961 1 96.19 159 THR A N 1
ATOM 1239 C CA . THR A 1 159 ? -10.594 3.111 -5.465 1 96.19 159 THR A CA 1
ATOM 1240 C C . THR A 1 159 ? -11.906 2.697 -6.133 1 96.19 159 THR A C 1
ATOM 1242 O O . THR A 1 159 ? -12.93 2.564 -5.461 1 96.19 159 THR A O 1
ATOM 1245 N N . PRO A 1 160 ? -11.898 2.355 -7.449 1 96.88 160 PRO A N 1
ATOM 1246 C CA . PRO A 1 160 ? -13.172 2.016 -8.086 1 96.88 160 PRO A CA 1
ATOM 1247 C C . PRO A 1 160 ? -13.828 0.778 -7.477 1 96.88 160 PRO A C 1
ATOM 1249 O O . PRO A 1 160 ? -15.031 0.773 -7.223 1 96.88 160 PRO A O 1
ATOM 1252 N N . ILE A 1 161 ? -13.07 -0.269 -7.223 1 98 161 ILE A N 1
ATOM 1253 C CA . ILE A 1 161 ? -13.656 -1.49 -6.684 1 98 161 ILE A CA 1
ATOM 1254 C C . ILE A 1 161 ? -14.086 -1.261 -5.234 1 98 161 ILE A C 1
ATOM 1256 O O . ILE A 1 161 ? -15.094 -1.81 -4.789 1 98 161 ILE A O 1
ATOM 1260 N N . ARG A 1 162 ? -13.352 -0.472 -4.492 1 97.94 162 ARG A N 1
ATOM 1261 C CA . ARG A 1 162 ? -13.734 -0.165 -3.117 1 97.94 162 ARG A CA 1
ATOM 1262 C C . ARG A 1 162 ? -15 0.687 -3.078 1 97.94 162 ARG A C 1
ATOM 1264 O O . ARG A 1 162 ? -15.859 0.49 -2.219 1 97.94 162 ARG A O 1
ATOM 1271 N N . ARG A 1 163 ? -15.055 1.651 -3.973 1 97.38 163 ARG A N 1
ATOM 1272 C CA . ARG A 1 163 ? -16.297 2.42 -4.113 1 97.38 163 ARG A CA 1
ATOM 1273 C C . ARG A 1 163 ? -17.469 1.511 -4.461 1 97.38 163 ARG A C 1
ATOM 1275 O O . ARG A 1 163 ? -18.547 1.642 -3.889 1 97.38 163 ARG A O 1
ATOM 1282 N N . PHE A 1 164 ? -17.234 0.599 -5.457 1 98.12 164 PHE A N 1
ATOM 1283 C CA . PHE A 1 164 ? -18.25 -0.372 -5.855 1 98.12 164 PHE A CA 1
ATOM 1284 C C . PHE A 1 164 ? -18.734 -1.17 -4.652 1 98.12 164 PHE A C 1
ATOM 1286 O O . PHE A 1 164 ? -19.953 -1.361 -4.477 1 98.12 164 PHE A O 1
ATOM 1293 N N . ARG A 1 165 ? -17.875 -1.586 -3.771 1 98.44 165 ARG A N 1
ATOM 1294 C CA . ARG A 1 165 ? -18.219 -2.303 -2.547 1 98.44 165 ARG A CA 1
ATOM 1295 C C . ARG A 1 165 ? -19.109 -1.458 -1.648 1 98.44 165 ARG A C 1
ATOM 1297 O O . ARG A 1 165 ? -20.109 -1.954 -1.111 1 98.44 165 ARG A O 1
ATOM 1304 N N . ALA A 1 166 ? -18.734 -0.209 -1.456 1 97.88 166 ALA A N 1
ATOM 1305 C CA . ALA A 1 166 ? -19.469 0.675 -0.565 1 97.88 166 ALA A CA 1
ATOM 1306 C C . ALA A 1 166 ? -20.875 0.95 -1.111 1 97.88 166 ALA A C 1
ATOM 1308 O O . ALA A 1 166 ? -21.844 0.953 -0.359 1 97.88 166 ALA A O 1
ATOM 1309 N N . GLU A 1 167 ? -20.938 1.115 -2.424 1 97.44 167 GLU A N 1
ATOM 1310 C CA . GLU A 1 167 ? -22.203 1.505 -3.064 1 97.44 167 GLU A CA 1
ATOM 1311 C C . GLU A 1 167 ? -23.109 0.3 -3.275 1 97.44 167 GLU A C 1
ATOM 1313 O O . GLU A 1 167 ? -24.328 0.417 -3.189 1 97.44 167 GLU A O 1
ATOM 1318 N N . HIS A 1 168 ? -22.469 -0.849 -3.646 1 97.62 168 HIS A N 1
ATOM 1319 C CA . HIS A 1 168 ? -23.219 -2.021 -4.07 1 97.62 168 HIS A CA 1
ATOM 1320 C C . HIS A 1 168 ? -22.688 -3.291 -3.422 1 97.62 168 HIS A C 1
ATOM 1322 O O . HIS A 1 168 ? -22.234 -4.203 -4.117 1 97.62 168 HIS A O 1
ATOM 1328 N N . PRO A 1 169 ? -22.875 -3.439 -2.113 1 97.69 169 PRO A N 1
ATOM 1329 C CA . PRO A 1 169 ? -22.25 -4.555 -1.395 1 97.69 169 PRO A CA 1
ATOM 1330 C C . PRO A 1 169 ? -22.719 -5.918 -1.907 1 97.69 169 PRO A C 1
ATOM 1332 O O . PRO A 1 169 ? -21.922 -6.867 -1.94 1 97.69 169 PRO A O 1
ATOM 1335 N N . ASP A 1 170 ? -23.969 -6.051 -2.312 1 97.75 170 ASP A N 1
ATOM 1336 C CA . ASP A 1 170 ? -24.469 -7.332 -2.797 1 97.75 170 ASP A CA 1
ATOM 1337 C C . ASP A 1 170 ? -23.859 -7.688 -4.148 1 97.75 170 ASP A C 1
ATOM 1339 O O . ASP A 1 170 ? -23.453 -8.828 -4.375 1 97.75 170 ASP A O 1
ATOM 1343 N N . ALA A 1 171 ? -23.828 -6.727 -5.047 1 98.25 171 ALA A N 1
ATOM 1344 C CA . ALA A 1 171 ? -23.219 -6.949 -6.355 1 98.25 171 ALA A CA 1
ATOM 1345 C C . ALA A 1 171 ? -21.719 -7.246 -6.219 1 98.25 171 ALA A C 1
ATOM 1347 O O . ALA A 1 171 ? -21.172 -8.078 -6.945 1 98.25 171 ALA A O 1
ATOM 1348 N N . PHE A 1 172 ? -21.141 -6.555 -5.305 1 98.62 172 PHE A N 1
ATOM 1349 C CA . PHE A 1 172 ? -19.734 -6.789 -4.992 1 98.62 172 PHE A CA 1
ATOM 1350 C C . PHE A 1 172 ? -19.516 -8.234 -4.57 1 98.62 172 PHE A C 1
ATOM 1352 O O . PHE A 1 172 ? -18.625 -8.914 -5.102 1 98.62 172 PHE A O 1
ATOM 1359 N N . ARG A 1 173 ? -20.266 -8.711 -3.68 1 98.38 173 ARG A N 1
ATOM 1360 C CA . ARG A 1 173 ? -20.188 -10.094 -3.209 1 98.38 173 ARG A CA 1
ATOM 1361 C C . ARG A 1 173 ? -20.375 -11.078 -4.363 1 98.38 173 ARG A C 1
ATOM 1363 O O . ARG A 1 173 ? -19.578 -12.008 -4.523 1 98.38 173 ARG A O 1
ATOM 1370 N N . THR A 1 174 ? -21.375 -10.844 -5.141 1 98.12 174 THR A N 1
ATOM 1371 C CA . THR A 1 174 ? -21.688 -11.734 -6.254 1 98.12 174 THR A CA 1
ATOM 1372 C C . THR A 1 174 ? -20.531 -11.789 -7.25 1 98.12 174 THR A C 1
ATOM 1374 O O . THR A 1 174 ? -20.156 -12.867 -7.715 1 98.12 174 THR A O 1
ATOM 1377 N N . LEU A 1 175 ? -20 -10.664 -7.547 1 98.38 175 LEU A N 1
ATOM 1378 C CA . LEU A 1 175 ? -18.891 -10.586 -8.484 1 98.38 175 LEU A CA 1
ATOM 1379 C C . LEU A 1 175 ? -17.703 -11.398 -7.984 1 98.38 175 LEU A C 1
ATOM 1381 O O . LEU A 1 175 ? -17.125 -12.195 -8.734 1 98.38 175 LEU A O 1
ATOM 1385 N N . LEU A 1 176 ? -17.328 -11.203 -6.703 1 98.69 176 LEU A N 1
ATOM 1386 C CA . LEU A 1 176 ? -16.203 -11.922 -6.125 1 98.69 176 LEU A CA 1
ATOM 1387 C C . LEU A 1 176 ? -16.453 -13.43 -6.148 1 98.69 176 LEU A C 1
ATOM 1389 O O . LEU A 1 176 ? -15.547 -14.211 -6.453 1 98.69 176 LEU A O 1
ATOM 1393 N N . GLU A 1 177 ? -17.641 -13.828 -5.832 1 98.38 177 GLU A N 1
ATOM 1394 C CA . GLU A 1 177 ? -18 -15.242 -5.805 1 98.38 177 GLU A CA 1
ATOM 1395 C C . GLU A 1 177 ? -17.859 -15.875 -7.188 1 98.38 177 GLU A C 1
ATOM 1397 O O . GLU A 1 177 ? -17.359 -17 -7.316 1 98.38 177 GLU A O 1
ATOM 1402 N N . ARG A 1 178 ? -18.297 -15.188 -8.148 1 97.25 178 ARG A N 1
ATOM 1403 C CA . ARG A 1 178 ? -18.188 -15.68 -9.516 1 97.25 178 ARG A CA 1
ATOM 1404 C C . ARG A 1 178 ? -16.719 -15.828 -9.93 1 97.25 178 ARG A C 1
ATOM 1406 O O . ARG A 1 178 ? -16.344 -16.828 -10.547 1 97.25 178 ARG A O 1
ATOM 1413 N N . PHE A 1 179 ? -15.953 -14.867 -9.594 1 98.25 179 PHE A N 1
ATOM 1414 C CA . PHE A 1 179 ? -14.539 -14.945 -9.914 1 98.25 179 PHE A CA 1
ATOM 1415 C C . PHE A 1 179 ? -13.867 -16.078 -9.148 1 98.25 179 PHE A C 1
ATOM 1417 O O . PHE A 1 179 ? -13.039 -16.812 -9.703 1 98.25 179 PHE A O 1
ATOM 1424 N N . ALA A 1 180 ? -14.266 -16.234 -7.91 1 98.5 180 ALA A N 1
ATOM 1425 C CA . ALA A 1 180 ? -13.695 -17.297 -7.09 1 98.5 180 ALA A CA 1
ATOM 1426 C C . ALA A 1 180 ? -13.93 -18.656 -7.723 1 98.5 180 ALA A C 1
ATOM 1428 O O . ALA A 1 180 ? -13.031 -19.516 -7.73 1 98.5 180 ALA A O 1
ATOM 1429 N N . ALA A 1 181 ? -15.078 -18.891 -8.273 1 97.62 181 ALA A N 1
ATOM 1430 C CA . ALA A 1 181 ? -15.406 -20.156 -8.906 1 97.62 181 ALA A CA 1
ATOM 1431 C C . ALA A 1 181 ? -14.492 -20.422 -10.102 1 97.62 181 ALA A C 1
ATOM 1433 O O . ALA A 1 181 ? -13.977 -21.531 -10.266 1 97.62 181 ALA A O 1
ATOM 1434 N N . GLY A 1 182 ? -14.336 -19.391 -10.922 1 97.69 182 GLY A N 1
ATOM 1435 C CA . GLY A 1 182 ? -13.445 -19.516 -12.07 1 97.69 182 GLY A CA 1
ATOM 1436 C C . GLY A 1 182 ? -12 -19.734 -11.68 1 97.69 182 GLY A C 1
ATOM 1437 O O . GLY A 1 182 ? -11.289 -20.516 -12.312 1 97.69 182 GLY A O 1
ATOM 1438 N N . VAL A 1 183 ? -11.586 -19.094 -10.656 1 98.56 183 VAL A N 1
ATOM 1439 C CA . VAL A 1 183 ? -10.219 -19.219 -10.164 1 98.56 183 VAL A CA 1
ATOM 1440 C C . VAL A 1 183 ? -9.969 -20.641 -9.664 1 98.56 183 VAL A C 1
ATOM 1442 O O . VAL A 1 183 ? -8.938 -21.234 -9.984 1 98.56 183 VAL A O 1
ATOM 1445 N N . ARG A 1 184 ? -10.859 -21.172 -8.859 1 98.5 184 ARG A N 1
ATOM 1446 C CA . ARG A 1 184 ? -10.719 -22.531 -8.359 1 98.5 184 ARG A CA 1
ATOM 1447 C C . ARG A 1 184 ? -10.602 -23.531 -9.516 1 98.5 184 ARG A C 1
ATOM 1449 O O . ARG A 1 184 ? -9.711 -24.391 -9.508 1 98.5 184 ARG A O 1
ATOM 1456 N N . GLU A 1 185 ? -11.445 -23.375 -10.484 1 98.31 185 GLU A N 1
ATOM 1457 C CA . GLU A 1 185 ? -11.406 -24.25 -11.641 1 98.31 185 GLU A CA 1
ATOM 1458 C C . GLU A 1 185 ? -10.07 -24.156 -12.367 1 98.31 185 GLU A C 1
ATOM 1460 O O . GLU A 1 185 ? -9.523 -25.172 -12.812 1 98.31 185 GLU A O 1
ATOM 1465 N N . SER A 1 186 ? -9.617 -22.969 -12.484 1 98.5 186 SER A N 1
ATOM 1466 C CA . SER A 1 186 ? -8.344 -22.75 -13.164 1 98.5 186 SER A CA 1
ATOM 1467 C C . SER A 1 186 ? -7.195 -23.422 -12.422 1 98.5 186 SER A C 1
ATOM 1469 O O . SER A 1 186 ? -6.344 -24.078 -13.031 1 98.5 186 SER A O 1
ATOM 1471 N N . LEU A 1 187 ? -7.133 -23.25 -11.109 1 98.69 187 LEU A N 1
ATOM 1472 C CA . LEU A 1 187 ? -6.082 -23.875 -10.312 1 98.69 187 LEU A CA 1
ATOM 1473 C C . LEU A 1 187 ? -6.168 -25.391 -10.391 1 98.69 187 LEU A C 1
ATOM 1475 O O . LEU A 1 187 ? -5.148 -26.078 -10.562 1 98.69 187 LEU A O 1
ATOM 1479 N N . GLU A 1 188 ? -7.328 -25.953 -10.289 1 98.62 188 GLU A N 1
ATOM 1480 C CA . GLU A 1 188 ? -7.508 -27.391 -10.391 1 98.62 188 GLU A CA 1
ATOM 1481 C C . GLU A 1 188 ? -7.059 -27.922 -11.75 1 98.62 188 GLU A C 1
ATOM 1483 O O . GLU A 1 188 ? -6.461 -29 -11.844 1 98.62 188 GLU A O 1
ATOM 1488 N N . TYR A 1 189 ? -7.441 -27.172 -12.758 1 98.56 189 TYR A N 1
ATOM 1489 C CA . TYR A 1 189 ? -7.027 -27.531 -14.109 1 98.56 189 TYR A CA 1
ATOM 1490 C C . TYR A 1 189 ? -5.508 -27.578 -14.219 1 98.56 189 TYR A C 1
ATOM 1492 O O . TYR A 1 189 ? -4.945 -28.531 -14.75 1 98.56 189 TYR A O 1
ATOM 1500 N N . GLN A 1 190 ? -4.84 -26.578 -13.719 1 98.75 190 GLN A N 1
ATOM 1501 C CA . GLN A 1 190 ? -3.383 -26.516 -13.758 1 98.75 190 GLN A CA 1
ATOM 1502 C C . GLN A 1 190 ? -2.77 -27.688 -12.984 1 98.75 190 GLN A C 1
ATOM 1504 O O . GLN A 1 190 ? -1.771 -28.266 -13.414 1 98.75 190 GLN A O 1
ATOM 1509 N N . ILE A 1 191 ? -3.34 -28.031 -11.836 1 98.75 191 ILE A N 1
ATOM 1510 C CA . ILE A 1 191 ? -2.881 -29.141 -11.023 1 98.75 191 ILE A CA 1
ATOM 1511 C C . ILE A 1 191 ? -3.027 -30.453 -11.805 1 98.75 191 ILE A C 1
ATOM 1513 O O . ILE A 1 191 ? -2.098 -31.25 -11.867 1 98.75 191 ILE A O 1
ATOM 1517 N N . ARG A 1 192 ? -4.168 -30.594 -12.445 1 98.5 192 ARG A N 1
ATOM 1518 C CA . ARG A 1 192 ? -4.41 -31.797 -13.258 1 98.5 192 ARG A CA 1
ATOM 1519 C C . ARG A 1 192 ? -3.389 -31.906 -14.383 1 98.5 192 ARG A C 1
ATOM 1521 O O . ARG A 1 192 ? -3 -33 -14.766 1 98.5 192 ARG A O 1
ATOM 1528 N N . MET A 1 193 ? -2.963 -30.797 -14.875 1 98.5 193 MET A N 1
ATOM 1529 C CA . MET A 1 193 ? -2.047 -30.797 -16.016 1 98.5 193 MET A CA 1
ATOM 1530 C C . MET A 1 193 ? -0.606 -30.984 -15.555 1 98.5 193 MET A C 1
ATOM 1532 O O . MET A 1 193 ? 0.286 -31.203 -16.375 1 98.5 193 MET A O 1
ATOM 1536 N N . GLY A 1 194 ? -0.343 -30.828 -14.211 1 98.44 194 GLY A N 1
ATOM 1537 C CA . GLY A 1 194 ? 0.975 -31.25 -13.766 1 98.44 194 GLY A CA 1
ATOM 1538 C C . GLY A 1 194 ? 1.651 -30.234 -12.867 1 98.44 194 GLY A C 1
ATOM 1539 O O . GLY A 1 194 ? 2.826 -30.375 -12.523 1 98.44 194 GLY A O 1
ATOM 1540 N N . ALA A 1 195 ? 0.962 -29.156 -12.453 1 98.62 195 ALA A N 1
ATOM 1541 C CA . ALA A 1 195 ? 1.549 -28.219 -11.492 1 98.62 195 ALA A CA 1
ATOM 1542 C C . ALA A 1 195 ? 1.822 -28.906 -10.156 1 98.62 195 ALA A C 1
ATOM 1544 O O . ALA A 1 195 ? 0.99 -29.672 -9.664 1 98.62 195 ALA A O 1
ATOM 1545 N N . ASP A 1 196 ? 3 -28.609 -9.555 1 98.62 196 ASP A N 1
ATOM 1546 C CA . ASP A 1 196 ? 3.406 -29.234 -8.297 1 98.62 196 ASP A CA 1
ATOM 1547 C C . ASP A 1 196 ? 2.994 -28.375 -7.105 1 98.62 196 ASP A C 1
ATOM 1549 O O . ASP A 1 196 ? 2.908 -28.875 -5.98 1 98.62 196 ASP A O 1
ATOM 1553 N N . VAL A 1 197 ? 2.891 -27.125 -7.297 1 98.56 197 VAL A N 1
ATOM 1554 C CA . VAL A 1 197 ? 2.492 -26.094 -6.359 1 98.56 197 VAL A CA 1
ATOM 1555 C C . VAL A 1 197 ? 1.653 -25.031 -7.078 1 98.56 197 VAL A C 1
ATOM 1557 O O . VAL A 1 197 ? 1.839 -24.797 -8.273 1 98.56 197 VAL A O 1
ATOM 1560 N N . VAL A 1 198 ? 0.702 -24.469 -6.367 1 98.81 198 VAL A N 1
ATOM 1561 C CA . VAL A 1 198 ? -0.053 -23.375 -6.973 1 98.81 198 VAL A CA 1
ATOM 1562 C C . VAL A 1 198 ? -0.05 -22.172 -6.039 1 98.81 198 VAL A C 1
ATOM 1564 O O . VAL A 1 198 ? -0.075 -22.328 -4.816 1 98.81 198 VAL A O 1
ATOM 1567 N N . GLN A 1 199 ? -0.02 -21.031 -6.613 1 98.81 199 GLN A N 1
ATOM 1568 C CA . GLN A 1 199 ? -0.063 -19.797 -5.844 1 98.81 199 GLN A CA 1
ATOM 1569 C C . GLN A 1 199 ? -1.262 -18.938 -6.242 1 98.81 199 GLN A C 1
ATOM 1571 O O . GLN A 1 199 ? -1.522 -18.75 -7.43 1 98.81 199 GLN A O 1
ATOM 1576 N N . LEU A 1 200 ? -1.977 -18.562 -5.254 1 98.88 200 LEU A N 1
ATOM 1577 C CA . LEU A 1 200 ? -3.078 -17.609 -5.422 1 98.88 200 LEU A CA 1
ATOM 1578 C C . LEU A 1 200 ? -2.613 -16.188 -5.156 1 98.88 200 LEU A C 1
ATOM 1580 O O . LEU A 1 200 ? -2.273 -15.836 -4.023 1 98.88 200 LEU A O 1
ATOM 1584 N N . PHE A 1 201 ? -2.631 -15.375 -6.219 1 98.44 201 PHE A N 1
ATOM 1585 C CA . PHE A 1 201 ? -2.25 -13.969 -6.109 1 98.44 201 PHE A CA 1
ATOM 1586 C C . PHE A 1 201 ? -3.482 -13.086 -5.953 1 98.44 201 PHE A C 1
ATOM 1588 O O . PHE A 1 201 ? -4.039 -12.602 -6.941 1 98.44 201 PHE A O 1
ATOM 1595 N N . ASP A 1 202 ? -3.838 -12.852 -4.754 1 98.38 202 ASP A N 1
ATOM 1596 C CA . ASP A 1 202 ? -4.836 -11.812 -4.551 1 98.38 202 ASP A CA 1
ATOM 1597 C C . ASP A 1 202 ? -4.188 -10.516 -4.062 1 98.38 202 ASP A C 1
ATOM 1599 O O . ASP A 1 202 ? -4.582 -9.969 -3.029 1 98.38 202 ASP A O 1
ATOM 1603 N N . THR A 1 203 ? -3.373 -10.008 -4.855 1 97.38 203 THR A N 1
ATOM 1604 C CA . THR A 1 203 ? -2.352 -9.008 -4.555 1 97.38 203 THR A CA 1
ATOM 1605 C C . THR A 1 203 ? -2.98 -7.754 -3.957 1 97.38 203 THR A C 1
ATOM 1607 O O . THR A 1 203 ? -2.422 -7.148 -3.041 1 97.38 203 THR A O 1
ATOM 1610 N N . TYR A 1 204 ? -4.113 -7.395 -4.395 1 97.25 204 TYR A N 1
ATOM 1611 C CA . TYR A 1 204 ? -4.648 -6.078 -4.066 1 97.25 204 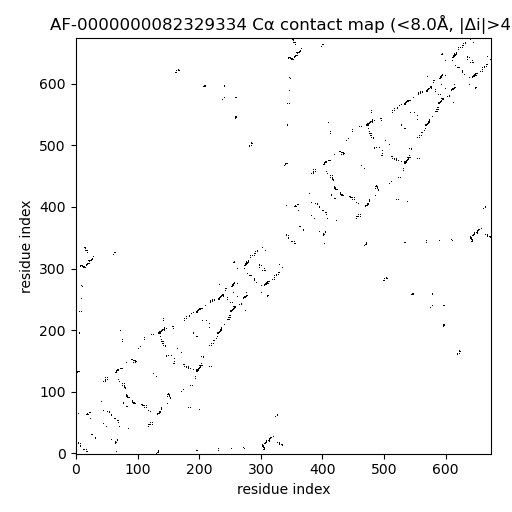TYR A CA 1
ATOM 1612 C C . TYR A 1 204 ? -5.703 -6.18 -2.969 1 97.25 204 TYR A C 1
ATOM 1614 O O . TYR A 1 204 ? -6.293 -5.172 -2.574 1 97.25 204 TYR A O 1
ATOM 1622 N N . ALA A 1 205 ? -5.891 -7.332 -2.41 1 98.12 205 ALA A N 1
ATOM 1623 C CA . ALA A 1 205 ? -6.988 -7.527 -1.467 1 98.12 205 ALA A CA 1
ATOM 1624 C C . ALA A 1 205 ? -6.719 -6.801 -0.153 1 98.12 205 ALA A C 1
ATOM 1626 O O . ALA A 1 205 ? -7.641 -6.566 0.635 1 98.12 205 ALA A O 1
ATOM 1627 N N . SER A 1 206 ? -5.488 -6.414 0.037 1 96.44 206 SER A N 1
ATOM 1628 C CA . SER A 1 206 ? -5.113 -5.781 1.298 1 96.44 206 SER A CA 1
ATOM 1629 C C . SER A 1 206 ? -5.723 -4.391 1.422 1 96.44 206 SER A C 1
ATOM 1631 O O . SER A 1 206 ? -5.742 -3.812 2.51 1 96.44 206 SER A O 1
ATOM 1633 N N . VAL A 1 207 ? -6.203 -3.828 0.365 1 97.12 207 VAL A N 1
ATOM 1634 C CA . VAL A 1 207 ? -6.738 -2.473 0.402 1 97.12 207 VAL A CA 1
ATOM 1635 C C . VAL A 1 207 ? -8.078 -2.465 1.136 1 97.12 207 VAL A C 1
ATOM 1637 O O . VAL A 1 207 ? -8.586 -1.403 1.506 1 97.12 207 VAL A O 1
ATOM 1640 N N . LEU A 1 208 ? -8.688 -3.623 1.274 1 98 208 LEU A N 1
ATOM 1641 C CA . LEU A 1 208 ? -9.914 -3.721 2.057 1 98 208 LEU A CA 1
ATOM 1642 C C . LEU A 1 208 ? -9.625 -3.604 3.547 1 98 208 LEU A C 1
ATOM 1644 O O . LEU A 1 208 ? -8.516 -3.922 3.994 1 98 208 LEU A O 1
ATOM 1648 N N . THR A 1 209 ? -10.562 -3.127 4.305 1 97.69 209 THR A N 1
ATOM 1649 C CA . THR A 1 209 ? -10.461 -3.215 5.758 1 97.69 209 THR A CA 1
ATOM 1650 C C . THR A 1 209 ? -10.383 -4.672 6.207 1 97.69 209 THR A C 1
ATOM 1652 O O . THR A 1 209 ? -10.82 -5.57 5.488 1 97.69 209 THR A O 1
ATOM 1655 N N . PRO A 1 210 ? -9.805 -4.914 7.383 1 97.56 210 PRO A N 1
ATOM 1656 C CA . PRO A 1 210 ? -9.828 -6.285 7.898 1 97.56 210 PRO A CA 1
ATOM 1657 C C . PRO A 1 210 ? -11.242 -6.867 7.969 1 97.56 210 PRO A C 1
ATOM 1659 O O . PRO A 1 210 ? -11.445 -8.039 7.652 1 97.56 210 PRO A O 1
ATOM 1662 N N . GLU A 1 211 ? -12.195 -6.059 8.305 1 97.38 211 GLU A N 1
ATOM 1663 C CA . GLU A 1 211 ? -13.586 -6.516 8.398 1 97.38 211 GLU A CA 1
ATOM 1664 C C . GLU A 1 211 ? -14.125 -6.91 7.023 1 97.38 211 GLU A C 1
ATOM 1666 O O . GLU A 1 211 ? -14.766 -7.957 6.887 1 97.38 211 GLU A O 1
ATOM 1671 N N . ASP A 1 212 ? -13.898 -6.059 6.059 1 98.25 212 ASP A N 1
ATOM 1672 C CA . ASP A 1 212 ? -14.352 -6.371 4.707 1 98.25 212 ASP A CA 1
ATOM 1673 C C . ASP A 1 212 ? -13.625 -7.594 4.148 1 98.25 212 ASP A C 1
ATOM 1675 O O . ASP A 1 212 ? -14.227 -8.422 3.463 1 98.25 212 ASP A O 1
ATOM 1679 N N . TYR A 1 213 ? -12.359 -7.723 4.406 1 98.62 213 TYR A N 1
ATOM 1680 C CA . TYR A 1 213 ? -11.609 -8.906 3.99 1 98.62 213 TYR A CA 1
ATOM 1681 C C . TYR A 1 213 ? -12.219 -10.172 4.574 1 98.62 213 TYR A C 1
ATOM 1683 O O . TYR A 1 213 ? -12.453 -11.148 3.857 1 98.62 213 TYR A O 1
ATOM 1691 N N . GLU A 1 214 ? -12.43 -10.109 5.816 1 98.38 214 GLU A N 1
ATOM 1692 C CA . GLU A 1 214 ? -12.977 -11.258 6.535 1 98.38 214 GLU A CA 1
ATOM 1693 C C . GLU A 1 214 ? -14.352 -11.648 5.988 1 98.38 214 GLU A C 1
ATOM 1695 O O . GLU A 1 214 ? -14.656 -12.836 5.852 1 98.38 214 GLU A O 1
ATOM 1700 N N . GLU A 1 215 ? -15.07 -10.688 5.645 1 98.31 215 GLU A N 1
ATOM 1701 C CA . GLU A 1 215 ? -16.438 -10.93 5.211 1 98.31 215 GLU A CA 1
ATOM 1702 C C . GLU A 1 215 ? -16.484 -11.391 3.756 1 98.31 215 GLU A C 1
ATOM 1704 O O . GLU A 1 215 ? -17.219 -12.328 3.418 1 98.31 215 GLU A O 1
ATOM 1709 N N . PHE A 1 216 ? -15.695 -10.719 2.916 1 98.75 216 PHE A N 1
ATOM 1710 C CA . PHE A 1 216 ? -15.953 -10.867 1.489 1 98.75 216 PHE A CA 1
ATOM 1711 C C . PHE A 1 216 ? -14.883 -11.719 0.827 1 98.75 216 PHE A C 1
ATOM 1713 O O . PHE A 1 216 ? -15.125 -12.352 -0.205 1 98.75 216 PHE A O 1
ATOM 1720 N N . VAL A 1 217 ? -13.672 -11.773 1.355 1 98.81 217 VAL A N 1
ATOM 1721 C CA . VAL A 1 217 ? -12.555 -12.375 0.628 1 98.81 217 VAL A CA 1
ATOM 1722 C C . VAL A 1 217 ? -12.164 -13.695 1.284 1 98.81 217 VAL A C 1
ATOM 1724 O O . VAL A 1 217 ? -11.992 -14.703 0.602 1 98.81 217 VAL A O 1
ATOM 1727 N N . LEU A 1 218 ? -12.086 -13.711 2.623 1 98.88 218 LEU A N 1
ATOM 1728 C CA . LEU A 1 218 ? -11.578 -14.859 3.365 1 98.88 218 LEU A CA 1
ATOM 1729 C C . LEU A 1 218 ? -12.375 -16.125 3.033 1 98.88 218 LEU A C 1
ATOM 1731 O O . LEU A 1 218 ? -11.797 -17.172 2.736 1 98.88 218 LEU A O 1
ATOM 1735 N N . PRO A 1 219 ? -13.719 -16.047 3.01 1 98.88 219 PRO A N 1
ATOM 1736 C CA . PRO A 1 219 ? -14.453 -17.266 2.684 1 98.88 219 PRO A CA 1
ATOM 1737 C C . PRO A 1 219 ? -14.148 -17.781 1.28 1 98.88 219 PRO A C 1
ATOM 1739 O O . PRO A 1 219 ? -14.156 -19 1.049 1 98.88 219 PRO A O 1
ATOM 1742 N N . LEU A 1 220 ? -13.898 -16.891 0.389 1 98.94 220 LEU A N 1
ATOM 1743 C CA . LEU A 1 220 ? -13.602 -17.281 -0.987 1 98.94 220 LEU A CA 1
ATOM 1744 C C . LEU A 1 220 ? -12.211 -17.891 -1.096 1 98.94 220 LEU A C 1
ATOM 1746 O O . LEU A 1 220 ? -12.008 -18.844 -1.847 1 98.94 220 LEU A O 1
ATOM 1750 N N . HIS A 1 221 ? -11.258 -17.297 -0.376 1 98.88 221 HIS A N 1
ATOM 1751 C CA . HIS A 1 221 ? -9.953 -17.938 -0.302 1 98.88 221 HIS A CA 1
ATOM 1752 C C . HIS A 1 221 ? -10.07 -19.375 0.198 1 98.88 221 HIS A C 1
ATOM 1754 O O . HIS A 1 221 ? -9.484 -20.297 -0.387 1 98.88 221 HIS A O 1
ATOM 1760 N N . ARG A 1 222 ? -10.812 -19.594 1.259 1 98.81 222 ARG A N 1
ATOM 1761 C CA . ARG A 1 222 ? -11.023 -20.922 1.82 1 98.81 222 ARG A CA 1
ATOM 1762 C C . ARG A 1 222 ? -11.617 -21.859 0.783 1 98.81 222 ARG A C 1
ATOM 1764 O O . ARG A 1 222 ? -11.18 -23.016 0.651 1 98.81 222 ARG A O 1
ATOM 1771 N N . GLU A 1 223 ? -12.562 -21.328 0.097 1 98.75 223 GLU A N 1
ATOM 1772 C CA . GLU A 1 223 ? -13.227 -22.125 -0.926 1 98.75 223 GLU A CA 1
ATOM 1773 C C . GLU A 1 223 ? -12.258 -22.516 -2.041 1 98.75 223 GLU A C 1
ATOM 1775 O O . GLU A 1 223 ? -12.195 -23.672 -2.445 1 98.75 223 GLU A O 1
ATOM 1780 N N . ILE A 1 224 ? -11.547 -21.594 -2.551 1 98.88 224 ILE A N 1
ATOM 1781 C CA . ILE A 1 224 ? -10.633 -21.766 -3.67 1 98.88 224 ILE A CA 1
ATOM 1782 C C . ILE A 1 224 ? -9.547 -22.781 -3.287 1 98.88 224 ILE A C 1
ATOM 1784 O O . ILE A 1 224 ? -9.18 -23.641 -4.09 1 98.88 224 ILE A O 1
ATOM 1788 N N . LEU A 1 225 ? -9.07 -22.703 -2.041 1 98.69 225 LEU A N 1
ATOM 1789 C CA . LEU A 1 225 ? -7.859 -23.406 -1.649 1 98.69 225 LEU A CA 1
ATOM 1790 C C . LEU A 1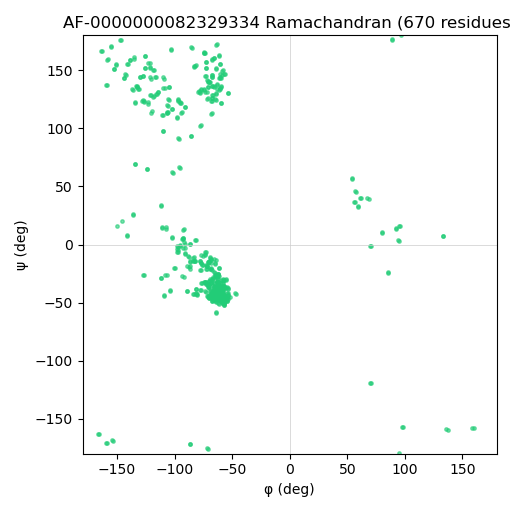 225 ? -8.195 -24.734 -0.967 1 98.69 225 LEU A C 1
ATOM 1792 O O . LEU A 1 225 ? -7.305 -25.516 -0.66 1 98.69 225 LEU A O 1
ATOM 1796 N N . ALA A 1 226 ? -9.445 -25.016 -0.799 1 98.06 226 ALA A N 1
ATOM 1797 C CA . ALA A 1 226 ? -9.883 -26.219 -0.087 1 98.06 226 ALA A CA 1
ATOM 1798 C C . ALA A 1 226 ? -9.523 -27.484 -0.866 1 98.06 226 ALA A C 1
ATOM 1800 O O . ALA A 1 226 ? -9.828 -27.594 -2.057 1 98.06 226 ALA A O 1
ATOM 1801 N N . ASP A 1 227 ? -8.836 -28.391 -0.244 1 97.38 227 ASP A N 1
ATOM 1802 C CA . ASP A 1 227 ? -8.617 -29.766 -0.686 1 97.38 227 ASP A CA 1
ATOM 1803 C C . ASP A 1 227 ? -7.918 -29.812 -2.041 1 97.38 227 ASP A C 1
ATOM 1805 O O . ASP A 1 227 ? -8.266 -30.609 -2.904 1 97.38 227 ASP A O 1
ATOM 1809 N N . LEU A 1 228 ? -7.09 -28.859 -2.279 1 98.38 228 LEU A N 1
ATOM 1810 C CA . LEU A 1 228 ? -6.25 -28.953 -3.467 1 98.38 228 LEU A CA 1
ATOM 1811 C C . LEU A 1 228 ? -5.246 -30.094 -3.328 1 98.38 228 LEU A C 1
ATOM 1813 O O . LEU A 1 228 ? -4.719 -30.328 -2.238 1 98.38 228 LEU A O 1
ATOM 1817 N N . ASP A 1 229 ? -4.922 -30.75 -4.395 1 97.75 229 ASP A N 1
ATOM 1818 C CA . ASP A 1 229 ? -4.109 -31.969 -4.391 1 97.75 229 ASP A CA 1
ATOM 1819 C C . ASP A 1 229 ? -2.631 -31.625 -4.191 1 97.75 229 ASP A C 1
ATOM 1821 O O . ASP A 1 229 ? -1.818 -32.531 -3.941 1 97.75 229 ASP A O 1
ATOM 1825 N N . VAL A 1 230 ? -2.279 -30.438 -4.363 1 98.38 230 VAL A N 1
ATOM 1826 C CA . VAL A 1 230 ? -0.899 -29.984 -4.203 1 98.38 230 VAL A CA 1
ATOM 1827 C C . VAL A 1 230 ? -0.846 -28.828 -3.217 1 98.38 230 VAL A C 1
ATOM 1829 O O . VAL A 1 230 ? -1.865 -28.188 -2.945 1 98.38 230 VAL A O 1
ATOM 1832 N N . PRO A 1 231 ? 0.373 -28.484 -2.637 1 98.62 231 PRO A N 1
ATOM 1833 C CA . PRO A 1 231 ? 0.462 -27.344 -1.735 1 98.62 231 PRO A CA 1
ATOM 1834 C C . PRO A 1 231 ? 0.063 -26.031 -2.41 1 98.62 231 PRO A C 1
ATOM 1836 O O . PRO A 1 231 ? 0.36 -25.828 -3.59 1 98.62 231 PRO A O 1
ATOM 1839 N N . SER A 1 232 ? -0.575 -25.188 -1.634 1 98.88 232 SER A N 1
ATOM 1840 C CA . SER A 1 232 ? -1.004 -23.891 -2.121 1 98.88 232 SER A CA 1
ATOM 1841 C C . SER A 1 232 ? -0.314 -22.75 -1.361 1 98.88 232 SER A C 1
ATOM 1843 O O . SER A 1 232 ? -0.03 -22.891 -0.169 1 98.88 232 SER A O 1
ATOM 1845 N N . ILE A 1 233 ? -0.017 -21.703 -2.049 1 98.81 233 ILE A N 1
ATOM 1846 C CA . ILE A 1 233 ? 0.527 -20.469 -1.482 1 98.81 233 ILE A CA 1
ATOM 1847 C C . ILE A 1 233 ? -0.468 -19.328 -1.675 1 98.81 233 ILE A C 1
ATOM 1849 O O . ILE A 1 233 ? -0.991 -19.125 -2.773 1 98.81 233 ILE A O 1
ATOM 1853 N N . VAL A 1 234 ? -0.769 -18.609 -0.635 1 98.88 234 VAL A N 1
ATOM 1854 C CA . VAL A 1 234 ? -1.591 -17.406 -0.757 1 98.88 234 VAL A CA 1
ATOM 1855 C C . VAL A 1 234 ? -0.713 -16.156 -0.635 1 98.88 234 VAL A C 1
ATOM 1857 O O . VAL A 1 234 ? 0.177 -16.109 0.216 1 98.88 234 VAL A O 1
ATOM 1860 N N . PHE A 1 235 ? -0.947 -15.211 -1.509 1 98.62 235 PHE A N 1
ATOM 1861 C CA . PHE A 1 235 ? -0.156 -13.984 -1.491 1 98.62 235 PHE A CA 1
ATOM 1862 C C . PHE A 1 235 ? -1.052 -12.758 -1.62 1 98.62 235 PHE A C 1
ATOM 1864 O O . PHE A 1 235 ? -1.807 -12.633 -2.586 1 98.62 235 PHE A O 1
ATOM 1871 N N . VAL A 1 236 ? -0.959 -11.922 -0.675 1 98.25 236 VAL A N 1
ATOM 1872 C CA . VAL A 1 236 ? -1.56 -10.594 -0.651 1 98.25 236 VAL A CA 1
ATOM 1873 C C . VAL A 1 236 ? -0.495 -9.555 -0.314 1 98.25 236 VAL A C 1
ATOM 1875 O O . VAL A 1 236 ? 0.188 -9.664 0.708 1 98.25 236 VAL A O 1
ATOM 1878 N N . LYS A 1 237 ? -0.345 -8.578 -1.188 1 96.88 237 LYS A N 1
ATOM 1879 C CA . LYS A 1 237 ? 0.67 -7.551 -0.954 1 96.88 237 LYS A CA 1
ATOM 1880 C C . LYS A 1 237 ? 0.251 -6.605 0.168 1 96.88 237 LYS A C 1
ATOM 1882 O O . LYS A 1 237 ? -0.927 -6.266 0.292 1 96.88 237 LYS A O 1
ATOM 1887 N N . ASN A 1 238 ? 1.219 -6.121 0.973 1 96.06 238 ASN A N 1
ATOM 1888 C CA . ASN A 1 238 ? 0.993 -5.219 2.096 1 96.06 238 ASN A CA 1
ATOM 1889 C C . ASN A 1 238 ? 0.015 -5.809 3.105 1 96.06 238 ASN A C 1
ATOM 1891 O O . ASN A 1 238 ? -0.922 -5.137 3.537 1 96.06 238 ASN A O 1
ATOM 1895 N N . MET A 1 239 ? 0.166 -7.031 3.461 1 95.69 239 MET A N 1
ATOM 1896 C CA . MET A 1 239 ? -0.818 -7.797 4.223 1 95.69 239 MET A CA 1
ATOM 1897 C C . MET A 1 239 ? -0.54 -7.707 5.719 1 95.69 239 MET A C 1
ATOM 1899 O O . MET A 1 239 ? -1.106 -8.469 6.508 1 95.69 239 MET A O 1
ATOM 1903 N N . ALA A 1 240 ? 0.285 -6.852 6.156 1 92.31 240 ALA A N 1
ATOM 1904 C CA . ALA A 1 240 ? 0.785 -6.895 7.527 1 92.31 240 ALA A CA 1
ATOM 1905 C C . ALA A 1 240 ? -0.363 -6.836 8.531 1 92.31 240 ALA A C 1
ATOM 1907 O O . ALA A 1 240 ? -0.324 -7.5 9.57 1 92.31 240 ALA A O 1
ATOM 1908 N N . GLY A 1 241 ? -1.368 -6.121 8.266 1 92.5 241 GLY A N 1
ATOM 1909 C CA . GLY A 1 241 ? -2.498 -5.98 9.172 1 92.5 241 GLY A CA 1
ATOM 1910 C C . GLY A 1 241 ? -3.486 -7.125 9.078 1 92.5 241 GLY A C 1
ATOM 1911 O O . GLY A 1 241 ? -4.508 -7.129 9.766 1 92.5 241 GLY A O 1
ATOM 1912 N N . LYS A 1 242 ? -3.143 -8.141 8.25 1 95.94 242 LYS A N 1
ATOM 1913 C CA . LYS A 1 242 ? -4.113 -9.195 7.98 1 95.94 242 LYS A CA 1
ATOM 1914 C C . LYS A 1 242 ? -3.461 -10.57 8.031 1 95.94 242 LYS A C 1
ATOM 1916 O O . LYS A 1 242 ? -3.924 -11.516 7.387 1 95.94 242 LYS A O 1
ATOM 1921 N N . LEU A 1 243 ? -2.4 -10.758 8.75 1 96.25 243 LEU A N 1
ATOM 1922 C CA . LEU A 1 243 ? -1.667 -12.023 8.812 1 96.25 243 LEU A CA 1
ATOM 1923 C C . LEU A 1 243 ? -2.561 -13.148 9.312 1 96.25 243 LEU A C 1
ATOM 1925 O O . LEU A 1 243 ? -2.535 -14.258 8.773 1 96.25 243 LEU A O 1
ATOM 1929 N N . ASP A 1 244 ? -3.355 -12.828 10.312 1 96.06 244 ASP A N 1
ATOM 1930 C CA . ASP A 1 244 ? -4.242 -13.844 10.875 1 96.06 244 ASP A CA 1
ATOM 1931 C C . ASP A 1 244 ? -5.289 -14.281 9.852 1 96.06 244 ASP A C 1
ATOM 1933 O O . ASP A 1 244 ? -5.684 -15.453 9.82 1 96.06 244 ASP A O 1
ATOM 1937 N N . LEU A 1 245 ? -5.727 -13.352 9.078 1 97.38 245 LEU A N 1
ATOM 1938 C CA . LEU A 1 245 ? -6.723 -13.672 8.062 1 97.38 245 LEU A CA 1
ATOM 1939 C C . LEU A 1 245 ? -6.109 -14.508 6.949 1 97.38 245 LEU A C 1
ATOM 1941 O O . LEU A 1 245 ? -6.77 -15.391 6.395 1 97.38 245 LEU A O 1
ATOM 1945 N N . LEU A 1 246 ? -4.875 -14.242 6.598 1 97.75 246 LEU A N 1
ATOM 1946 C CA . LEU A 1 246 ? -4.184 -15.062 5.609 1 97.75 246 LEU A CA 1
ATOM 1947 C C . LEU A 1 246 ? -3.975 -16.484 6.133 1 97.75 246 LEU A C 1
ATOM 1949 O O . LEU A 1 246 ? -4.145 -17.453 5.391 1 97.75 246 LEU A O 1
ATOM 1953 N N . GLU A 1 247 ? -3.584 -16.531 7.395 1 97.5 247 GLU A N 1
ATOM 1954 C CA . GLU A 1 247 ? -3.451 -17.844 8.023 1 97.5 247 GLU A CA 1
ATOM 1955 C C . GLU A 1 247 ? -4.766 -18.625 7.969 1 97.5 247 GLU A C 1
ATOM 1957 O O . GLU A 1 247 ? -4.77 -19.828 7.699 1 97.5 247 GLU A O 1
ATOM 1962 N N . ALA A 1 248 ? -5.836 -17.922 8.164 1 97.94 248 ALA A N 1
ATOM 1963 C CA . ALA A 1 248 ? -7.156 -18.531 8.234 1 97.94 248 ALA A CA 1
ATOM 1964 C C . ALA A 1 248 ? -7.664 -18.922 6.848 1 97.94 248 ALA A C 1
ATOM 1966 O O . ALA A 1 248 ? -8.703 -19.562 6.711 1 97.94 248 ALA A O 1
ATOM 1967 N N . SER A 1 249 ? -6.969 -18.484 5.809 1 97.94 249 SER A N 1
ATOM 1968 C CA . SER A 1 249 ? -7.395 -18.766 4.441 1 97.94 249 SER A CA 1
ATOM 1969 C C . SER A 1 249 ? -7.359 -20.266 4.145 1 97.94 249 SER A C 1
ATOM 1971 O O . SER A 1 249 ? -8.023 -20.734 3.217 1 97.94 249 SER A O 1
ATOM 1973 N N . GLY A 1 250 ? -6.512 -21 4.824 1 95.69 250 GLY A N 1
ATOM 1974 C CA . GLY A 1 250 ? -6.363 -22.438 4.582 1 95.69 250 GLY A CA 1
ATOM 1975 C C . GLY A 1 250 ? -5.246 -22.75 3.607 1 95.69 250 GLY A C 1
ATOM 1976 O O . GLY A 1 250 ? -5.047 -23.922 3.254 1 95.69 250 GLY A O 1
ATOM 1977 N N . ALA A 1 251 ? -4.539 -21.797 3.176 1 98.38 251 ALA A N 1
ATOM 1978 C CA . ALA A 1 251 ? -3.377 -22.047 2.326 1 98.38 251 ALA A CA 1
ATOM 1979 C C . ALA A 1 251 ? -2.307 -22.828 3.08 1 98.38 251 ALA A C 1
ATOM 1981 O O . ALA A 1 251 ? -2.188 -22.719 4.301 1 98.38 251 ALA A O 1
ATOM 1982 N N . ASP A 1 252 ? -1.539 -23.594 2.385 1 98.62 252 ASP A N 1
ATOM 1983 C CA . ASP A 1 252 ? -0.431 -24.328 2.986 1 98.62 252 ASP A CA 1
ATOM 1984 C C . ASP A 1 252 ? 0.729 -23.391 3.322 1 98.62 252 ASP A C 1
ATOM 1986 O O . ASP A 1 252 ? 1.474 -23.641 4.273 1 98.62 252 ASP A O 1
ATOM 1990 N N . VAL A 1 253 ? 0.888 -22.391 2.553 1 98.88 253 VAL A N 1
ATOM 1991 C CA . VAL A 1 253 ? 1.982 -21.438 2.695 1 98.88 253 VAL A CA 1
ATOM 1992 C C . VAL A 1 253 ? 1.439 -20.016 2.615 1 98.88 253 VAL A C 1
ATOM 1994 O O . VAL A 1 253 ? 0.614 -19.703 1.754 1 98.88 253 VAL A O 1
ATOM 1997 N N . VAL A 1 254 ? 1.898 -19.141 3.496 1 98.81 254 VAL A N 1
ATOM 1998 C CA . VAL A 1 254 ? 1.547 -17.719 3.457 1 98.81 254 VAL A CA 1
ATOM 1999 C C . VAL A 1 254 ? 2.703 -16.922 2.865 1 98.81 254 VAL A C 1
ATOM 2001 O O . VAL A 1 254 ? 3.812 -16.922 3.404 1 98.81 254 VAL A O 1
ATOM 2004 N N . GLY A 1 255 ? 2.422 -16.297 1.713 1 98.69 255 GLY A N 1
ATOM 2005 C CA . GLY A 1 255 ? 3.406 -15.406 1.125 1 98.69 255 GLY A CA 1
ATOM 2006 C C . GLY A 1 255 ? 3.512 -14.078 1.848 1 98.69 255 GLY A C 1
ATOM 2007 O O . GLY A 1 255 ? 2.498 -13.445 2.146 1 98.69 255 GLY A O 1
ATOM 2008 N N . LEU A 1 256 ? 4.703 -13.633 2.131 1 98.56 256 LEU A N 1
ATOM 2009 C CA . LEU A 1 256 ? 4.977 -12.398 2.865 1 98.56 256 LEU A CA 1
ATOM 2010 C C . LEU A 1 256 ? 5.754 -11.414 2.004 1 98.56 256 LEU A C 1
ATOM 2012 O O . LEU A 1 256 ? 6.801 -11.758 1.449 1 98.56 256 LEU A O 1
ATOM 2016 N N . ASP A 1 257 ? 5.234 -10.18 1.906 1 98.12 257 ASP A N 1
ATOM 2017 C CA . ASP A 1 257 ? 6.059 -9.148 1.281 1 98.12 257 ASP A CA 1
ATOM 2018 C C . ASP A 1 257 ? 6.98 -8.492 2.305 1 98.12 257 ASP A C 1
ATOM 2020 O O . ASP A 1 257 ? 7.121 -8.977 3.428 1 98.12 257 ASP A O 1
ATOM 2024 N N . TRP A 1 258 ? 7.641 -7.453 1.927 1 97.88 258 TRP A N 1
ATOM 2025 C CA . TRP A 1 258 ? 8.719 -6.93 2.756 1 97.88 258 TRP A CA 1
ATOM 2026 C C . TRP A 1 258 ? 8.188 -5.949 3.795 1 97.88 258 TRP A C 1
ATOM 2028 O O . TRP A 1 258 ? 8.953 -5.387 4.578 1 97.88 258 TRP A O 1
ATOM 2038 N N . SER A 1 259 ? 6.863 -5.723 3.814 1 95.56 259 SER A N 1
ATOM 2039 C CA . SER A 1 259 ? 6.277 -4.801 4.785 1 95.56 259 SER A CA 1
ATOM 2040 C C . SER A 1 259 ? 6.258 -5.41 6.184 1 95.56 259 SER A C 1
ATOM 2042 O O . SER A 1 259 ? 5.984 -4.719 7.164 1 95.56 259 SER A O 1
ATOM 2044 N N . VAL A 1 260 ? 6.578 -6.66 6.285 1 96.5 260 VAL A N 1
ATOM 2045 C CA . VAL A 1 260 ? 6.648 -7.305 7.594 1 96.5 260 VAL A CA 1
ATOM 2046 C C . VAL A 1 260 ? 8.047 -7.859 7.824 1 96.5 260 VAL A C 1
ATOM 2048 O O . VAL A 1 260 ? 8.75 -8.211 6.871 1 96.5 260 VAL A O 1
ATOM 2051 N N . ASP A 1 261 ? 8.422 -7.934 9.047 1 96.94 261 ASP A N 1
ATOM 2052 C CA . ASP A 1 261 ? 9.633 -8.648 9.445 1 96.94 261 ASP A CA 1
ATOM 2053 C C . ASP A 1 261 ? 9.391 -10.148 9.492 1 96.94 261 ASP A C 1
ATOM 2055 O O . ASP A 1 261 ? 8.406 -10.609 10.078 1 96.94 261 ASP A O 1
ATOM 2059 N N . MET A 1 262 ? 10.258 -10.93 8.898 1 98 262 MET A N 1
ATOM 2060 C CA . MET A 1 262 ? 10.078 -12.375 8.781 1 98 262 MET A CA 1
ATOM 2061 C C . MET A 1 262 ? 9.961 -13.023 10.148 1 98 262 MET A C 1
ATOM 2063 O O . MET A 1 262 ? 9.094 -13.867 10.375 1 98 262 MET A O 1
ATOM 2067 N N . ALA A 1 263 ? 10.836 -12.609 11.062 1 97.75 263 ALA A N 1
ATOM 2068 C CA . ALA A 1 263 ? 10.812 -13.203 12.398 1 97.75 263 ALA A CA 1
ATOM 2069 C C . ALA A 1 263 ? 9.5 -12.898 13.109 1 97.75 263 ALA A C 1
ATOM 2071 O O . ALA A 1 263 ? 8.906 -13.773 13.742 1 97.75 263 ALA A O 1
ATOM 2072 N N . ALA A 1 264 ? 9.062 -11.664 12.969 1 96 264 ALA A N 1
ATOM 2073 C CA . ALA A 1 264 ? 7.797 -11.258 13.586 1 96 264 ALA A CA 1
ATOM 2074 C C . ALA A 1 264 ? 6.621 -12.016 12.977 1 96 264 ALA A C 1
ATOM 2076 O O . ALA A 1 264 ? 5.703 -12.43 13.688 1 96 264 ALA A O 1
ATOM 2077 N N . ALA A 1 265 ? 6.641 -12.125 11.703 1 97.06 265 ALA A N 1
ATOM 2078 C CA . ALA A 1 265 ? 5.578 -12.867 11.023 1 97.06 265 ALA A CA 1
ATOM 2079 C C . ALA A 1 265 ? 5.559 -14.328 11.469 1 97.06 265 ALA A C 1
ATOM 2081 O O . ALA A 1 265 ? 4.488 -14.891 11.719 1 97.06 265 ALA A O 1
ATOM 2082 N N . ARG A 1 266 ? 6.742 -14.977 11.586 1 97.25 266 ARG A N 1
ATOM 2083 C CA . ARG A 1 266 ? 6.848 -16.359 12.031 1 97.25 266 ARG A CA 1
ATOM 2084 C C . ARG A 1 266 ? 6.27 -16.531 13.438 1 97.25 266 ARG A C 1
ATOM 2086 O O . ARG A 1 266 ? 5.574 -17.516 13.711 1 97.25 266 ARG A O 1
ATOM 2093 N N . GLU A 1 267 ? 6.562 -15.594 14.219 1 95.88 267 GLU A N 1
ATOM 2094 C CA . GLU A 1 267 ? 6.043 -15.641 15.578 1 95.88 267 GLU A CA 1
ATOM 2095 C C . GLU A 1 267 ? 4.52 -15.617 15.594 1 95.88 267 GLU A C 1
ATOM 2097 O O . GLU A 1 267 ? 3.887 -16.328 16.375 1 95.88 267 GLU A O 1
ATOM 2102 N N . ARG A 1 268 ? 3.967 -14.883 14.789 1 94.56 268 ARG A N 1
ATOM 2103 C CA . ARG A 1 268 ? 2.52 -14.711 14.742 1 94.56 268 ARG A CA 1
ATOM 2104 C C . ARG A 1 268 ? 1.847 -15.906 14.07 1 94.56 268 ARG A C 1
ATOM 2106 O O . ARG A 1 268 ? 0.77 -16.328 14.492 1 94.56 268 ARG A O 1
ATOM 2113 N N . LEU A 1 269 ? 2.482 -16.406 13.023 1 96.75 269 LEU A N 1
ATOM 2114 C CA . LEU A 1 269 ? 1.864 -17.422 12.18 1 96.75 269 LEU A CA 1
ATOM 2115 C C . LEU A 1 269 ? 2.137 -18.812 12.734 1 96.75 269 LEU A C 1
ATOM 2117 O O . LEU A 1 269 ? 1.473 -19.781 12.344 1 96.75 269 LEU A O 1
ATOM 2121 N N . GLY A 1 270 ? 3.195 -18.969 13.625 1 94.88 270 GLY A N 1
ATOM 2122 C CA . GLY A 1 270 ? 3.533 -20.266 14.188 1 94.88 270 GLY A CA 1
ATOM 2123 C C . GLY A 1 270 ? 4.129 -21.219 13.172 1 94.88 270 GLY A C 1
ATOM 2124 O O . GLY A 1 270 ? 5.082 -20.875 12.477 1 94.88 270 GLY A O 1
ATOM 2125 N N . ASP A 1 271 ? 3.449 -22.328 12.977 1 94.5 271 ASP A N 1
ATOM 2126 C CA . ASP A 1 271 ? 4.047 -23.406 12.203 1 94.5 271 ASP A CA 1
ATOM 2127 C C . ASP A 1 271 ? 3.627 -23.344 10.734 1 94.5 271 ASP A C 1
ATOM 2129 O O . ASP A 1 271 ? 4.082 -24.141 9.914 1 94.5 271 ASP A O 1
ATOM 2133 N N . VAL A 1 272 ? 2.836 -22.406 10.422 1 97.38 272 VAL A N 1
ATOM 2134 C CA . VAL A 1 272 ? 2.414 -22.266 9.031 1 97.38 272 VAL A CA 1
ATOM 2135 C C . VAL A 1 272 ? 3.619 -21.938 8.148 1 97.38 272 VAL A C 1
ATOM 2137 O O . VAL A 1 272 ? 4.371 -21 8.445 1 97.38 272 VAL A O 1
ATOM 2140 N N . PRO A 1 273 ? 3.852 -22.734 7.133 1 98.75 273 PRO A N 1
ATOM 2141 C CA . PRO A 1 273 ? 4.945 -22.391 6.223 1 98.75 273 PRO A CA 1
ATOM 2142 C C . PRO A 1 273 ? 4.801 -20.984 5.629 1 98.75 273 PRO A C 1
ATOM 2144 O O . PRO A 1 273 ? 3.68 -20.5 5.43 1 98.75 273 PRO A O 1
ATOM 2147 N N . VAL A 1 274 ? 5.93 -20.344 5.406 1 98.81 274 VAL A N 1
ATOM 2148 C CA . VAL A 1 274 ? 5.938 -18.984 4.883 1 98.81 274 VAL A CA 1
ATOM 2149 C C . VAL A 1 274 ? 6.805 -18.922 3.625 1 98.81 274 VAL A C 1
ATOM 2151 O O . VAL A 1 274 ? 7.688 -19.75 3.43 1 98.81 274 VAL A O 1
ATOM 2154 N N . GLN A 1 275 ? 6.484 -18 2.738 1 98.81 275 GLN A N 1
ATOM 2155 C CA . GLN A 1 275 ? 7.273 -17.656 1.558 1 98.81 275 GLN A CA 1
ATOM 2156 C C . GLN A 1 275 ? 7.684 -16.188 1.57 1 98.81 275 GLN A C 1
ATOM 2158 O O . GLN A 1 275 ? 6.891 -15.328 1.938 1 98.81 275 GLN A O 1
ATOM 2163 N N . GLY A 1 276 ? 8.914 -15.734 1.12 1 97.06 276 GLY A N 1
ATOM 2164 C CA . GLY A 1 276 ? 9.383 -14.367 1.002 1 97.06 276 GLY A CA 1
ATOM 2165 C C . GLY A 1 276 ? 10.797 -14.172 1.503 1 97.06 276 GLY A C 1
ATOM 2166 O O . GLY A 1 276 ? 11.539 -15.141 1.673 1 97.06 276 GLY A O 1
ATOM 2167 N N . ASN A 1 277 ? 11.023 -13.008 1.784 1 96.25 277 ASN A N 1
ATOM 2168 C CA . ASN A 1 277 ? 10.234 -11.781 1.805 1 96.25 277 ASN A CA 1
ATOM 2169 C C . ASN A 1 277 ? 11.07 -10.57 1.42 1 96.25 277 ASN A C 1
ATOM 2171 O O . ASN A 1 277 ? 10.688 -9.43 1.699 1 96.25 277 ASN A O 1
ATOM 2175 N N . LEU A 1 278 ? 12.219 -10.852 0.717 1 98.69 278 LEU A N 1
ATOM 2176 C CA . LEU A 1 278 ? 13.18 -9.805 0.406 1 98.69 278 LEU A CA 1
ATOM 2177 C C . LEU A 1 278 ? 12.547 -8.711 -0.451 1 98.69 278 LEU A C 1
ATOM 2179 O O . LEU A 1 278 ? 11.859 -9.008 -1.43 1 98.69 278 LEU A O 1
ATOM 2183 N N . ASP A 1 279 ? 12.789 -7.41 -0.094 1 98.31 279 ASP A N 1
ATOM 2184 C CA . ASP A 1 279 ? 12.367 -6.297 -0.94 1 98.31 279 ASP A CA 1
ATOM 2185 C C . ASP A 1 279 ? 13.016 -6.379 -2.32 1 98.31 279 ASP A C 1
ATOM 2187 O O . ASP A 1 279 ? 14.242 -6.371 -2.436 1 98.31 279 ASP A O 1
ATOM 2191 N N . PRO A 1 280 ? 12.227 -6.438 -3.4 1 98.38 280 PRO A N 1
ATOM 2192 C CA . PRO A 1 280 ? 12.82 -6.566 -4.738 1 98.38 280 PRO A CA 1
ATOM 2193 C C . PRO A 1 280 ? 13.828 -5.465 -5.043 1 98.38 280 PRO A C 1
ATOM 2195 O O . PRO A 1 280 ? 14.797 -5.699 -5.773 1 98.38 280 PRO A O 1
ATOM 2198 N N . THR A 1 281 ? 13.664 -4.273 -4.48 1 98.25 281 THR A N 1
ATOM 2199 C CA . THR A 1 281 ? 14.562 -3.168 -4.781 1 98.25 281 THR A CA 1
ATOM 2200 C C . THR A 1 281 ? 15.93 -3.389 -4.137 1 98.25 281 THR A C 1
ATOM 2202 O O . THR A 1 281 ? 16.906 -2.746 -4.512 1 98.25 281 THR A O 1
ATOM 2205 N N . HIS A 1 282 ? 15.969 -4.219 -3.123 1 98.56 282 HIS A N 1
ATOM 2206 C CA . HIS A 1 282 ? 17.25 -4.531 -2.504 1 98.56 282 HIS A CA 1
ATOM 2207 C C . HIS A 1 282 ? 18.203 -5.195 -3.498 1 98.56 282 HIS A C 1
ATOM 2209 O O . HIS A 1 282 ? 19.422 -5.184 -3.307 1 98.56 282 HIS A O 1
ATOM 2215 N N . LEU A 1 283 ? 17.672 -5.766 -4.59 1 98.75 283 LEU A N 1
ATOM 2216 C CA . LEU A 1 283 ? 18.484 -6.41 -5.609 1 98.75 283 LEU A CA 1
ATOM 2217 C C . LEU A 1 283 ? 19.297 -5.383 -6.391 1 98.75 283 LEU A C 1
ATOM 2219 O O . LEU A 1 283 ? 20.219 -5.742 -7.125 1 98.75 283 LEU A O 1
ATOM 2223 N N . TYR A 1 284 ? 19.016 -4.078 -6.23 1 98.38 284 TYR A N 1
ATOM 2224 C CA . TYR A 1 284 ? 19.797 -3.029 -6.875 1 98.38 284 TYR A CA 1
ATOM 2225 C C . TYR A 1 284 ? 21.062 -2.715 -6.074 1 98.38 284 TYR A C 1
ATOM 2227 O O . TYR A 1 284 ? 21.938 -1.995 -6.551 1 98.38 284 TYR A O 1
ATOM 2235 N N . GLY A 1 285 ? 21.125 -3.18 -4.848 1 98.19 285 GLY A N 1
ATOM 2236 C CA . GLY A 1 285 ? 22.297 -2.955 -4.016 1 98.19 285 GLY A CA 1
ATOM 2237 C C . GLY A 1 285 ? 23.5 -3.764 -4.453 1 98.19 285 GLY A C 1
ATOM 2238 O O . GLY A 1 285 ? 23.453 -4.441 -5.48 1 98.19 285 GLY A O 1
ATOM 2239 N N . SER A 1 286 ? 24.578 -3.686 -3.688 1 98.12 286 SER A N 1
ATOM 2240 C CA . SER A 1 286 ? 25.797 -4.441 -3.961 1 98.12 286 SER A CA 1
ATOM 2241 C C . SER A 1 286 ? 25.578 -5.938 -3.77 1 98.12 286 SER A C 1
ATOM 2243 O O . SER A 1 286 ? 24.609 -6.348 -3.137 1 98.12 286 SER A O 1
ATOM 2245 N N . GLU A 1 287 ? 26.469 -6.703 -4.402 1 98.38 287 GLU A N 1
ATOM 2246 C CA . GLU A 1 287 ? 26.438 -8.148 -4.211 1 98.38 287 GLU A CA 1
ATOM 2247 C C . GLU A 1 287 ? 26.453 -8.508 -2.729 1 98.38 287 GLU A C 1
ATOM 2249 O O . GLU A 1 287 ? 25.672 -9.344 -2.271 1 98.38 287 GLU A O 1
ATOM 2254 N N . ALA A 1 288 ? 27.312 -7.852 -1.984 1 98.44 288 ALA A N 1
ATOM 2255 C CA . ALA A 1 288 ? 27.453 -8.109 -0.554 1 98.44 288 ALA A CA 1
ATOM 2256 C C . ALA A 1 288 ? 26.156 -7.766 0.195 1 98.44 288 ALA A C 1
ATOM 2258 O O . ALA A 1 288 ? 25.766 -8.477 1.121 1 98.44 288 ALA A O 1
ATOM 2259 N N . PHE A 1 289 ? 25.562 -6.688 -0.173 1 98.25 289 PHE A N 1
ATOM 2260 C CA . PHE A 1 289 ? 24.297 -6.258 0.442 1 98.25 289 PHE A CA 1
ATOM 2261 C C . PHE A 1 289 ? 23.203 -7.285 0.196 1 98.25 289 PHE A C 1
ATOM 2263 O O . PHE A 1 289 ? 22.484 -7.672 1.125 1 98.25 289 PHE A O 1
ATOM 2270 N N . VAL A 1 290 ? 23.062 -7.793 -1.014 1 98.75 290 VAL A N 1
ATOM 2271 C CA . VAL A 1 290 ? 22.031 -8.766 -1.381 1 98.75 290 VAL A CA 1
ATOM 2272 C C . VAL A 1 290 ? 22.266 -10.07 -0.62 1 98.75 290 VAL A C 1
ATOM 2274 O O . VAL A 1 290 ? 21.328 -10.641 -0.061 1 98.75 290 VAL A O 1
ATOM 2277 N N . GLU A 1 291 ? 23.516 -10.484 -0.598 1 98.69 291 GLU A N 1
ATOM 2278 C CA . GLU A 1 291 ? 23.844 -11.703 0.129 1 98.69 291 GLU A CA 1
ATOM 2279 C C . GLU A 1 291 ? 23.484 -11.586 1.606 1 98.69 291 GLU A C 1
ATOM 2281 O O . GLU A 1 291 ? 22.844 -12.477 2.168 1 98.69 291 GLU A O 1
ATOM 2286 N N . LYS A 1 292 ? 23.859 -10.484 2.186 1 98.31 292 LYS A N 1
ATOM 2287 C CA . LYS A 1 292 ? 23.625 -10.266 3.609 1 98.31 292 LYS A CA 1
ATOM 2288 C C . LYS A 1 292 ? 22.125 -10.266 3.928 1 98.31 292 LYS A C 1
ATOM 2290 O O . LYS A 1 292 ? 21.688 -10.945 4.855 1 98.31 292 LYS A O 1
ATOM 2295 N N . ARG A 1 293 ? 21.359 -9.508 3.209 1 98.38 293 ARG A N 1
ATOM 2296 C CA . ARG A 1 293 ? 19.938 -9.406 3.453 1 98.38 293 ARG A CA 1
ATOM 2297 C C . ARG A 1 293 ? 19.25 -10.75 3.236 1 98.38 293 ARG A C 1
ATOM 2299 O O . ARG A 1 293 ? 18.328 -11.117 3.979 1 98.38 293 ARG A O 1
ATOM 2306 N N . THR A 1 294 ? 19.688 -11.484 2.201 1 98.69 294 THR A N 1
ATOM 2307 C CA . THR A 1 294 ? 19.141 -12.805 1.921 1 98.69 294 THR A CA 1
ATOM 2308 C C . THR A 1 294 ? 19.391 -13.75 3.094 1 98.69 294 THR A C 1
ATOM 2310 O O . THR A 1 294 ? 18.453 -14.406 3.576 1 98.69 294 THR A O 1
ATOM 2313 N N . ARG A 1 295 ? 20.562 -13.797 3.582 1 98.5 295 ARG A N 1
ATOM 2314 C CA . ARG A 1 295 ? 20.938 -14.672 4.691 1 98.5 295 ARG A CA 1
ATOM 2315 C C . ARG A 1 295 ? 20.156 -14.312 5.953 1 98.5 295 ARG A C 1
ATOM 2317 O O . ARG A 1 295 ? 19.75 -15.188 6.715 1 98.5 295 ARG A O 1
ATOM 2324 N N . GLU A 1 296 ? 19.969 -13.023 6.172 1 98.19 296 GLU A N 1
ATOM 2325 C CA . GLU A 1 296 ? 19.219 -12.57 7.336 1 98.19 296 GLU A CA 1
ATOM 2326 C C . GLU A 1 296 ? 17.781 -13.086 7.301 1 98.19 296 GLU A C 1
ATOM 2328 O O . GLU A 1 296 ? 17.25 -13.539 8.32 1 98.19 296 GLU A O 1
ATOM 2333 N N . ILE A 1 297 ? 17.141 -13.008 6.195 1 98.44 297 ILE A N 1
ATOM 2334 C CA . ILE A 1 297 ? 15.766 -13.477 6.047 1 98.44 297 ILE A CA 1
ATOM 2335 C C . ILE A 1 297 ? 15.703 -14.977 6.316 1 98.44 297 ILE A C 1
ATOM 2337 O O . ILE A 1 297 ? 14.812 -15.445 7.031 1 98.44 297 ILE A O 1
ATOM 2341 N N . VAL A 1 298 ? 16.641 -15.703 5.707 1 98.25 298 VAL A N 1
ATOM 2342 C CA . VAL A 1 298 ? 16.688 -17.156 5.867 1 98.25 298 VAL A CA 1
ATOM 2343 C C . VAL A 1 298 ? 16.844 -17.516 7.34 1 98.25 298 VAL A C 1
ATOM 2345 O O . VAL A 1 298 ? 16.188 -18.422 7.848 1 98.25 298 VAL A O 1
ATOM 2348 N N . GLU A 1 299 ? 17.719 -16.781 8 1 97.69 299 GLU A N 1
ATOM 2349 C CA . GLU A 1 299 ? 17.938 -17.016 9.43 1 97.69 299 GLU A CA 1
ATOM 2350 C C . GLU A 1 299 ? 16.672 -16.75 10.234 1 97.69 299 GLU A C 1
ATOM 2352 O O . GLU A 1 299 ? 16.297 -17.547 11.094 1 97.69 299 GLU A O 1
ATOM 2357 N N . LYS A 1 300 ? 16 -15.672 9.969 1 97.94 300 LYS A N 1
ATOM 2358 C CA . LYS A 1 300 ? 14.781 -15.289 10.672 1 97.94 300 LYS A CA 1
ATOM 2359 C C . LYS A 1 300 ? 13.664 -16.297 10.414 1 97.94 300 LYS A C 1
ATOM 2361 O O . LYS A 1 300 ? 12.844 -16.562 11.289 1 97.94 300 LYS A O 1
ATOM 2366 N N . ALA A 1 301 ? 13.57 -16.828 9.219 1 97.69 301 ALA A N 1
ATOM 2367 C CA . ALA A 1 301 ? 12.5 -17.75 8.828 1 97.69 301 ALA A CA 1
ATOM 2368 C C . ALA A 1 301 ? 12.648 -19.094 9.516 1 97.69 301 ALA A C 1
ATOM 2370 O O . ALA A 1 301 ? 11.648 -19.734 9.859 1 97.69 301 ALA A O 1
ATOM 2371 N N . GLY A 1 302 ? 13.906 -19.547 9.703 1 95.56 302 GLY A N 1
ATOM 2372 C CA . GLY A 1 302 ? 14.156 -20.844 10.289 1 95.56 302 GLY A CA 1
ATOM 2373 C C . GLY A 1 302 ? 14.219 -21.953 9.258 1 95.56 302 GLY A C 1
ATOM 2374 O O . GLY A 1 302 ? 13.922 -21.734 8.086 1 95.56 302 GLY A O 1
ATOM 2375 N N . PRO A 1 303 ? 14.5 -23.141 9.648 1 94.69 303 PRO A N 1
ATOM 2376 C CA . PRO A 1 303 ? 14.852 -24.219 8.719 1 94.69 303 PRO A CA 1
ATOM 2377 C C . PRO A 1 303 ? 13.633 -25.016 8.266 1 94.69 303 PRO A C 1
ATOM 2379 O O . PRO A 1 303 ? 13.742 -25.875 7.379 1 94.69 303 PRO A O 1
ATOM 2382 N N . GLU A 1 304 ? 12.531 -24.75 8.875 1 96.44 304 GLU A N 1
ATOM 2383 C CA . GLU A 1 304 ? 11.336 -25.516 8.539 1 96.44 304 GLU A CA 1
ATOM 2384 C C . GLU A 1 304 ? 10.281 -24.625 7.895 1 96.44 304 GLU A C 1
ATOM 2386 O O . GLU A 1 304 ? 9.984 -23.531 8.391 1 96.44 304 GLU A O 1
ATOM 2391 N N . GLY A 1 305 ? 9.75 -25.109 6.781 1 97.75 305 GLY A N 1
ATOM 2392 C CA . GLY A 1 305 ? 8.578 -24.453 6.207 1 97.75 305 GLY A CA 1
ATOM 2393 C C . GLY A 1 305 ? 8.867 -23.062 5.672 1 97.75 305 GLY A C 1
ATOM 2394 O O . GLY A 1 305 ? 8.086 -22.141 5.895 1 97.75 305 GLY A O 1
ATOM 2395 N N . HIS A 1 306 ? 10 -22.922 5.055 1 98.31 306 HIS A N 1
ATOM 2396 C CA . HIS A 1 306 ? 10.344 -21.625 4.48 1 98.31 306 HIS A CA 1
ATOM 2397 C C . HIS A 1 306 ? 10.703 -21.766 3.004 1 98.31 306 HIS A C 1
ATOM 2399 O O . HIS A 1 306 ? 11.578 -22.547 2.641 1 98.31 306 HIS A O 1
ATOM 2405 N N . ILE A 1 307 ? 10.008 -21.047 2.188 1 98.81 307 ILE A N 1
ATOM 2406 C CA . ILE A 1 307 ? 10.367 -20.859 0.787 1 98.81 307 ILE A CA 1
ATOM 2407 C C . ILE A 1 307 ? 10.914 -19.438 0.582 1 98.81 307 ILE A C 1
ATOM 2409 O O . ILE A 1 307 ? 10.211 -18.453 0.799 1 98.81 307 ILE A O 1
ATOM 2413 N N . LEU A 1 308 ? 12.203 -19.359 0.238 1 98.81 308 LEU A N 1
ATOM 2414 C CA . LEU A 1 308 ? 12.805 -18.047 -0.006 1 98.81 308 LEU A CA 1
ATOM 2415 C C . LEU A 1 308 ? 12.305 -17.453 -1.32 1 98.81 308 LEU A C 1
ATOM 2417 O O . LEU A 1 308 ? 12.289 -18.141 -2.346 1 98.81 308 LEU A O 1
ATOM 2421 N N . ASN A 1 309 ? 11.891 -16.25 -1.291 1 98.88 309 ASN A N 1
ATOM 2422 C CA . ASN A 1 309 ? 11.398 -15.477 -2.422 1 98.88 309 ASN A CA 1
ATOM 2423 C C . ASN A 1 309 ? 11.562 -13.977 -2.188 1 98.88 309 ASN A C 1
ATOM 2425 O O . ASN A 1 309 ? 11.953 -13.555 -1.099 1 98.88 309 ASN A O 1
ATOM 2429 N N . LEU A 1 310 ? 11.336 -13.227 -3.195 1 98.69 310 LEU A N 1
ATOM 2430 C CA . LEU A 1 310 ? 11.141 -11.789 -3.021 1 98.69 310 LEU A CA 1
ATOM 2431 C C . LEU A 1 310 ? 9.766 -11.5 -2.426 1 98.69 310 LEU A C 1
ATOM 2433 O O . LEU A 1 310 ? 8.891 -12.375 -2.404 1 98.69 310 LEU A O 1
ATOM 2437 N N . GLY A 1 311 ? 9.641 -10.289 -1.946 1 97.94 311 GLY A N 1
ATOM 2438 C CA . GLY A 1 311 ? 8.359 -9.867 -1.407 1 97.94 311 GLY A CA 1
ATOM 2439 C C . GLY A 1 311 ? 7.332 -9.547 -2.48 1 97.94 311 GLY A C 1
ATOM 2440 O O . GLY A 1 311 ? 6.145 -9.398 -2.188 1 97.94 311 GLY A O 1
ATOM 2441 N N . HIS A 1 312 ? 7.805 -9.359 -3.609 1 97.25 312 HIS A N 1
ATOM 2442 C CA . HIS A 1 312 ? 7.035 -9.195 -4.836 1 97.25 312 HIS A CA 1
ATOM 2443 C C . HIS A 1 312 ? 7.887 -9.5 -6.066 1 97.25 312 HIS A C 1
ATOM 2445 O O . HIS A 1 312 ? 8.977 -10.062 -5.949 1 97.25 312 HIS A O 1
ATOM 2451 N N . GLY A 1 313 ? 7.457 -9.25 -7.262 1 96.75 313 GLY A N 1
ATOM 2452 C CA . GLY A 1 313 ? 8.125 -9.688 -8.477 1 96.75 313 GLY A CA 1
ATOM 2453 C C . GLY A 1 313 ? 9.398 -8.922 -8.773 1 96.75 313 GLY A C 1
ATOM 2454 O O . GLY A 1 313 ? 9.562 -7.785 -8.32 1 96.75 313 GLY A O 1
ATOM 2455 N N . VAL A 1 314 ? 10.25 -9.539 -9.523 1 97.94 314 VAL A N 1
ATOM 2456 C CA . VAL A 1 314 ? 11.477 -8.922 -10.008 1 97.94 314 VAL A CA 1
ATOM 2457 C C . VAL A 1 314 ? 11.133 -7.684 -10.844 1 97.94 314 VAL A C 1
ATOM 2459 O O . VAL A 1 314 ? 10.211 -7.715 -11.664 1 97.94 314 VAL A O 1
ATOM 2462 N N . LEU A 1 315 ? 11.883 -6.613 -10.594 1 96.5 315 LEU A N 1
ATOM 2463 C CA . LEU A 1 315 ? 11.648 -5.379 -11.328 1 96.5 315 LEU A CA 1
ATOM 2464 C C . LEU A 1 315 ? 12.328 -5.426 -12.695 1 96.5 315 LEU A C 1
ATOM 2466 O O . LEU A 1 315 ? 13.312 -6.148 -12.883 1 96.5 315 LEU A O 1
ATOM 2470 N N . ARG A 1 316 ? 11.828 -4.684 -13.664 1 93.62 316 ARG A N 1
ATOM 2471 C CA . ARG A 1 316 ? 12.156 -4.793 -15.086 1 93.62 316 ARG A CA 1
ATOM 2472 C C . ARG A 1 316 ? 13.633 -4.48 -15.328 1 93.62 316 ARG A C 1
ATOM 2474 O O . ARG A 1 316 ? 14.234 -5.004 -16.266 1 93.62 316 ARG A O 1
ATOM 2481 N N . ASP A 1 317 ? 14.219 -3.607 -14.445 1 95 317 ASP A N 1
ATOM 2482 C CA . ASP A 1 317 ? 15.586 -3.189 -14.711 1 95 317 ASP A CA 1
ATOM 2483 C C . ASP A 1 317 ? 16.547 -3.768 -13.672 1 95 317 ASP A C 1
ATOM 2485 O O . ASP A 1 317 ? 17.672 -3.273 -13.516 1 95 317 ASP A O 1
ATOM 2489 N N . THR A 1 318 ? 16.078 -4.734 -12.945 1 97.94 318 THR A N 1
ATOM 2490 C CA . THR A 1 318 ? 16.922 -5.395 -11.961 1 97.94 318 THR A CA 1
ATOM 2491 C C . THR A 1 318 ? 18.125 -6.055 -12.648 1 97.94 318 THR A C 1
ATOM 2493 O O . THR A 1 318 ? 17.969 -6.727 -13.672 1 97.94 318 THR A O 1
ATOM 2496 N N . PRO A 1 319 ? 19.297 -5.887 -12.156 1 97.88 319 PRO A N 1
ATOM 2497 C CA . PRO A 1 319 ? 20.453 -6.566 -12.75 1 97.88 319 PRO A CA 1
ATOM 2498 C C . PRO A 1 319 ? 20.359 -8.086 -12.641 1 97.88 319 PRO A C 1
ATOM 2500 O O . PRO A 1 319 ? 20.141 -8.617 -11.547 1 97.88 319 PRO A O 1
ATOM 2503 N N . VAL A 1 320 ? 20.578 -8.734 -13.773 1 98.19 320 VAL A N 1
ATOM 2504 C CA . VAL A 1 320 ? 20.5 -10.195 -13.836 1 98.19 320 VAL A CA 1
ATOM 2505 C C . VAL A 1 320 ? 21.484 -10.805 -12.836 1 98.19 320 VAL A C 1
ATOM 2507 O O . VAL A 1 320 ? 21.172 -11.797 -12.18 1 98.19 320 VAL A O 1
ATOM 2510 N N . GLU A 1 321 ? 22.625 -10.141 -12.672 1 98.06 321 GLU A N 1
ATOM 2511 C CA . GLU A 1 321 ? 23.672 -10.648 -11.797 1 98.06 321 GLU A CA 1
ATOM 2512 C C . GLU A 1 321 ? 23.234 -10.633 -10.336 1 98.06 321 GLU A C 1
ATOM 2514 O O . GLU A 1 321 ? 23.641 -11.492 -9.547 1 98.06 321 GLU A O 1
ATOM 2519 N N . ARG A 1 322 ? 22.422 -9.688 -9.961 1 98.5 322 ARG A N 1
ATOM 2520 C CA . ARG A 1 322 ? 21.953 -9.602 -8.586 1 98.5 322 ARG A CA 1
ATOM 2521 C C . ARG A 1 322 ? 20.859 -10.633 -8.312 1 98.5 322 ARG A C 1
ATOM 2523 O O . ARG A 1 322 ? 20.75 -11.148 -7.199 1 98.5 322 ARG A O 1
ATOM 2530 N N . VAL A 1 323 ? 20.062 -10.922 -9.32 1 98.75 323 VAL A N 1
ATOM 2531 C CA . VAL A 1 323 ? 19.125 -12.023 -9.195 1 98.75 323 VAL A CA 1
ATOM 2532 C C . VAL A 1 323 ? 19.875 -13.336 -8.992 1 98.75 323 VAL A C 1
ATOM 2534 O O . VAL A 1 323 ? 19.516 -14.141 -8.133 1 98.75 323 VAL A O 1
ATOM 2537 N N . ARG A 1 324 ? 20.906 -13.516 -9.797 1 98.56 324 ARG A N 1
ATOM 2538 C CA . ARG A 1 324 ? 21.75 -14.688 -9.641 1 98.56 324 ARG A CA 1
ATOM 2539 C C . ARG A 1 324 ? 22.328 -14.766 -8.234 1 98.56 324 ARG A C 1
ATOM 2541 O O . ARG A 1 324 ? 22.344 -15.836 -7.621 1 98.56 324 ARG A O 1
ATOM 2548 N N . THR A 1 325 ? 22.812 -13.594 -7.73 1 98.69 325 THR A N 1
ATOM 2549 C CA . THR A 1 325 ? 23.359 -13.531 -6.375 1 98.69 325 THR A CA 1
ATOM 2550 C C . THR A 1 325 ? 22.328 -14.016 -5.359 1 98.69 325 THR A C 1
ATOM 2552 O O . THR A 1 325 ? 22.656 -14.781 -4.453 1 98.69 325 THR A O 1
ATOM 2555 N N . PHE A 1 326 ? 21.141 -13.586 -5.449 1 98.81 326 PHE A N 1
ATOM 2556 C CA . PHE A 1 326 ? 20.047 -13.953 -4.57 1 98.81 326 PHE A CA 1
ATOM 2557 C C . PHE A 1 326 ? 19.844 -15.461 -4.566 1 98.81 326 PHE A C 1
ATOM 2559 O O . PHE A 1 326 ? 19.828 -16.094 -3.508 1 98.81 326 PHE A O 1
ATOM 2566 N N . VAL A 1 327 ? 19.719 -16.062 -5.758 1 98.75 327 VAL A N 1
ATOM 2567 C CA . VAL A 1 327 ? 19.453 -17.5 -5.91 1 98.75 327 VAL A CA 1
ATOM 2568 C C . VAL A 1 327 ? 20.672 -18.297 -5.422 1 98.75 327 VAL A C 1
ATOM 2570 O O . VAL A 1 327 ? 20.516 -19.266 -4.676 1 98.75 327 VAL A O 1
ATOM 2573 N N . GLU A 1 328 ? 21.844 -17.859 -5.816 1 98.44 328 GLU A N 1
ATOM 2574 C CA . GLU A 1 328 ? 23.062 -18.578 -5.438 1 98.44 328 GLU A CA 1
ATOM 2575 C C . GLU A 1 328 ? 23.281 -18.516 -3.93 1 98.44 328 GLU A C 1
ATOM 2577 O O . GLU A 1 328 ? 23.797 -19.469 -3.338 1 98.44 328 GLU A O 1
ATOM 2582 N N . THR A 1 329 ? 22.922 -17.359 -3.342 1 98.62 329 THR A N 1
ATOM 2583 C CA . THR A 1 329 ? 23.031 -17.25 -1.89 1 98.62 329 THR A CA 1
ATOM 2584 C C . THR A 1 329 ? 22.156 -18.328 -1.218 1 98.62 329 THR A C 1
ATOM 2586 O O . THR A 1 329 ? 22.609 -19.016 -0.308 1 98.62 329 THR A O 1
ATOM 2589 N N . ALA A 1 330 ? 20.953 -18.469 -1.619 1 97.81 330 ALA A N 1
ATOM 2590 C CA . ALA A 1 330 ? 20.062 -19.5 -1.087 1 97.81 330 ALA A CA 1
ATOM 2591 C C . ALA A 1 330 ? 20.703 -20.875 -1.221 1 97.81 330 ALA A C 1
ATOM 2593 O O . ALA A 1 330 ? 20.672 -21.672 -0.276 1 97.81 330 ALA A O 1
ATOM 2594 N N . LYS A 1 331 ? 21.234 -21.156 -2.381 1 97.31 331 LYS A N 1
ATOM 2595 C CA . LYS A 1 331 ? 21.766 -22.484 -2.707 1 97.31 331 LYS A CA 1
ATOM 2596 C C . LYS A 1 331 ? 23.078 -22.75 -1.962 1 97.31 331 LYS A C 1
ATOM 2598 O O . LYS A 1 331 ? 23.484 -23.906 -1.827 1 97.31 331 LYS A O 1
ATOM 2603 N N . SER A 1 332 ? 23.688 -21.672 -1.485 1 97.62 332 SER A N 1
ATOM 2604 C CA . SER A 1 332 ? 24.953 -21.812 -0.776 1 97.62 332 SER A CA 1
ATOM 2605 C C . SER A 1 332 ? 24.734 -22.094 0.707 1 97.62 332 SER A C 1
ATOM 2607 O O . SER A 1 332 ? 25.656 -22.469 1.423 1 97.62 332 SER A O 1
ATOM 2609 N N . ILE A 1 333 ? 23.531 -21.875 1.146 1 96.88 333 ILE A N 1
ATOM 2610 C CA . ILE A 1 333 ? 23.203 -22.078 2.557 1 96.88 333 ILE A CA 1
ATOM 2611 C C . ILE A 1 333 ? 23.047 -23.562 2.838 1 96.88 333 ILE A C 1
ATOM 2613 O O . ILE A 1 333 ? 22.406 -24.281 2.068 1 96.88 333 ILE A O 1
ATOM 2617 N N . ASP A 1 334 ? 23.656 -24 3.867 1 92.44 334 ASP A N 1
ATOM 2618 C CA . ASP A 1 334 ? 23.547 -25.391 4.289 1 92.44 334 ASP A CA 1
ATOM 2619 C C . ASP A 1 334 ? 22.953 -25.5 5.691 1 92.44 334 ASP A C 1
ATOM 2621 O O . ASP A 1 334 ? 23.547 -25 6.656 1 92.44 334 ASP A O 1
ATOM 2625 N N . ARG A 1 335 ? 21.812 -26.062 5.77 1 85.75 335 ARG A N 1
ATOM 2626 C CA . ARG A 1 335 ? 21.109 -26.25 7.035 1 85.75 335 ARG A CA 1
ATOM 2627 C C . ARG A 1 335 ? 21.328 -27.672 7.566 1 85.75 335 ARG A C 1
ATOM 2629 O O . ARG A 1 335 ? 20.703 -28.062 8.547 1 85.75 335 ARG A O 1
ATOM 2636 N N . SER A 1 336 ? 21.984 -28.531 6.766 1 69.31 336 SER A N 1
ATOM 2637 C CA . SER A 1 336 ? 22.172 -29.922 7.137 1 69.31 336 SER A CA 1
ATOM 2638 C C . SER A 1 336 ? 23 -30.062 8.398 1 69.31 336 SER A C 1
ATOM 2640 O O . SER A 1 336 ? 22.969 -31.094 9.07 1 69.31 336 SER A O 1
ATOM 2642 N N . ARG A 1 337 ? 23.922 -28.984 8.734 1 53.66 337 ARG A N 1
ATOM 2643 C CA . ARG A 1 337 ? 24.781 -29.188 9.891 1 53.66 337 ARG A CA 1
ATOM 2644 C C . ARG A 1 337 ? 24.125 -28.641 11.164 1 53.66 337 ARG A C 1
ATOM 2646 O O . ARG A 1 337 ? 23.453 -27.609 11.133 1 53.66 337 ARG A O 1
ATOM 2653 N N . MET B 1 1 ? -7.609 28.109 25.344 1 53.91 1 MET B N 1
ATOM 2654 C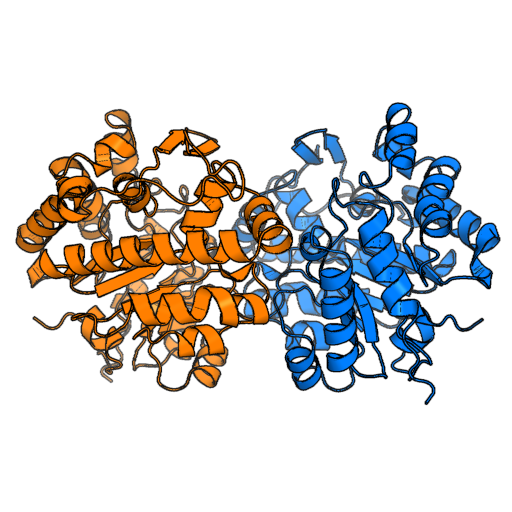 CA . MET B 1 1 ? -8.828 27.297 25.359 1 53.91 1 MET B CA 1
ATOM 2655 C C . MET B 1 1 ? -8.539 25.875 24.938 1 53.91 1 MET B C 1
ATOM 2657 O O . MET B 1 1 ? -7.738 25.641 24.031 1 53.91 1 MET B O 1
ATOM 2661 N N . ASP B 1 2 ? -8.859 24.891 25.734 1 84.69 2 ASP B N 1
ATOM 2662 C CA . ASP B 1 2 ? -8.477 23.5 25.5 1 84.69 2 ASP B CA 1
ATOM 2663 C C . ASP B 1 2 ? -9.484 22.812 24.594 1 84.69 2 ASP B C 1
ATOM 2665 O O . ASP B 1 2 ? -10.609 22.531 25 1 84.69 2 ASP B O 1
ATOM 2669 N N . HIS B 1 3 ? -9.234 22.812 23.297 1 94.19 3 HIS B N 1
ATOM 2670 C CA . HIS B 1 3 ? -10.109 22.234 22.281 1 94.19 3 HIS B CA 1
ATOM 2671 C C . HIS B 1 3 ? -10.297 20.734 22.516 1 94.19 3 HIS B C 1
ATOM 2673 O O . HIS B 1 3 ? -9.438 20.078 23.109 1 94.19 3 HIS B O 1
ATOM 2679 N N . LEU B 1 4 ? -11.523 20.312 22.156 1 96.56 4 LEU B N 1
ATOM 2680 C CA . LEU B 1 4 ? -11.828 18.891 22.219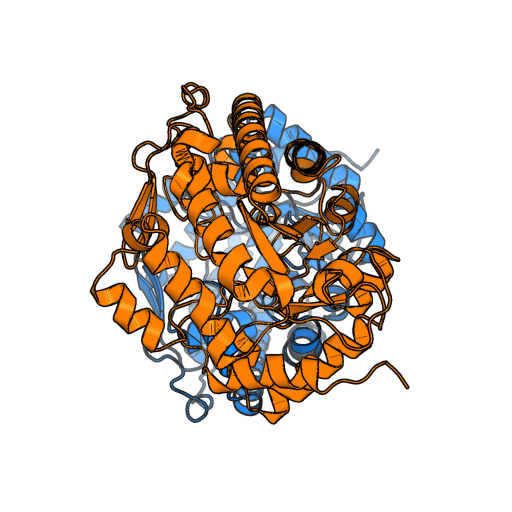 1 96.56 4 LEU B CA 1
ATOM 2681 C C . LEU B 1 4 ? -10.711 18.062 21.578 1 96.56 4 LEU B C 1
ATOM 2683 O O . LEU B 1 4 ? -10.297 17.047 22.141 1 96.56 4 LEU B O 1
ATOM 2687 N N . LEU B 1 5 ? -10.227 18.5 20.5 1 98.31 5 LEU B N 1
ATOM 2688 C CA . LEU B 1 5 ? -9.211 17.781 19.734 1 98.31 5 LEU B CA 1
ATOM 2689 C C . LEU B 1 5 ? -7.895 17.719 20.5 1 98.31 5 LEU B C 1
ATOM 2691 O O . LEU B 1 5 ? -7.27 16.656 20.578 1 98.31 5 LEU B O 1
ATOM 2695 N N . THR B 1 6 ? -7.445 18.828 21.141 1 98.31 6 THR B N 1
ATOM 2696 C CA . THR B 1 6 ? -6.18 18.844 21.859 1 98.31 6 THR B CA 1
ATOM 2697 C C . THR B 1 6 ? -6.266 18 23.125 1 98.31 6 THR B C 1
ATOM 2699 O O . THR B 1 6 ? -5.293 17.359 23.516 1 98.31 6 THR B O 1
ATOM 2702 N N . ARG B 1 7 ? -7.402 18 23.75 1 97.94 7 ARG B N 1
ATOM 2703 C CA . ARG B 1 7 ? -7.602 17.156 24.922 1 97.94 7 ARG B CA 1
ATOM 2704 C C . ARG B 1 7 ? -7.48 15.672 24.562 1 97.94 7 ARG B C 1
ATOM 2706 O O . ARG B 1 7 ? -6.785 14.914 25.234 1 97.94 7 ARG B O 1
ATOM 2713 N N . ALA B 1 8 ? -8.125 15.273 23.469 1 98.25 8 ALA B N 1
ATOM 2714 C CA . ALA B 1 8 ? -8.039 13.891 23.016 1 98.25 8 ALA B CA 1
ATOM 2715 C C . ALA B 1 8 ? -6.605 13.531 22.641 1 98.25 8 ALA B C 1
ATOM 2717 O O . ALA B 1 8 ? -6.133 12.43 22.938 1 98.25 8 ALA B O 1
ATOM 2718 N N . ALA B 1 9 ? -5.953 14.492 22.031 1 98.5 9 ALA B N 1
ATOM 2719 C CA . ALA B 1 9 ? -4.574 14.266 21.594 1 98.5 9 ALA B CA 1
ATOM 2720 C C . ALA B 1 9 ? -3.654 14.055 22.797 1 98.5 9 ALA B C 1
ATOM 2722 O O . ALA B 1 9 ? -2.611 13.406 22.688 1 98.5 9 ALA B O 1
ATOM 2723 N N . ARG B 1 10 ? -4.055 14.562 23.906 1 97.38 10 ARG B N 1
ATOM 2724 C CA . ARG B 1 10 ? -3.27 14.43 25.141 1 97.38 10 ARG B CA 1
ATOM 2725 C C . ARG B 1 10 ? -3.678 13.18 25.906 1 97.38 10 ARG B C 1
ATOM 2727 O O . ARG B 1 10 ? -3.205 12.953 27.031 1 97.38 10 ARG B O 1
ATOM 2734 N N . GLY B 1 11 ? -4.641 12.414 25.344 1 97.62 11 GLY B N 1
ATOM 2735 C CA . GLY B 1 11 ? -5.023 11.141 25.938 1 97.62 11 GLY B CA 1
ATOM 2736 C C . GLY B 1 11 ? -6.18 11.266 26.922 1 97.62 11 GLY B C 1
ATOM 2737 O O . GLY B 1 11 ? -6.496 10.312 27.641 1 97.62 11 GLY B O 1
ATOM 2738 N N . GLU B 1 12 ? -6.844 12.359 26.891 1 96.38 12 GLU B N 1
ATOM 2739 C CA . GLU B 1 12 ? -7.934 12.586 27.828 1 96.38 12 GLU B CA 1
ATOM 2740 C C . GLU B 1 12 ? -9.227 11.938 27.344 1 96.38 12 GLU B C 1
ATOM 2742 O O . GLU B 1 12 ? -9.398 11.695 26.141 1 96.38 12 GLU B O 1
ATOM 2747 N N . ARG B 1 13 ? -10.016 11.633 28.375 1 95.94 13 ARG B N 1
ATOM 2748 C CA . ARG B 1 13 ? -11.398 11.312 28.031 1 95.94 13 ARG B CA 1
ATOM 2749 C C . ARG B 1 13 ? -12.156 12.555 27.578 1 95.94 13 ARG B C 1
ATOM 2751 O O . ARG B 1 13 ? -11.984 13.633 28.141 1 95.94 13 ARG B O 1
ATOM 2758 N N . THR B 1 14 ? -12.883 12.406 26.547 1 96.25 14 THR B N 1
ATOM 2759 C CA . THR B 1 14 ? -13.664 13.516 26.031 1 96.25 14 THR B CA 1
ATOM 2760 C C . THR B 1 14 ? -15.148 13.156 25.969 1 96.25 14 THR B C 1
ATOM 2762 O O . THR B 1 14 ? -15.508 11.977 25.984 1 96.25 14 THR B O 1
ATOM 2765 N N . GLU B 1 15 ? -16.016 14.117 25.984 1 95.62 15 GLU B N 1
ATOM 2766 C CA . GLU B 1 15 ? -17.453 13.914 26.031 1 95.62 15 GLU B CA 1
ATOM 2767 C C . GLU B 1 15 ? -17.984 13.312 24.734 1 95.62 15 GLU B C 1
ATOM 2769 O O . GLU B 1 15 ? -19.078 12.766 24.688 1 95.62 15 GLU B O 1
ATOM 2774 N N . ARG B 1 16 ? -17.312 13.414 23.719 1 97.06 16 ARG B N 1
ATOM 2775 C CA . ARG B 1 16 ? -17.484 12.789 22.406 1 97.06 16 ARG B CA 1
ATOM 2776 C C . ARG B 1 16 ? -16.172 12.766 21.625 1 97.06 16 ARG B C 1
ATOM 2778 O O . ARG B 1 16 ? -15.234 13.477 21.984 1 97.06 16 ARG B O 1
ATOM 2785 N N . PRO B 1 17 ? -16.078 11.906 20.672 1 97.75 17 PRO B N 1
ATOM 2786 C CA . PRO B 1 17 ? -14.828 11.938 19.891 1 97.75 17 PRO B CA 1
ATOM 2787 C C . PRO B 1 17 ? -14.688 13.211 19.062 1 97.75 17 PRO B C 1
ATOM 2789 O O . PRO B 1 17 ? -15.617 13.586 18.344 1 97.75 17 PRO B O 1
ATOM 2792 N N . PRO B 1 18 ? -13.586 13.938 19.266 1 98.56 18 PRO B N 1
ATOM 2793 C CA . PRO B 1 18 ? -13.344 14.977 18.25 1 98.56 18 PRO B CA 1
ATOM 2794 C C . PRO B 1 18 ? -13.219 14.398 16.844 1 98.56 18 PRO B C 1
ATOM 2796 O O . PRO B 1 18 ? -12.789 13.258 16.672 1 98.56 18 PRO B O 1
ATOM 2799 N N . VAL B 1 19 ? -13.609 15.164 15.859 1 98.81 19 VAL B N 1
ATOM 2800 C CA . VAL B 1 19 ? -13.594 14.672 14.484 1 98.81 19 VAL B CA 1
ATOM 2801 C C . VAL B 1 19 ? -13.031 15.742 13.555 1 98.81 19 VAL B C 1
ATOM 2803 O O . VAL B 1 19 ? -13.328 16.938 13.719 1 98.81 19 VAL B O 1
ATOM 2806 N N . TRP B 1 20 ? -12.164 15.406 12.727 1 98.56 20 TRP B N 1
ATOM 2807 C CA . TRP B 1 20 ? -11.742 16.172 11.555 1 98.56 20 TRP B CA 1
ATOM 2808 C C . TRP B 1 20 ? -11.352 15.242 10.414 1 98.56 20 TRP B C 1
ATOM 2810 O O . TRP B 1 20 ? -11.492 14.023 10.516 1 98.56 20 TRP B O 1
ATOM 2820 N N . LEU B 1 21 ? -11.023 15.781 9.227 1 98.25 21 LEU B N 1
ATOM 2821 C CA . LEU B 1 21 ? -10.734 14.953 8.062 1 98.25 21 LEU B CA 1
ATOM 2822 C C . LEU B 1 21 ? -9.461 15.422 7.367 1 98.25 21 LEU B C 1
ATOM 2824 O O . LEU B 1 21 ? -9.242 16.625 7.191 1 98.25 21 LEU B O 1
ATOM 2828 N N . MET B 1 22 ? -8.648 14.438 7.008 1 97.19 22 MET B N 1
ATOM 2829 C CA . MET B 1 22 ? -7.57 14.742 6.078 1 97.19 22 MET B CA 1
ATOM 2830 C C . MET B 1 22 ? -8.125 15.125 4.707 1 97.19 22 MET B C 1
ATOM 2832 O O . MET B 1 22 ? -9.055 14.484 4.207 1 97.19 22 MET B O 1
ATOM 2836 N N . ARG B 1 23 ? -7.586 16.141 4.152 1 95.75 23 ARG B N 1
ATOM 2837 C CA . ARG B 1 23 ? -8.055 16.703 2.893 1 95.75 23 ARG B CA 1
ATOM 2838 C C . ARG B 1 23 ? -9.492 17.203 3.012 1 95.75 23 ARG B C 1
ATOM 2840 O O . ARG B 1 23 ? -10.289 17.031 2.094 1 95.75 23 ARG B O 1
ATOM 2847 N N . GLN B 1 24 ? -9.82 17.828 4.137 1 95.25 24 GLN B N 1
ATOM 2848 C CA . GLN B 1 24 ? -11.195 18.234 4.422 1 95.25 24 GLN B CA 1
ATOM 2849 C C . GLN B 1 24 ? -11.641 19.359 3.494 1 95.25 24 GLN B C 1
ATOM 2851 O O . GLN B 1 24 ? -12.828 19.516 3.227 1 95.25 24 GLN B O 1
ATOM 2856 N N . ALA B 1 25 ? -10.703 20.219 3.113 1 96 25 ALA B N 1
ATOM 2857 C CA . ALA B 1 25 ? -10.977 21.188 2.049 1 96 25 ALA B CA 1
ATOM 2858 C C . ALA B 1 25 ? -10.438 20.688 0.71 1 96 25 ALA B C 1
ATOM 2860 O O . ALA B 1 25 ? -9.227 20.547 0.535 1 96 25 ALA B O 1
ATOM 2861 N N . GLY B 1 26 ? -11.359 20.312 -0.152 1 94.5 26 GLY B N 1
ATOM 2862 C CA . GLY B 1 26 ? -10.891 19.812 -1.432 1 94.5 26 GLY B CA 1
ATOM 2863 C C . GLY B 1 26 ? -11.984 19.734 -2.479 1 94.5 26 GLY B C 1
ATOM 2864 O O . GLY B 1 26 ? -13.031 20.359 -2.34 1 94.5 26 GLY B O 1
ATOM 2865 N N . ARG B 1 27 ? -11.844 19.031 -3.547 1 94.19 27 ARG B N 1
ATOM 2866 C CA . ARG B 1 27 ? -12.602 19.016 -4.793 1 94.19 27 ARG B CA 1
ATOM 2867 C C . ARG B 1 27 ? -14.008 18.469 -4.57 1 94.19 27 ARG B C 1
ATOM 2869 O O . ARG B 1 27 ? -14.898 18.672 -5.402 1 94.19 27 ARG B O 1
ATOM 2876 N N . HIS B 1 28 ? -14.148 17.688 -3.434 1 97.38 28 HIS B N 1
ATOM 2877 C CA . HIS B 1 28 ? -15.5 17.203 -3.178 1 97.38 28 HIS B CA 1
ATOM 2878 C C . HIS B 1 28 ? -16.453 18.344 -2.873 1 97.38 28 HIS B C 1
ATOM 2880 O O . HIS B 1 28 ? -17.672 18.172 -2.924 1 97.38 28 HIS B O 1
ATOM 2886 N N . ILE B 1 29 ? -15.891 19.531 -2.537 1 97.94 29 ILE B N 1
ATOM 2887 C CA . ILE B 1 29 ? -16.672 20.719 -2.227 1 97.94 29 ILE B CA 1
ATOM 2888 C C . ILE B 1 29 ? -16.828 21.578 -3.479 1 97.94 29 ILE B C 1
ATOM 2890 O O . ILE B 1 29 ? -15.836 22.062 -4.027 1 97.94 29 ILE B O 1
ATOM 2894 N N . PRO B 1 30 ? -18.016 21.875 -3.949 1 97.25 30 PRO B N 1
ATOM 2895 C CA . PRO B 1 30 ? -18.234 22.656 -5.172 1 97.25 30 PRO B CA 1
ATOM 2896 C C . PRO B 1 30 ? -17.578 24.031 -5.117 1 97.25 30 PRO B C 1
ATOM 2898 O O . PRO B 1 30 ? -16.969 24.469 -6.09 1 97.25 30 PRO B O 1
ATOM 2901 N N . GLU B 1 31 ? -17.734 24.719 -4.047 1 97.81 31 GLU B N 1
ATOM 2902 C CA . GLU B 1 31 ? -17.156 26.062 -3.902 1 97.81 31 GLU B CA 1
ATOM 2903 C C . GLU B 1 31 ? -15.648 26.031 -4.059 1 97.81 31 GLU B C 1
ATOM 2905 O O . GLU B 1 31 ? -15.055 26.984 -4.574 1 97.81 31 GLU B O 1
ATOM 2910 N N . TYR B 1 32 ? -15.047 25.047 -3.537 1 97.88 32 TYR B N 1
ATOM 2911 C CA . TYR B 1 32 ? -13.609 24.875 -3.736 1 97.88 32 TYR B CA 1
ATOM 2912 C C . TYR B 1 32 ? -13.266 24.875 -5.219 1 97.88 32 TYR B C 1
ATOM 2914 O O . TYR B 1 32 ? -12.328 25.562 -5.645 1 97.88 32 TYR B O 1
ATOM 2922 N N . ARG B 1 33 ? -13.977 24.109 -5.973 1 96.44 33 ARG B N 1
ATOM 2923 C CA . ARG B 1 33 ? -13.734 24.016 -7.406 1 96.44 33 ARG B CA 1
ATOM 2924 C C . ARG B 1 33 ? -13.875 25.375 -8.086 1 96.44 33 ARG B C 1
ATOM 2926 O O . ARG B 1 33 ? -13.102 25.719 -8.977 1 96.44 33 ARG B O 1
ATOM 2933 N N . THR B 1 34 ? -14.82 26.047 -7.633 1 97.5 34 THR B N 1
ATOM 2934 C CA . THR B 1 34 ? -15.047 27.375 -8.188 1 97.5 34 THR B CA 1
ATOM 2935 C C . THR B 1 34 ? -13.852 28.281 -7.922 1 97.5 34 THR B C 1
ATOM 2937 O O . THR B 1 34 ? -13.359 28.953 -8.828 1 97.5 34 THR B O 1
ATOM 2940 N N . ILE B 1 35 ? -13.359 28.297 -6.703 1 97.56 35 ILE B N 1
ATOM 2941 C CA . ILE B 1 35 ? -12.211 29.109 -6.336 1 97.56 35 ILE B CA 1
ATOM 2942 C C . ILE B 1 35 ? -11 28.703 -7.164 1 97.56 35 ILE B C 1
ATOM 2944 O O . ILE B 1 35 ? -10.25 29.562 -7.648 1 97.56 35 ILE B O 1
ATOM 2948 N N . ARG B 1 36 ? -10.883 27.453 -7.434 1 95 36 ARG B N 1
ATOM 2949 C CA . ARG B 1 36 ? -9.703 26.906 -8.094 1 95 36 ARG B CA 1
ATOM 2950 C C . ARG B 1 36 ? -9.734 27.188 -9.586 1 95 36 ARG B C 1
ATOM 2952 O O . ARG B 1 36 ? -8.727 27.031 -10.281 1 95 36 ARG B O 1
ATOM 2959 N N . GLU B 1 37 ? -10.836 27.578 -10.125 1 96.12 37 GLU B N 1
ATOM 2960 C CA . GLU B 1 37 ? -10.891 28.062 -11.5 1 96.12 37 GLU B CA 1
ATOM 2961 C C . GLU B 1 37 ? -10.047 29.328 -11.672 1 96.12 37 GLU B C 1
ATOM 2963 O O . GLU B 1 37 ? -9.523 29.594 -12.75 1 96.12 37 GLU B O 1
ATOM 2968 N N . ASP B 1 38 ? -9.898 30.062 -10.594 1 96.75 38 ASP B N 1
ATOM 2969 C CA . ASP B 1 38 ? -9.25 31.375 -10.664 1 96.75 38 ASP B CA 1
ATOM 2970 C C . ASP B 1 38 ? -7.801 31.281 -10.195 1 96.75 38 ASP B C 1
ATOM 2972 O O . ASP B 1 38 ? -6.996 32.188 -10.469 1 96.75 38 ASP B O 1
ATOM 2976 N N . TYR B 1 39 ? -7.516 30.219 -9.438 1 95.5 39 TYR B N 1
ATOM 2977 C CA . TYR B 1 39 ? -6.188 30.078 -8.852 1 95.5 39 TYR B CA 1
ATOM 2978 C C . TYR B 1 39 ? -5.633 28.672 -9.109 1 95.5 39 TYR B C 1
ATOM 2980 O O . TYR B 1 39 ? -6.355 27.688 -8.977 1 95.5 39 TYR B O 1
ATOM 2988 N N . THR B 1 40 ? -4.352 28.641 -9.539 1 92.44 40 THR B N 1
ATOM 2989 C CA . THR B 1 40 ? -3.674 27.359 -9.469 1 92.44 40 THR B CA 1
ATOM 2990 C C . THR B 1 40 ? -3.498 26.922 -8.016 1 92.44 40 THR B C 1
ATOM 2992 O O . THR B 1 40 ? -3.639 27.719 -7.098 1 92.44 40 THR B O 1
ATOM 2995 N N . PHE B 1 41 ? -3.279 25.672 -7.848 1 91.69 41 PHE B N 1
ATOM 2996 C CA . PHE B 1 41 ? -3.09 25.156 -6.496 1 91.69 41 PHE B CA 1
ATOM 2997 C C . PHE B 1 41 ? -1.996 25.922 -5.77 1 91.69 41 PHE B C 1
ATOM 2999 O O . PHE B 1 41 ? -2.186 26.359 -4.633 1 91.69 41 PHE B O 1
ATOM 3006 N N . LYS B 1 42 ? -0.909 26.203 -6.387 1 92.75 42 LYS B N 1
ATOM 3007 C CA . LYS B 1 42 ? 0.219 26.906 -5.781 1 92.75 42 LYS B CA 1
ATOM 3008 C C . LYS B 1 42 ? -0.129 28.359 -5.496 1 92.75 42 LYS B C 1
ATOM 3010 O O . LYS B 1 42 ? 0.229 28.906 -4.445 1 92.75 42 LYS B O 1
ATOM 3015 N N . GLU B 1 43 ? -0.754 28.906 -6.301 1 94.69 43 GLU B N 1
ATOM 3016 C CA . GLU B 1 43 ? -1.183 30.281 -6.094 1 94.69 43 GLU B CA 1
ATOM 3017 C C . GLU B 1 43 ? -2.131 30.391 -4.906 1 94.69 43 GLU B C 1
ATOM 3019 O O . GLU B 1 43 ? -2.041 31.344 -4.121 1 94.69 43 GLU B O 1
ATOM 3024 N N . ALA B 1 44 ? -3.016 29.422 -4.867 1 96.38 44 ALA B N 1
ATOM 3025 C CA . ALA B 1 44 ? -3.984 29.453 -3.775 1 96.38 44 ALA B CA 1
ATOM 3026 C C . ALA B 1 44 ? -3.289 29.328 -2.422 1 96.38 44 ALA B C 1
ATOM 3028 O O . ALA B 1 44 ? -3.592 30.078 -1.494 1 96.38 44 ALA B O 1
ATOM 3029 N N . ILE B 1 45 ? -2.334 28.453 -2.357 1 95.44 45 ILE B N 1
ATOM 3030 C CA . ILE B 1 45 ? -1.614 28.219 -1.109 1 95.44 45 ILE B CA 1
ATOM 3031 C C . ILE B 1 45 ? -0.76 29.438 -0.772 1 95.44 45 ILE B C 1
ATOM 3033 O O . ILE B 1 45 ? -0.581 29.781 0.401 1 95.44 45 ILE B O 1
ATOM 3037 N N . LYS B 1 46 ? -0.299 30.172 -1.738 1 96.5 46 LYS B N 1
ATOM 3038 C CA . LYS B 1 46 ? 0.63 31.266 -1.532 1 96.5 46 LYS B CA 1
ATOM 3039 C C . LYS B 1 46 ? -0.116 32.594 -1.358 1 96.5 46 LYS B C 1
ATOM 3041 O O . LYS B 1 46 ? 0.502 33.625 -1.151 1 96.5 46 LYS B O 1
ATOM 3046 N N . THR B 1 47 ? -1.388 32.531 -1.479 1 98.12 47 THR B N 1
ATOM 3047 C CA . THR B 1 47 ? -2.234 33.688 -1.222 1 98.12 47 THR B CA 1
ATOM 3048 C C . THR B 1 47 ? -3.047 33.5 0.055 1 98.12 47 THR B C 1
ATOM 3050 O O . THR B 1 47 ? -4.137 32.938 0.021 1 98.12 47 THR B O 1
ATOM 3053 N N . PRO B 1 48 ? -2.57 34.062 1.128 1 98.38 48 PRO B N 1
ATOM 3054 C CA . PRO B 1 48 ? -3.141 33.75 2.443 1 98.38 48 PRO B CA 1
ATOM 3055 C C . PRO B 1 48 ? -4.648 34 2.502 1 98.38 48 PRO B C 1
ATOM 3057 O O . PRO B 1 48 ? -5.371 33.219 3.129 1 98.38 48 PRO B O 1
ATOM 3060 N N . SER B 1 49 ? -5.141 35.031 1.857 1 98.31 49 SER B N 1
ATOM 3061 C CA . SER B 1 49 ? -6.574 35.312 1.896 1 98.31 49 SER B CA 1
ATOM 3062 C C . SER B 1 49 ? -7.363 34.188 1.194 1 98.31 49 SER B C 1
ATOM 3064 O O . SER B 1 49 ? -8.453 33.812 1.644 1 98.31 49 SER B O 1
ATOM 3066 N N . VAL B 1 50 ? -6.871 33.688 0.131 1 98.56 50 VAL B N 1
ATOM 3067 C CA . VAL B 1 50 ? -7.508 32.594 -0.608 1 98.56 50 VAL B CA 1
ATOM 3068 C C . VAL B 1 50 ? -7.414 31.297 0.193 1 98.56 50 VAL B C 1
ATOM 3070 O O . VAL B 1 50 ? -8.406 30.578 0.331 1 98.56 50 VAL B O 1
ATOM 3073 N N . ALA B 1 51 ? -6.23 31.047 0.709 1 98.62 51 ALA B N 1
ATOM 3074 C CA . ALA B 1 51 ? -6.031 29.859 1.537 1 98.62 51 ALA B CA 1
ATOM 3075 C C . ALA B 1 51 ? -6.961 29.875 2.748 1 98.62 51 ALA B C 1
ATOM 3077 O O . ALA B 1 51 ? -7.488 28.828 3.143 1 98.62 51 ALA B O 1
ATOM 3078 N N . GLU B 1 52 ? -7.074 31.047 3.342 1 98.69 52 GLU B N 1
ATOM 3079 C CA . GLU B 1 52 ? -8 31.219 4.461 1 98.69 52 GLU B CA 1
ATOM 3080 C C . GLU B 1 52 ? -9.422 30.844 4.055 1 98.69 52 GLU B C 1
ATOM 3082 O O . GLU B 1 52 ? -10.094 30.078 4.762 1 98.69 52 GLU B O 1
ATOM 3087 N N . ARG B 1 53 ? -9.883 31.391 2.947 1 98.56 53 ARG B N 1
ATOM 3088 C CA . ARG B 1 53 ? -11.227 31.109 2.459 1 98.56 53 ARG B CA 1
ATOM 3089 C C . ARG B 1 53 ? -11.438 29.609 2.248 1 98.56 53 ARG B C 1
ATOM 3091 O O . ARG B 1 53 ? -12.453 29.047 2.67 1 98.56 53 ARG B O 1
ATOM 3098 N N . ILE B 1 54 ? -10.492 28.969 1.671 1 98.62 54 ILE B N 1
ATOM 3099 C CA . ILE B 1 54 ? -10.586 27.547 1.373 1 98.62 54 ILE B CA 1
ATOM 3100 C C . ILE B 1 54 ? -10.578 26.75 2.674 1 98.62 54 ILE B C 1
ATOM 3102 O O . ILE B 1 54 ? -11.383 25.828 2.844 1 98.62 54 ILE B O 1
ATOM 3106 N N . THR B 1 55 ? -9.703 27.125 3.596 1 98.62 55 THR B N 1
ATOM 3107 C CA . THR B 1 55 ? -9.609 26.422 4.875 1 98.62 55 THR B CA 1
ATOM 3108 C C . THR B 1 55 ? -10.945 26.484 5.617 1 98.62 55 THR B C 1
ATOM 3110 O O . THR B 1 55 ? -11.297 25.547 6.34 1 98.62 55 THR B O 1
ATOM 3113 N N . LEU B 1 56 ? -11.664 27.516 5.414 1 98.56 56 LEU B N 1
ATOM 3114 C CA . LEU B 1 56 ? -12.867 27.766 6.199 1 98.56 56 LEU B CA 1
ATOM 3115 C C . LEU B 1 56 ? -14.078 27.078 5.566 1 98.56 56 LEU B C 1
ATOM 3117 O O . LEU B 1 56 ? -15.125 26.969 6.203 1 98.56 56 LEU B O 1
ATOM 3121 N N . LEU B 1 57 ? -13.961 26.562 4.332 1 98.62 57 LEU B N 1
ATOM 3122 C CA . LEU B 1 57 ? -15.094 25.922 3.662 1 98.62 57 LEU B CA 1
ATOM 3123 C C . LEU B 1 57 ? -15.625 24.766 4.488 1 98.62 57 LEU B C 1
ATOM 3125 O O . LEU B 1 57 ? -16.828 24.703 4.781 1 98.62 57 LEU B O 1
ATOM 3129 N N . PRO B 1 58 ? -14.773 23.844 4.945 1 98.12 58 PRO B N 1
ATOM 3130 C CA . PRO B 1 58 ? -15.289 22.75 5.762 1 98.12 58 PRO B CA 1
ATOM 3131 C C . PRO B 1 58 ? -15.898 23.234 7.078 1 98.12 58 PRO B C 1
ATOM 3133 O O . PRO B 1 58 ? -16.797 22.578 7.625 1 98.12 58 PRO B O 1
ATOM 3136 N N . TRP B 1 59 ? -15.359 24.328 7.633 1 97.44 59 TRP B N 1
ATOM 3137 C CA . TRP B 1 59 ? -15.93 24.906 8.852 1 97.44 59 TRP B CA 1
ATOM 3138 C C . TRP B 1 59 ? -17.391 25.297 8.648 1 97.44 59 TRP B C 1
ATOM 3140 O O . TRP B 1 59 ? -18.234 25 9.492 1 97.44 59 TRP B O 1
ATOM 3150 N N . GLU B 1 60 ? -17.656 25.844 7.543 1 97.31 60 GLU B N 1
ATOM 3151 C CA . GLU B 1 60 ? -19 26.297 7.211 1 97.31 60 GLU B CA 1
ATOM 3152 C C . GLU B 1 60 ? -19.922 25.125 6.895 1 97.31 60 GLU B C 1
ATOM 3154 O O . GLU B 1 60 ? -21.109 25.172 7.195 1 97.31 60 GLU B O 1
ATOM 3159 N N . LEU B 1 61 ? -19.391 24.109 6.344 1 97.88 61 LEU B N 1
ATOM 3160 C CA . LEU B 1 61 ? -20.203 23 5.84 1 97.88 61 LEU B CA 1
ATOM 3161 C C . LEU B 1 61 ? -20.422 21.969 6.926 1 97.88 61 LEU B C 1
ATOM 3163 O O . LEU B 1 61 ? -21.516 21.375 7.008 1 97.88 61 LEU B O 1
ATOM 3167 N N . TYR B 1 62 ? -19.375 21.672 7.754 1 97.38 62 TYR B N 1
ATOM 3168 C CA . TYR B 1 62 ? -19.391 20.484 8.602 1 97.38 62 TYR B CA 1
ATOM 3169 C C . TYR B 1 62 ? -19.109 20.844 10.055 1 97.38 62 TYR B C 1
ATOM 3171 O O . TYR B 1 62 ? -19.406 20.078 10.969 1 97.38 62 TYR B O 1
ATOM 3179 N N . GLU B 1 63 ? -18.391 21.953 10.336 1 97.56 63 GLU B N 1
ATOM 3180 C CA . GLU B 1 63 ? -17.922 22.391 11.648 1 97.56 63 GLU B CA 1
ATOM 3181 C C . GLU B 1 63 ? -17.125 21.281 12.344 1 97.56 63 GLU B C 1
ATOM 3183 O O . GLU B 1 63 ? -17.422 20.906 13.477 1 97.56 63 GLU B O 1
ATOM 3188 N N . PRO B 1 64 ? -16.078 20.797 11.719 1 98.38 64 PRO B N 1
ATOM 3189 C CA . PRO B 1 64 ? -15.227 19.797 12.383 1 98.38 64 PRO B CA 1
ATOM 3190 C C . PRO B 1 64 ? -14.539 20.359 13.633 1 98.38 64 PRO B C 1
ATOM 3192 O O . PRO B 1 64 ? -14.617 21.562 13.898 1 98.38 64 PRO B O 1
ATOM 3195 N N . ASP B 1 65 ? -13.883 19.531 14.398 1 98.44 65 ASP B N 1
ATOM 3196 C CA . ASP B 1 65 ? -13.281 19.938 15.664 1 98.44 65 ASP B CA 1
ATOM 3197 C C . ASP B 1 65 ? -11.82 20.359 15.469 1 98.44 65 ASP B C 1
ATOM 3199 O O . ASP B 1 65 ? -11.102 20.562 16.453 1 98.44 65 ASP B O 1
ATOM 3203 N N . GLY B 1 66 ? -11.375 20.406 14.266 1 98.31 66 GLY B N 1
ATOM 3204 C CA . GLY B 1 66 ? -10.07 20.875 13.82 1 98.31 66 GLY B CA 1
ATOM 3205 C C . GLY B 1 66 ? -10.039 21.266 12.359 1 98.31 66 GLY B C 1
ATOM 3206 O O . GLY B 1 66 ? -10.648 20.609 11.516 1 98.31 66 GLY B O 1
ATOM 3207 N N . LEU B 1 67 ? -9.383 22.375 12.109 1 98.5 67 LEU B N 1
ATOM 3208 C CA . LEU B 1 67 ? -9.18 22.828 10.742 1 98.5 67 LEU B CA 1
ATOM 3209 C C . LEU B 1 67 ? -7.715 22.688 10.336 1 98.5 67 LEU B C 1
ATOM 3211 O O . LEU B 1 67 ? -6.852 23.375 10.883 1 98.5 67 LEU B O 1
ATOM 3215 N N . VAL B 1 68 ? -7.488 21.812 9.469 1 98.62 68 VAL B N 1
ATOM 3216 C CA . VAL B 1 68 ? -6.145 21.703 8.914 1 98.62 68 VAL B CA 1
ATOM 3217 C C . VAL B 1 68 ? -5.922 22.797 7.883 1 98.62 68 VAL B C 1
ATOM 3219 O O . VAL B 1 68 ? -6.785 23.047 7.035 1 98.62 68 VAL B O 1
ATOM 3222 N N . ILE B 1 69 ? -4.887 23.453 7.996 1 98.62 69 ILE B N 1
ATOM 3223 C CA . ILE B 1 69 ? -4.609 24.594 7.125 1 98.62 69 ILE B CA 1
ATOM 3224 C C . ILE B 1 69 ? -4.547 24.125 5.672 1 98.62 69 ILE B C 1
ATOM 3226 O O . ILE B 1 69 ? -4.082 23.031 5.391 1 98.62 69 ILE B O 1
ATOM 3230 N N . TYR B 1 70 ? -5.059 25 4.746 1 98.12 70 TYR B N 1
ATOM 3231 C CA . TYR B 1 70 ? -4.918 24.719 3.32 1 98.12 70 TYR B CA 1
ATOM 3232 C C . TYR B 1 70 ? -3.506 25.031 2.84 1 98.12 70 TYR B C 1
ATOM 3234 O O . TYR B 1 70 ? -3.156 26.203 2.643 1 98.12 70 TYR B O 1
ATOM 3242 N N . SER B 1 71 ? -2.783 24 2.684 1 96.56 71 SER B N 1
ATOM 3243 C CA . SER B 1 71 ? -1.389 24.031 2.254 1 96.56 71 SER B CA 1
ATOM 3244 C C . SER B 1 71 ? -0.993 22.734 1.567 1 96.56 71 SER B C 1
ATOM 3246 O O . SER B 1 71 ? -1.846 22.031 1.024 1 96.56 71 SER B O 1
ATOM 3248 N N . ASP B 1 72 ? 0.268 22.562 1.357 1 93.94 72 ASP B N 1
ATOM 3249 C CA . ASP B 1 72 ? 0.777 21.375 0.696 1 93.94 72 ASP B CA 1
ATOM 3250 C C . ASP B 1 72 ? 1.92 20.75 1.493 1 93.94 72 ASP B C 1
ATOM 3252 O O . ASP B 1 72 ? 2.744 21.453 2.068 1 93.94 72 ASP B O 1
ATOM 3256 N N . ILE B 1 73 ? 1.933 19.438 1.455 1 93.75 73 ILE B N 1
ATOM 3257 C CA . ILE B 1 73 ? 2.967 18.734 2.215 1 93.75 73 ILE B CA 1
ATOM 3258 C C . ILE B 1 73 ? 4.332 18.984 1.579 1 93.75 73 ILE B C 1
ATOM 3260 O O . ILE B 1 73 ? 5.367 18.766 2.211 1 93.75 73 ILE B O 1
ATOM 3264 N N . LEU B 1 74 ? 4.387 19.531 0.38 1 95 74 LEU B N 1
ATOM 3265 C CA . LEU B 1 74 ? 5.633 19.672 -0.366 1 95 74 LEU B CA 1
ATOM 3266 C C . LEU B 1 74 ? 6.203 21.078 -0.204 1 95 74 LEU B C 1
ATOM 3268 O O . LEU B 1 74 ? 7.305 21.359 -0.679 1 95 74 LEU B O 1
ATOM 3272 N N . THR B 1 75 ? 5.477 21.969 0.488 1 94.94 75 THR B N 1
ATOM 3273 C CA . THR B 1 75 ? 5.898 23.359 0.563 1 94.94 75 THR B CA 1
ATOM 3274 C C . THR B 1 75 ? 7.297 23.469 1.162 1 94.94 75 THR B C 1
ATOM 3276 O O . THR B 1 75 ? 8.078 24.344 0.772 1 94.94 75 THR B O 1
ATOM 3279 N N . VAL B 1 76 ? 7.602 22.562 2.029 1 96.25 76 VAL B N 1
ATOM 3280 C CA . VAL B 1 76 ? 8.875 22.625 2.742 1 96.25 76 VAL B CA 1
ATOM 3281 C C . VAL B 1 76 ? 10.023 22.328 1.781 1 96.25 76 VAL B C 1
ATOM 3283 O O . VAL B 1 76 ? 11.18 22.625 2.082 1 96.25 76 VAL B O 1
ATOM 3286 N N . LEU B 1 77 ? 9.75 21.797 0.608 1 95.94 77 LEU B N 1
ATOM 3287 C CA . LEU B 1 77 ? 10.773 21.547 -0.396 1 95.94 77 LEU B CA 1
ATOM 3288 C C . LEU B 1 77 ? 11.383 22.859 -0.883 1 95.94 77 LEU B C 1
ATOM 3290 O O . LEU B 1 77 ? 12.539 22.891 -1.298 1 95.94 77 LEU B O 1
ATOM 3294 N N . GLU B 1 78 ? 10.594 23.922 -0.786 1 94.56 78 GLU B N 1
ATOM 3295 C CA . GLU B 1 78 ? 11.047 25.219 -1.3 1 94.56 78 GLU B CA 1
ATOM 3296 C C . GLU B 1 78 ? 12.258 25.719 -0.53 1 94.56 78 GLU B C 1
ATOM 3298 O O . GLU B 1 78 ? 13.328 25.938 -1.114 1 94.56 78 GLU B O 1
ATOM 3303 N N . PRO B 1 79 ? 12.156 25.875 0.75 1 96.5 79 PRO B N 1
ATOM 3304 C CA . PRO B 1 79 ? 13.336 26.344 1.493 1 96.5 79 PRO B CA 1
ATOM 3305 C C . PRO B 1 79 ? 14.477 25.328 1.472 1 96.5 79 PRO B C 1
ATOM 3307 O O . PRO B 1 79 ? 15.609 25.672 1.824 1 96.5 79 PRO B O 1
ATOM 3310 N N . LEU B 1 80 ? 14.242 24.109 1.049 1 95.94 80 LEU B N 1
ATOM 3311 C CA . LEU B 1 80 ? 15.273 23.078 1.015 1 95.94 80 LEU B CA 1
ATOM 3312 C C . LEU B 1 80 ? 15.945 23.031 -0.353 1 95.94 80 LEU B C 1
ATOM 3314 O O . LEU B 1 80 ? 16.75 22.141 -0.62 1 95.94 80 LEU B O 1
ATOM 3318 N N . GLY B 1 81 ? 15.578 23.938 -1.215 1 94.81 81 GLY B N 1
ATOM 3319 C CA . GLY B 1 81 ? 16.281 24.125 -2.473 1 94.81 81 GLY B CA 1
ATOM 3320 C C . GLY B 1 81 ? 15.648 23.375 -3.631 1 94.81 81 GLY B C 1
ATOM 3321 O O . GLY B 1 81 ? 16.281 23.156 -4.66 1 94.81 81 GLY B O 1
ATOM 3322 N N . PHE B 1 82 ? 14.445 22.938 -3.488 1 95.56 82 PHE B N 1
ATOM 3323 C CA . PHE B 1 82 ? 13.727 22.25 -4.551 1 95.56 82 PHE B CA 1
ATOM 3324 C C . PHE B 1 82 ? 12.594 23.125 -5.09 1 95.56 82 PHE B C 1
ATOM 3326 O O . PHE B 1 82 ? 11.977 23.875 -4.344 1 95.56 82 PHE B O 1
ATOM 3333 N N . ASP B 1 83 ? 12.453 22.969 -6.375 1 92.25 83 ASP B N 1
ATOM 3334 C CA . ASP B 1 83 ? 11.32 23.609 -7.039 1 92.25 83 ASP B CA 1
ATOM 3335 C C . ASP B 1 83 ? 10.312 22.562 -7.508 1 92.25 83 ASP B C 1
ATOM 3337 O O . ASP B 1 83 ? 10.695 21.5 -7.996 1 92.25 83 ASP B O 1
ATOM 3341 N N . TYR B 1 84 ? 9.047 22.859 -7.234 1 92.19 84 TYR B N 1
ATOM 3342 C CA . TYR B 1 84 ? 8.031 21.906 -7.672 1 92.19 84 TYR B CA 1
ATOM 3343 C C . TYR B 1 84 ? 6.797 22.625 -8.195 1 92.19 84 TYR B C 1
ATOM 3345 O O . TYR B 1 84 ? 6.594 23.812 -7.926 1 92.19 84 TYR B O 1
ATOM 3353 N N . ARG B 1 85 ? 6.094 21.984 -9.008 1 91.06 85 ARG B N 1
ATOM 3354 C CA . ARG 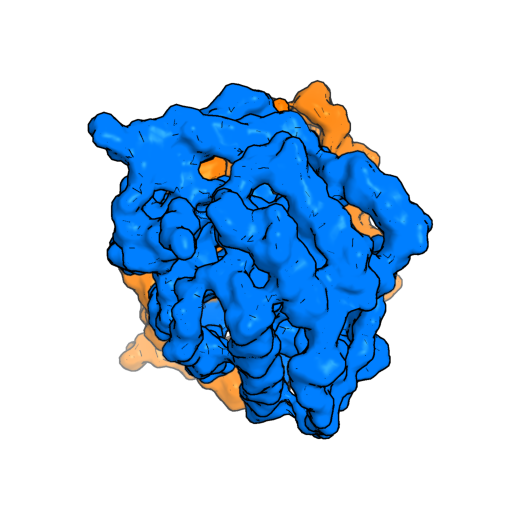B 1 85 ? 4.785 22.422 -9.484 1 91.06 85 ARG B CA 1
ATOM 3355 C C . ARG B 1 85 ? 3.787 21.281 -9.477 1 91.06 85 ARG B C 1
ATOM 3357 O O . ARG B 1 85 ? 4.172 20.109 -9.312 1 91.06 85 ARG B O 1
ATOM 3364 N N . ILE B 1 86 ? 2.553 21.656 -9.508 1 86.44 86 ILE B N 1
ATOM 3365 C CA . ILE B 1 86 ? 1.499 20.641 -9.602 1 86.44 86 ILE B CA 1
ATOM 3366 C C . ILE B 1 86 ? 0.898 20.656 -11.008 1 86.44 86 ILE B C 1
ATOM 3368 O O . ILE B 1 86 ? 0.419 21.703 -11.477 1 86.44 86 ILE B O 1
ATOM 3372 N N . GLU B 1 87 ? 1.004 19.578 -11.641 1 81.88 87 GLU B N 1
ATOM 3373 C CA . GLU B 1 87 ? 0.466 19.453 -12.984 1 81.88 87 GLU B CA 1
ATOM 3374 C C . GLU B 1 87 ? -0.812 18.625 -13 1 81.88 87 GLU B C 1
ATOM 3376 O O . GLU B 1 87 ? -0.84 17.516 -12.453 1 81.88 87 GLU B O 1
ATOM 3381 N N . SER B 1 88 ? -1.821 19.25 -13.562 1 73.25 88 SER B N 1
ATOM 3382 C CA . SER B 1 88 ? -3.113 18.578 -13.625 1 73.25 88 SER B CA 1
ATOM 3383 C C . SER B 1 88 ? -2.988 17.203 -14.273 1 73.25 88 SER B C 1
ATOM 3385 O O . SER B 1 88 ? -2.355 17.062 -15.32 1 73.25 88 SER B O 1
ATOM 3387 N N . GLY B 1 89 ? -3.531 16.156 -13.641 1 69.56 89 GLY B N 1
ATOM 3388 C CA . GLY B 1 89 ? -3.508 14.805 -14.18 1 69.56 89 GLY B CA 1
ATOM 3389 C C . GLY B 1 89 ? -2.234 14.055 -13.852 1 69.56 89 GLY B C 1
ATOM 3390 O O . GLY B 1 89 ? -2.209 12.82 -13.875 1 69.56 89 GLY B O 1
ATOM 3391 N N . VAL B 1 90 ? -1.188 14.805 -13.594 1 76.62 90 VAL B N 1
ATOM 3392 C CA . VAL B 1 90 ? 0.108 14.18 -13.352 1 76.62 90 VAL B CA 1
ATOM 3393 C C . VAL B 1 90 ? 0.425 14.211 -11.859 1 76.62 90 VAL B C 1
ATOM 3395 O O . VAL B 1 90 ? 0.941 13.234 -11.305 1 76.62 90 VAL B O 1
ATOM 3398 N N . GLY B 1 91 ? 0.086 15.312 -11.25 1 85.31 91 GLY B N 1
ATOM 3399 C CA . GLY B 1 91 ? 0.468 15.492 -9.859 1 85.31 91 GLY B CA 1
ATOM 3400 C C . GLY B 1 91 ? 1.722 16.328 -9.688 1 85.31 91 GLY B C 1
ATOM 3401 O O . GLY B 1 91 ? 2.039 17.156 -10.539 1 85.31 91 GLY B O 1
ATOM 3402 N N . PRO B 1 92 ? 2.4 16.188 -8.617 1 92.06 92 PRO B N 1
ATOM 3403 C CA . PRO B 1 92 ? 3.588 17 -8.344 1 92.06 92 PRO B CA 1
ATOM 3404 C C . PRO B 1 92 ? 4.746 16.688 -9.289 1 92.06 92 PRO B C 1
ATOM 3406 O O . PRO B 1 92 ? 4.977 15.516 -9.617 1 92.06 92 PRO B O 1
ATOM 3409 N N . VAL B 1 93 ? 5.34 17.625 -9.734 1 95.19 93 VAL B N 1
ATOM 3410 C CA . VAL B 1 93 ? 6.547 17.516 -10.547 1 95.19 93 VAL B CA 1
ATOM 3411 C C . VAL B 1 93 ? 7.676 18.312 -9.898 1 95.19 93 VAL B C 1
ATOM 3413 O O . VAL B 1 93 ? 7.531 19.516 -9.648 1 95.19 93 VAL B O 1
ATOM 3416 N N . ILE B 1 94 ? 8.742 17.688 -9.602 1 96.62 94 ILE B N 1
ATOM 3417 C CA . ILE B 1 94 ? 9.93 18.344 -9.062 1 96.62 94 ILE B CA 1
ATOM 3418 C C . ILE B 1 94 ? 10.844 18.75 -10.211 1 96.62 94 ILE B C 1
ATOM 3420 O O . ILE B 1 94 ? 11.352 17.906 -10.945 1 96.62 94 ILE B O 1
ATOM 3424 N N . GLU B 1 95 ? 11.094 19.938 -10.367 1 94.81 95 GLU B N 1
ATOM 3425 C CA . GLU B 1 95 ? 11.82 20.484 -11.516 1 94.81 95 GLU B CA 1
ATOM 3426 C C . GLU B 1 95 ? 13.305 20.141 -11.438 1 94.81 95 GLU B C 1
ATOM 3428 O O . GLU B 1 95 ? 13.969 19.984 -12.469 1 94.81 95 GLU B O 1
ATOM 3433 N N . ASN B 1 96 ? 13.828 20.094 -10.281 1 96.12 96 ASN B N 1
ATOM 3434 C CA . ASN B 1 96 ? 15.242 19.797 -10.047 1 96.12 96 ASN B CA 1
ATOM 3435 C C . ASN B 1 96 ? 15.406 18.609 -9.109 1 96.12 96 ASN B C 1
ATOM 3437 O O . ASN B 1 96 ? 15.992 18.75 -8.031 1 96.12 96 ASN B O 1
ATOM 3441 N N . PRO B 1 97 ? 14.984 17.438 -9.531 1 97.44 97 PRO B N 1
ATOM 3442 C CA . PRO B 1 97 ? 15.078 16.234 -8.688 1 97.44 97 PRO B CA 1
ATOM 3443 C C . PRO B 1 97 ? 16.516 15.883 -8.32 1 97.44 97 PRO B C 1
ATOM 3445 O O . PRO B 1 97 ? 17.453 16.484 -8.852 1 97.44 97 PRO B O 1
ATOM 3448 N N . VAL B 1 98 ? 16.672 15.086 -7.324 1 97.19 98 VAL B N 1
ATOM 3449 C CA . VAL B 1 98 ? 17.984 14.594 -6.922 1 97.19 98 VAL B CA 1
ATOM 3450 C C . VAL B 1 98 ? 18.531 13.664 -8 1 97.19 98 VAL B C 1
ATOM 3452 O O . VAL B 1 98 ? 17.984 12.602 -8.258 1 97.19 98 VAL B O 1
ATOM 3455 N N . ASP B 1 99 ? 19.609 14.133 -8.625 1 89.94 99 ASP B N 1
ATOM 3456 C CA . ASP B 1 99 ? 20.25 13.375 -9.688 1 89.94 99 ASP B CA 1
ATOM 3457 C C . ASP B 1 99 ? 21.422 12.555 -9.156 1 89.94 99 ASP B C 1
ATOM 3459 O O . ASP B 1 99 ? 22.578 12.945 -9.328 1 89.94 99 ASP B O 1
ATOM 3463 N N . GLY B 1 100 ? 21.25 11.578 -8.359 1 93.06 100 GLY B N 1
ATOM 3464 C CA . GLY B 1 100 ? 22.297 10.719 -7.82 1 93.06 100 GLY B CA 1
ATOM 3465 C C . GLY B 1 100 ? 22.797 11.172 -6.457 1 93.06 100 GLY B C 1
ATOM 3466 O O . GLY B 1 100 ? 22.297 12.148 -5.902 1 93.06 100 GLY B O 1
ATOM 3467 N N . PRO B 1 101 ? 23.75 10.469 -5.891 1 95.19 101 PRO B N 1
ATOM 3468 C CA . PRO B 1 101 ? 24.219 10.711 -4.523 1 95.19 101 PRO B CA 1
ATOM 3469 C C . PRO B 1 101 ? 24.906 12.062 -4.363 1 95.19 101 PRO B C 1
ATOM 3471 O O . PRO B 1 101 ? 24.875 12.656 -3.283 1 95.19 101 PRO B O 1
ATOM 3474 N N . GLY B 1 102 ? 25.516 12.586 -5.395 1 93.62 102 GLY B N 1
ATOM 3475 C CA . GLY B 1 102 ? 26.219 13.859 -5.328 1 93.62 102 GLY B CA 1
ATOM 3476 C C . GLY B 1 102 ? 25.281 15.047 -5.254 1 93.62 102 GLY B C 1
ATOM 3477 O O . GLY B 1 102 ? 25.719 16.172 -4.969 1 93.62 102 GLY B O 1
ATOM 3478 N N . ASP B 1 103 ? 24.016 14.836 -5.383 1 94.44 103 ASP B N 1
ATOM 3479 C CA . ASP B 1 103 ? 23.047 15.914 -5.488 1 94.44 103 ASP B CA 1
ATOM 3480 C C . ASP B 1 103 ? 22.219 16.031 -4.207 1 94.44 103 ASP B C 1
ATOM 3482 O O . ASP B 1 103 ? 21.219 16.75 -4.176 1 94.44 103 ASP B O 1
ATOM 3486 N N . VAL B 1 104 ? 22.609 15.43 -3.086 1 94.88 104 VAL B N 1
ATOM 3487 C CA . VAL B 1 104 ? 21.766 15.391 -1.889 1 94.88 104 VAL B CA 1
ATOM 3488 C C . VAL B 1 104 ? 22.047 16.625 -1.028 1 94.88 104 VAL B C 1
ATOM 3490 O O . VAL B 1 104 ? 21.234 16.984 -0.168 1 94.88 104 VAL B O 1
ATOM 3493 N N . GLU B 1 105 ? 23.172 17.25 -1.271 1 92 105 GLU B N 1
ATOM 3494 C CA . GLU B 1 105 ? 23.484 18.484 -0.552 1 92 105 GLU B CA 1
ATOM 3495 C C . GLU B 1 105 ? 23.109 19.719 -1.378 1 92 105 GLU B C 1
ATOM 3497 O O . GLU B 1 105 ? 23.516 19.828 -2.533 1 92 105 GLU B O 1
ATOM 3502 N N . ARG B 1 106 ? 22.297 20.531 -0.793 1 91.19 106 ARG B N 1
ATOM 3503 C CA . ARG B 1 106 ? 21.844 21.75 -1.467 1 91.19 106 ARG B CA 1
ATOM 3504 C C . ARG B 1 106 ? 21.812 22.922 -0.5 1 91.19 106 ARG B C 1
ATOM 3506 O O . ARG B 1 106 ? 21.75 22.734 0.717 1 91.19 106 ARG B O 1
ATOM 3513 N N . GLU B 1 107 ? 21.844 24.016 -1.136 1 92.44 107 GLU B N 1
ATOM 3514 C CA . GLU B 1 107 ? 21.672 25.219 -0.333 1 92.44 107 GLU B CA 1
ATOM 3515 C C . GLU B 1 107 ? 20.234 25.344 0.17 1 92.44 107 GLU B C 1
ATOM 3517 O O . GLU B 1 107 ? 19.281 25.016 -0.55 1 92.44 107 GLU B O 1
ATOM 3522 N N . THR B 1 108 ? 20.094 25.781 1.436 1 93.81 108 THR B N 1
ATOM 3523 C CA . THR B 1 108 ? 18.781 25.922 2.061 1 93.81 108 THR B CA 1
ATOM 3524 C C . THR B 1 108 ? 18.516 27.391 2.43 1 93.81 108 THR B C 1
ATOM 3526 O O . THR B 1 108 ? 19.453 28.172 2.561 1 93.81 108 THR B O 1
ATOM 3529 N N . GLU B 1 109 ? 17.266 27.719 2.398 1 95.69 109 GLU B N 1
ATOM 3530 C CA . GLU B 1 109 ? 16.797 29.016 2.871 1 95.69 109 GLU B CA 1
ATOM 3531 C C . GLU B 1 109 ? 16.141 28.906 4.242 1 95.69 109 GLU B C 1
ATOM 3533 O O . GLU B 1 109 ? 15.883 27.797 4.723 1 95.69 109 GLU B O 1
ATOM 3538 N N . ASP B 1 110 ? 15.938 30.094 4.805 1 96.5 110 ASP B N 1
ATOM 3539 C CA . ASP B 1 110 ? 15.195 30.125 6.062 1 96.5 110 ASP B CA 1
ATOM 3540 C C . ASP B 1 110 ? 13.734 29.719 5.855 1 96.5 110 ASP B C 1
ATOM 3542 O O . ASP B 1 110 ? 13.039 30.266 5.004 1 96.5 110 ASP B O 1
ATOM 3546 N N . VAL B 1 111 ? 13.297 28.781 6.664 1 96.75 111 VAL B N 1
ATOM 3547 C CA . VAL B 1 111 ? 11.984 28.172 6.473 1 96.75 111 VAL B CA 1
ATOM 3548 C C . VAL B 1 111 ? 10.891 29.219 6.699 1 96.75 111 VAL B C 1
ATOM 3550 O O . VAL B 1 111 ? 9.969 29.359 5.895 1 96.75 111 VAL B O 1
ATOM 3553 N N . ALA B 1 112 ? 11.023 29.984 7.777 1 97.06 112 ALA B N 1
ATOM 3554 C CA . ALA B 1 112 ? 10.008 30.984 8.117 1 97.06 112 ALA B CA 1
ATOM 3555 C C . ALA B 1 112 ? 9.891 32.062 7.031 1 97.06 112 ALA B C 1
ATOM 3557 O O . ALA B 1 112 ? 8.797 32.5 6.703 1 97.06 112 ALA B O 1
ATOM 3558 N N . GLU B 1 113 ? 11.039 32.406 6.48 1 97.25 113 GLU B N 1
ATOM 3559 C CA . GLU B 1 113 ? 11.055 33.406 5.414 1 97.25 113 GLU B CA 1
ATOM 3560 C C . GLU B 1 113 ? 10.453 32.844 4.129 1 97.25 113 GLU B C 1
ATOM 3562 O O . GLU B 1 113 ? 9.633 33.5 3.486 1 97.25 113 GLU B O 1
ATOM 3567 N N . ALA B 1 114 ? 10.859 31.656 3.83 1 96.81 114 ALA B N 1
ATOM 3568 C CA . ALA B 1 114 ? 10.414 31.047 2.58 1 96.81 114 ALA B CA 1
ATOM 3569 C C . ALA B 1 114 ? 8.93 30.703 2.635 1 96.81 114 ALA B C 1
ATOM 3571 O O . ALA B 1 114 ? 8.242 30.719 1.61 1 96.81 114 ALA B O 1
ATOM 3572 N N . LEU B 1 115 ? 8.438 30.375 3.811 1 97.44 115 LEU B N 1
ATOM 3573 C CA . LEU B 1 115 ? 7.055 29.938 3.965 1 97.44 115 LEU B CA 1
ATOM 3574 C C . LEU B 1 115 ? 6.23 30.969 4.73 1 97.44 115 LEU B C 1
ATOM 3576 O O . LEU B 1 115 ? 5.328 30.594 5.488 1 97.44 115 LEU B O 1
ATOM 3580 N N . ASP B 1 116 ? 6.512 32.188 4.566 1 98 116 ASP B N 1
ATOM 3581 C CA . ASP B 1 116 ? 5.848 33.281 5.289 1 98 116 ASP B CA 1
ATOM 3582 C C . ASP B 1 116 ? 4.34 33.25 5.055 1 98 116 ASP B C 1
ATOM 3584 O O . ASP B 1 116 ? 3.561 33.594 5.945 1 98 116 ASP B O 1
ATOM 3588 N N . TYR B 1 117 ? 3.885 32.781 3.885 1 98.19 117 TYR B N 1
ATOM 3589 C CA . TYR B 1 117 ? 2.465 32.719 3.553 1 98.19 117 TYR B CA 1
ATOM 3590 C C . TYR B 1 117 ? 1.746 31.703 4.418 1 98.19 117 TYR B C 1
ATOM 3592 O O . TYR B 1 117 ? 0.557 31.859 4.711 1 98.19 117 TYR B O 1
ATOM 3600 N N . VAL B 1 118 ? 2.416 30.672 4.844 1 98.31 118 VAL B N 1
ATOM 3601 C CA . VAL B 1 118 ? 1.829 29.672 5.738 1 98.31 118 VAL B CA 1
ATOM 3602 C C . VAL B 1 118 ? 1.571 30.297 7.109 1 98.31 118 VAL B C 1
ATOM 3604 O O . VAL B 1 118 ? 0.5 30.109 7.691 1 98.31 118 VAL B O 1
ATOM 3607 N N . GLY B 1 119 ? 2.545 31.016 7.598 1 98.31 119 GLY B N 1
ATOM 3608 C CA . GLY B 1 119 ? 2.375 31.703 8.867 1 98.31 119 GLY B CA 1
ATOM 3609 C C . GLY B 1 119 ? 1.26 32.719 8.844 1 98.31 119 GLY B C 1
ATOM 3610 O O . GLY B 1 119 ? 0.479 32.812 9.797 1 98.31 119 GLY B O 1
ATOM 3611 N N . GLU B 1 120 ? 1.224 33.469 7.797 1 98.62 120 GLU B N 1
ATOM 3612 C CA . GLU B 1 120 ? 0.161 34.438 7.652 1 98.62 120 GLU B CA 1
ATOM 3613 C C . GLU B 1 120 ? -1.214 33.781 7.656 1 98.62 120 GLU B C 1
ATOM 3615 O O . GLU B 1 120 ? -2.158 34.312 8.25 1 98.62 120 GLU B O 1
ATOM 3620 N N . LEU B 1 121 ? -1.339 32.688 6.953 1 98.75 121 LEU B N 1
ATOM 3621 C CA . LEU B 1 121 ? -2.592 31.953 6.953 1 98.75 121 LEU B CA 1
ATOM 3622 C C . LEU B 1 121 ? -2.988 31.562 8.375 1 98.75 121 LEU B C 1
ATOM 3624 O O . LEU B 1 121 ? -4.137 31.75 8.773 1 98.75 121 LEU B O 1
ATOM 3628 N N . ILE B 1 122 ? -2.051 31.016 9.141 1 98.75 122 ILE B N 1
ATOM 3629 C CA . ILE B 1 122 ? -2.34 30.547 10.492 1 98.75 122 ILE B CA 1
ATOM 3630 C C . ILE B 1 122 ? -2.77 31.734 11.359 1 98.75 122 ILE B C 1
ATOM 3632 O O . ILE B 1 122 ? -3.74 31.641 12.117 1 98.75 122 ILE B O 1
ATOM 3636 N N . ASP B 1 123 ? -2.047 32.812 11.164 1 98.38 123 ASP B N 1
ATOM 3637 C CA . ASP B 1 123 ? -2.395 34 11.898 1 98.38 123 ASP B CA 1
ATOM 3638 C C . ASP B 1 123 ? -3.832 34.438 11.609 1 98.38 123 ASP B C 1
ATOM 3640 O O . ASP B 1 123 ? -4.59 34.75 12.531 1 98.38 123 ASP B O 1
ATOM 3644 N N . ARG B 1 124 ? -4.188 34.438 10.391 1 98.5 124 ARG B N 1
ATOM 3645 C CA . ARG B 1 124 ? -5.535 34.812 9.977 1 98.5 124 ARG B CA 1
ATOM 3646 C C . ARG B 1 124 ? -6.57 33.875 10.57 1 98.5 124 ARG B C 1
ATOM 3648 O O . ARG B 1 124 ? -7.629 34.312 11.031 1 98.5 124 ARG B O 1
ATOM 3655 N N . LEU B 1 125 ? -6.297 32.594 10.547 1 98.62 125 LEU B N 1
ATOM 3656 C CA . LEU B 1 125 ? -7.227 31.594 11.039 1 98.62 125 LEU B CA 1
ATOM 3657 C C . LEU B 1 125 ? -7.395 31.719 12.555 1 98.62 125 LEU B C 1
ATOM 3659 O O . LEU B 1 125 ? -8.5 31.547 13.07 1 98.62 125 LEU B O 1
ATOM 3663 N N . VAL B 1 126 ? -6.297 31.953 13.305 1 98.12 126 VAL B N 1
ATOM 3664 C CA . VAL B 1 126 ? -6.352 32.125 14.75 1 98.12 126 VAL B CA 1
ATOM 3665 C C . VAL B 1 126 ? -7.289 33.281 15.094 1 98.12 126 VAL B C 1
ATOM 3667 O O . VAL B 1 126 ? -8.133 33.188 15.984 1 98.12 126 VAL B O 1
ATOM 3670 N N . ASP B 1 127 ? -7.105 34.312 14.359 1 97.62 127 ASP B N 1
ATOM 3671 C CA . ASP B 1 127 ? -7.934 35.469 14.578 1 97.62 127 ASP B CA 1
ATOM 3672 C C . ASP B 1 127 ? -9.398 35.188 14.289 1 97.62 127 ASP B C 1
ATOM 3674 O O . ASP B 1 127 ? -10.289 35.656 15.008 1 97.62 127 ASP B O 1
ATOM 3678 N N . ARG B 1 128 ? -9.656 34.438 13.32 1 97.06 128 ARG B N 1
ATOM 3679 C CA . ARG B 1 128 ? -11.016 34.25 12.82 1 97.06 128 ARG B CA 1
ATOM 3680 C C . ARG B 1 128 ? -11.75 33.188 13.625 1 97.06 128 ARG B C 1
ATOM 3682 O O . ARG B 1 128 ? -12.93 33.344 13.945 1 97.06 128 ARG B O 1
ATOM 3689 N N . VAL B 1 129 ? -11.031 32 13.969 1 96.75 129 VAL B N 1
ATOM 3690 C CA . VAL B 1 129 ? -11.789 30.891 14.5 1 96.75 129 VAL B CA 1
ATOM 3691 C C . VAL B 1 129 ? -10.992 30.203 15.602 1 96.75 129 VAL B C 1
ATOM 3693 O O . VAL B 1 129 ? -11.406 29.172 16.125 1 96.75 129 VAL B O 1
ATOM 3696 N N . GLY B 1 130 ? -9.906 30.734 16.016 1 94.94 130 GLY B N 1
ATOM 3697 C CA . GLY B 1 130 ? -9.008 30.078 16.953 1 94.94 130 GLY B CA 1
ATOM 3698 C C . GLY B 1 130 ? -9.648 29.781 18.297 1 94.94 130 GLY B C 1
ATOM 3699 O O . GLY B 1 130 ? -9.242 28.859 19 1 94.94 130 GLY B O 1
ATOM 3700 N N . ASP B 1 131 ? -10.625 30.516 18.719 1 95 131 ASP B N 1
ATOM 3701 C CA . ASP B 1 131 ? -11.312 30.328 19.984 1 95 131 ASP B CA 1
ATOM 3702 C C . ASP B 1 131 ? -12.398 29.25 19.875 1 95 131 ASP B C 1
ATOM 3704 O O . ASP B 1 131 ? -12.922 28.781 20.891 1 95 131 ASP B O 1
ATOM 3708 N N . ARG B 1 132 ? -12.711 28.828 18.672 1 96.31 132 ARG B N 1
ATOM 3709 C CA . ARG B 1 132 ? -13.859 27.953 18.453 1 96.31 132 ARG B CA 1
ATOM 3710 C C . ARG B 1 132 ? -13.414 26.562 18.031 1 96.31 132 ARG B C 1
ATOM 3712 O O . ARG B 1 132 ? -14.125 25.578 18.25 1 96.31 132 ARG B O 1
ATOM 3719 N N . THR B 1 133 ? -12.32 26.438 17.391 1 97.06 133 THR B N 1
ATOM 3720 C CA . THR B 1 133 ? -11.852 25.141 16.906 1 97.06 133 THR B CA 1
ATOM 3721 C C . THR B 1 133 ? -10.32 25.109 16.844 1 97.06 133 THR B C 1
ATOM 3723 O O . THR B 1 133 ? -9.68 26.156 16.844 1 97.06 133 THR B O 1
ATOM 3726 N N . ALA B 1 134 ? -9.773 23.953 16.922 1 98.31 134 ALA B N 1
ATOM 3727 C CA . ALA B 1 134 ? -8.328 23.797 16.859 1 98.31 134 ALA B CA 1
ATOM 3728 C C . ALA B 1 134 ? -7.809 24.047 15.445 1 98.31 134 ALA B C 1
ATOM 3730 O O . ALA B 1 134 ? -8.445 23.672 14.461 1 98.31 134 ALA B O 1
ATOM 3731 N N . ILE B 1 135 ? -6.645 24.703 15.344 1 98.69 135 ILE B N 1
ATOM 3732 C CA . ILE B 1 135 ? -5.93 24.859 14.086 1 98.69 135 ILE B CA 1
ATOM 3733 C C . ILE B 1 135 ? -4.852 23.797 13.961 1 98.69 135 ILE B C 1
ATOM 3735 O O . ILE B 1 135 ? -4.02 23.625 14.852 1 98.69 135 ILE B O 1
ATOM 3739 N N . ILE B 1 136 ? -4.914 23.047 12.867 1 98.75 136 ILE B N 1
ATOM 3740 C CA . ILE B 1 136 ? -4.008 21.922 12.672 1 98.75 136 ILE B CA 1
ATOM 3741 C C . ILE B 1 136 ? -2.967 22.266 11.617 1 98.75 136 ILE B C 1
ATOM 3743 O O . ILE B 1 136 ? -3.307 22.531 10.461 1 98.75 136 ILE B O 1
ATOM 3747 N N . GLY B 1 137 ? -1.71 22.375 12.016 1 98.62 137 GLY B N 1
ATOM 3748 C CA . GLY B 1 137 ? -0.598 22.453 11.086 1 98.62 137 GLY B CA 1
ATOM 3749 C C . GLY B 1 137 ? -0.106 21.094 10.633 1 98.62 137 GLY B C 1
ATOM 3750 O O . GLY B 1 137 ? -0.564 20.062 11.125 1 98.62 137 GLY B O 1
ATOM 3751 N N . PHE B 1 138 ? 0.755 21.094 9.609 1 98.62 138 PHE B N 1
ATOM 3752 C CA . PHE B 1 138 ? 1.262 19.797 9.164 1 98.62 138 PHE B CA 1
ATOM 3753 C C . PHE B 1 138 ? 2.506 19.984 8.297 1 98.62 138 PHE B C 1
ATOM 3755 O O . PHE B 1 138 ? 2.812 21.094 7.863 1 98.62 138 PHE B O 1
ATOM 3762 N N . ALA B 1 139 ? 3.178 18.906 8.078 1 98.19 139 ALA B N 1
ATOM 3763 C CA . ALA B 1 139 ? 4.309 18.844 7.152 1 98.19 139 ALA B CA 1
ATOM 3764 C C . ALA B 1 139 ? 4.465 17.438 6.586 1 98.19 139 ALA B C 1
ATOM 3766 O O . ALA B 1 139 ? 4.035 16.453 7.207 1 98.19 139 ALA B O 1
ATOM 3767 N N . GLY B 1 140 ? 5 17.375 5.371 1 98.25 140 GLY B N 1
ATOM 3768 C CA . GLY B 1 140 ? 5.441 16.078 4.871 1 98.25 140 GLY B CA 1
ATOM 3769 C C . GLY B 1 140 ? 6.664 15.555 5.594 1 98.25 140 GLY B C 1
ATOM 3770 O O . GLY B 1 140 ? 7.57 16.312 5.938 1 98.25 140 GLY B O 1
ATOM 3771 N N . GLY B 1 141 ? 6.637 14.258 5.836 1 98.56 141 GLY B N 1
ATOM 3772 C CA . GLY B 1 141 ? 7.777 13.633 6.488 1 98.56 141 GLY B CA 1
ATOM 3773 C C . GLY B 1 141 ? 8.969 13.469 5.566 1 98.56 141 GLY B C 1
ATOM 3774 O O . GLY B 1 141 ? 8.852 13.633 4.352 1 98.56 141 GLY B O 1
ATOM 3775 N N . PRO B 1 142 ? 10.102 13.195 6.215 1 98.75 142 PRO B N 1
ATOM 3776 C CA . PRO B 1 142 ? 11.352 13.188 5.457 1 98.75 142 PRO B CA 1
ATOM 3777 C C . PRO B 1 142 ? 11.352 12.148 4.332 1 98.75 142 PRO B C 1
ATOM 3779 O O . PRO B 1 142 ? 11.852 12.422 3.236 1 98.75 142 PRO B O 1
ATOM 3782 N N . PHE B 1 143 ? 10.852 10.961 4.52 1 98.81 143 PHE B N 1
ATOM 3783 C CA . PHE B 1 143 ? 10.859 9.945 3.473 1 98.81 143 PHE B CA 1
ATOM 3784 C C . PHE B 1 143 ? 9.938 10.352 2.326 1 98.81 143 PHE B C 1
ATOM 3786 O O . PHE B 1 143 ? 10.305 10.219 1.156 1 98.81 143 PHE B O 1
ATOM 3793 N N . THR B 1 144 ? 8.75 10.742 2.68 1 98.5 144 THR B N 1
ATOM 3794 C CA . THR B 1 144 ? 7.785 11.148 1.662 1 98.5 144 THR B CA 1
ATOM 3795 C C . THR B 1 144 ? 8.352 12.266 0.798 1 98.5 144 THR B C 1
ATOM 3797 O O . THR B 1 144 ? 8.273 12.211 -0.431 1 98.5 144 THR B O 1
ATOM 3800 N N . LEU B 1 145 ? 8.914 13.273 1.431 1 98.19 145 LEU B N 1
ATOM 3801 C CA . LEU B 1 145 ? 9.531 14.375 0.684 1 98.19 145 LEU B CA 1
ATOM 3802 C C . LEU B 1 145 ? 10.656 13.859 -0.204 1 98.19 145 LEU B C 1
ATOM 3804 O O . LEU B 1 145 ? 10.734 14.219 -1.382 1 98.19 145 LEU B O 1
ATOM 3808 N N . ALA B 1 146 ? 11.469 13.031 0.346 1 98.31 146 ALA B N 1
ATOM 3809 C CA . ALA B 1 146 ? 12.594 12.469 -0.4 1 98.31 146 ALA B CA 1
ATOM 3810 C C . ALA B 1 146 ? 12.109 11.641 -1.585 1 98.31 146 ALA B C 1
ATOM 3812 O O . ALA B 1 146 ? 12.742 11.625 -2.643 1 98.31 146 ALA B O 1
ATOM 3813 N N . SER B 1 147 ? 11.031 10.93 -1.387 1 98 147 SER B N 1
ATOM 3814 C CA . SER B 1 147 ? 10.477 10.117 -2.465 1 98 147 SER B CA 1
ATOM 3815 C C . SER B 1 147 ? 10.133 10.977 -3.678 1 98 147 SER B C 1
ATOM 3817 O O . SER B 1 147 ? 10.43 10.602 -4.812 1 98 147 SER B O 1
ATOM 3819 N N . TYR B 1 148 ? 9.562 12.133 -3.484 1 97.25 148 TYR B N 1
ATOM 3820 C CA . TYR B 1 148 ? 9.25 13.047 -4.582 1 97.25 148 TYR B CA 1
ATOM 3821 C C . TYR B 1 148 ? 10.523 13.633 -5.18 1 97.25 148 TYR B C 1
ATOM 3823 O O . TYR B 1 148 ? 10.656 13.727 -6.402 1 97.25 148 TYR B O 1
ATOM 3831 N N . ALA B 1 149 ? 11.414 14.008 -4.32 1 97.44 149 ALA B N 1
ATOM 3832 C CA . ALA B 1 149 ? 12.633 14.68 -4.75 1 97.44 149 ALA B CA 1
ATOM 3833 C C . ALA B 1 149 ? 13.484 13.766 -5.629 1 97.44 149 ALA B C 1
ATOM 3835 O O . ALA B 1 149 ? 14.141 14.234 -6.566 1 97.44 149 ALA B O 1
ATOM 3836 N N . VAL B 1 150 ? 13.461 12.477 -5.301 1 97.88 150 VAL B N 1
ATOM 3837 C CA . VAL B 1 150 ? 14.289 11.531 -6.031 1 97.88 150 VAL B CA 1
ATOM 3838 C C . VAL B 1 150 ? 13.602 11.125 -7.332 1 97.88 150 VAL B C 1
ATOM 3840 O O . VAL B 1 150 ? 14.234 11.062 -8.391 1 97.88 150 VAL B O 1
ATOM 3843 N N . ALA B 1 151 ? 12.312 10.891 -7.273 1 96.88 151 ALA B N 1
ATOM 3844 C CA . ALA B 1 151 ? 11.555 10.414 -8.438 1 96.88 151 ALA B CA 1
ATOM 3845 C C . ALA B 1 151 ? 11.266 11.562 -9.398 1 96.88 151 ALA B C 1
ATOM 3847 O O . ALA B 1 151 ? 10.969 11.328 -10.578 1 96.88 151 ALA B O 1
ATOM 3848 N N . GLY B 1 152 ? 11.297 12.828 -8.898 1 95.75 152 GLY B N 1
ATOM 3849 C CA . GLY B 1 152 ? 10.875 13.977 -9.688 1 95.75 152 GLY B CA 1
ATOM 3850 C C . GLY B 1 152 ? 9.375 14.148 -9.734 1 95.75 152 GLY B C 1
ATOM 3851 O O . GLY B 1 152 ? 8.852 14.906 -10.562 1 95.75 152 GLY B O 1
ATOM 3852 N N . GLY B 1 153 ? 8.703 13.414 -8.93 1 94.25 153 GLY B N 1
ATOM 3853 C CA . GLY B 1 153 ? 7.25 13.445 -8.875 1 94.25 153 GLY B CA 1
ATOM 3854 C C . GLY B 1 153 ? 6.652 12.195 -8.242 1 94.25 153 GLY B C 1
ATOM 3855 O O . GLY B 1 153 ? 7.289 11.562 -7.398 1 94.25 153 GLY B O 1
ATOM 3856 N N . ALA B 1 154 ? 5.41 11.969 -8.562 1 87.31 154 ALA B N 1
ATOM 3857 C CA . ALA B 1 154 ? 4.75 10.758 -8.078 1 87.31 154 ALA B CA 1
ATOM 3858 C C . ALA B 1 154 ? 5.359 9.508 -8.711 1 87.31 154 ALA B C 1
ATOM 3860 O O . ALA B 1 154 ? 5.82 9.547 -9.852 1 87.31 154 ALA B O 1
ATOM 3861 N N . SER B 1 155 ? 5.418 8.5 -7.914 1 87.19 155 SER B N 1
ATOM 3862 C CA . SER B 1 155 ? 5.969 7.258 -8.438 1 87.19 155 SER B CA 1
ATOM 3863 C C . SER B 1 155 ? 5.242 6.047 -7.859 1 87.19 155 SER B C 1
ATOM 3865 O O . SER B 1 155 ? 4.844 6.055 -6.695 1 87.19 155 SER B O 1
ATOM 3867 N N . ASP B 1 156 ? 5.098 5.078 -8.727 1 78.62 156 ASP B N 1
ATOM 3868 C CA . ASP B 1 156 ? 4.484 3.824 -8.297 1 78.62 156 ASP B CA 1
ATOM 3869 C C . ASP B 1 156 ? 5.418 3.041 -7.379 1 78.62 156 ASP B C 1
ATOM 3871 O O . ASP B 1 156 ? 6.598 2.855 -7.695 1 78.62 156 ASP B O 1
ATOM 3875 N N . GLY B 1 157 ? 4.863 2.713 -6.223 1 85.69 157 GLY B N 1
ATOM 3876 C CA . GLY B 1 157 ? 5.605 1.852 -5.316 1 85.69 157 GLY B CA 1
ATOM 3877 C C . GLY B 1 157 ? 6.809 2.533 -4.695 1 85.69 157 GLY B C 1
ATOM 3878 O O . GLY B 1 157 ? 7.586 1.901 -3.977 1 85.69 157 GLY B O 1
ATOM 3879 N N . ARG B 1 158 ? 7.012 3.852 -5.109 1 95 158 ARG B N 1
ATOM 3880 C CA . ARG B 1 158 ? 8.172 4.574 -4.605 1 95 158 ARG B CA 1
ATOM 3881 C C . ARG B 1 158 ? 9.461 3.822 -4.914 1 95 158 ARG B C 1
ATOM 3883 O O . ARG B 1 158 ? 10.375 3.783 -4.086 1 95 158 ARG B O 1
ATOM 3890 N N . THR B 1 159 ? 9.453 3.219 -6.066 1 96.19 159 THR B N 1
ATOM 3891 C CA . THR B 1 159 ? 10.57 2.359 -6.461 1 96.19 159 THR B CA 1
ATOM 3892 C C . THR B 1 159 ? 11.852 3.168 -6.594 1 96.19 159 THR B C 1
ATOM 3894 O O . THR B 1 159 ? 12.914 2.74 -6.133 1 96.19 159 THR B O 1
ATOM 3897 N N . PRO B 1 160 ? 11.797 4.422 -7.129 1 96.88 160 PRO B N 1
ATOM 3898 C CA . PRO B 1 160 ? 13.047 5.164 -7.301 1 96.88 160 PRO B CA 1
ATOM 3899 C C . PRO B 1 160 ? 13.758 5.441 -5.977 1 96.88 160 PRO B C 1
ATOM 3901 O O . PRO B 1 160 ? 14.977 5.277 -5.875 1 96.88 160 PRO B O 1
ATOM 3904 N N . ILE B 1 161 ? 13.031 5.859 -4.957 1 98.06 161 ILE B N 1
ATOM 3905 C CA . ILE B 1 161 ? 13.672 6.184 -3.686 1 98.06 161 ILE B CA 1
ATOM 3906 C C . ILE B 1 161 ? 14.172 4.906 -3.016 1 98.06 161 ILE B C 1
ATOM 3908 O O . ILE B 1 161 ? 15.211 4.906 -2.355 1 98.06 161 ILE B O 1
ATOM 3912 N N . ARG B 1 162 ? 13.453 3.828 -3.156 1 97.94 162 ARG B N 1
ATOM 3913 C CA . ARG B 1 162 ? 13.891 2.559 -2.588 1 97.94 162 ARG B CA 1
ATOM 3914 C C . ARG B 1 162 ? 15.141 2.043 -3.301 1 97.94 162 ARG B C 1
ATOM 3916 O O . ARG B 1 162 ? 16.047 1.499 -2.664 1 97.94 162 ARG B O 1
ATOM 3923 N N . ARG B 1 163 ? 15.133 2.172 -4.609 1 97.38 163 ARG B N 1
ATOM 3924 C CA . ARG B 1 163 ? 16.344 1.846 -5.367 1 97.38 163 ARG B CA 1
ATOM 3925 C C . ARG B 1 163 ? 17.516 2.703 -4.914 1 97.38 163 ARG B C 1
ATOM 3927 O O . ARG B 1 163 ? 18.625 2.195 -4.723 1 97.38 163 ARG B O 1
ATOM 3934 N N . PHE B 1 164 ? 17.266 4.03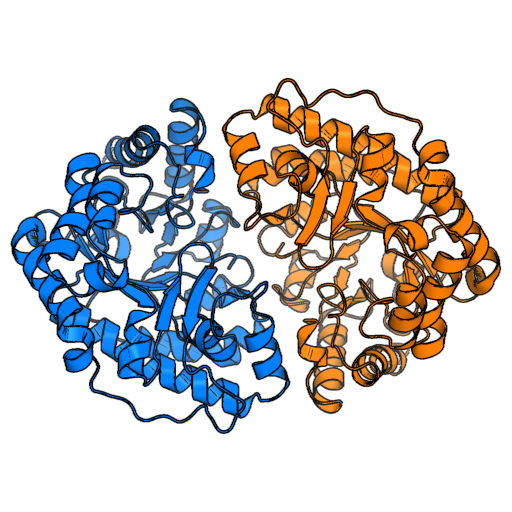9 -4.785 1 98.12 164 PHE B N 1
ATOM 3935 C CA . PHE B 1 164 ? 18.281 4.973 -4.305 1 98.12 164 PHE B CA 1
ATOM 3936 C C . PHE B 1 164 ? 18.844 4.512 -2.965 1 98.12 164 PHE B C 1
ATOM 3938 O O . PHE B 1 164 ? 20.062 4.52 -2.762 1 98.12 164 PHE B O 1
ATOM 3945 N N . ARG B 1 165 ? 18.031 4.039 -2.059 1 98.44 165 ARG B N 1
ATOM 3946 C CA . ARG B 1 165 ? 18.438 3.51 -0.765 1 98.44 165 ARG B CA 1
ATOM 3947 C C . ARG B 1 165 ? 19.359 2.303 -0.936 1 98.44 165 ARG B C 1
ATOM 3949 O O . ARG B 1 165 ? 20.391 2.201 -0.268 1 98.44 165 ARG B O 1
ATOM 3956 N N . ALA B 1 166 ? 18.953 1.384 -1.785 1 97.94 166 ALA B N 1
ATOM 3957 C CA . ALA B 1 166 ? 19.719 0.157 -1.986 1 97.94 166 ALA B CA 1
ATOM 3958 C C . ALA B 1 166 ? 21.078 0.456 -2.604 1 97.94 166 ALA B C 1
ATOM 3960 O O . ALA B 1 166 ? 22.094 -0.122 -2.201 1 97.94 166 ALA B O 1
ATOM 3961 N N . GLU B 1 167 ? 21.094 1.4 -3.537 1 97.5 167 GLU B N 1
ATOM 3962 C CA . GLU B 1 167 ? 22.297 1.705 -4.297 1 97.5 167 GLU B CA 1
ATOM 3963 C C . GLU B 1 167 ? 23.219 2.625 -3.512 1 97.5 167 GLU B C 1
ATOM 3965 O O . GLU B 1 167 ? 24.453 2.516 -3.615 1 97.5 167 GLU B O 1
ATOM 3970 N N . HIS B 1 168 ? 22.594 3.6 -2.787 1 97.69 168 HIS B N 1
ATOM 3971 C CA . HIS B 1 168 ? 23.359 4.668 -2.148 1 97.69 168 HIS B CA 1
ATOM 3972 C C . HIS B 1 168 ? 22.891 4.906 -0.72 1 97.69 168 HIS B C 1
ATOM 3974 O O . HIS B 1 168 ? 22.422 6 -0.392 1 97.69 168 HIS B O 1
ATOM 3980 N N . PRO B 1 169 ? 23.141 3.959 0.181 1 97.75 169 PRO B N 1
ATOM 3981 C CA . PRO B 1 169 ? 22.578 4.047 1.533 1 97.75 169 PRO B CA 1
ATOM 3982 C C . PRO B 1 169 ? 23.047 5.289 2.283 1 97.75 169 PRO B C 1
ATOM 3984 O O . PRO B 1 169 ? 22.281 5.875 3.057 1 97.75 169 PRO B O 1
ATOM 3987 N N . ASP B 1 170 ? 24.281 5.73 2.082 1 97.81 170 ASP B N 1
ATOM 3988 C CA . ASP B 1 170 ? 24.781 6.906 2.787 1 97.81 170 ASP B CA 1
ATOM 3989 C C . ASP B 1 170 ? 24.125 8.18 2.277 1 97.81 170 ASP B C 1
ATOM 3991 O O . ASP B 1 170 ? 23.734 9.047 3.068 1 97.81 170 ASP B O 1
ATOM 3995 N N . ALA B 1 171 ? 24.016 8.312 0.976 1 98.25 171 ALA B N 1
ATOM 3996 C CA . ALA B 1 171 ? 23.359 9.469 0.392 1 98.25 171 ALA B CA 1
ATOM 3997 C C . ALA B 1 171 ? 21.875 9.508 0.781 1 98.25 171 ALA B C 1
ATOM 3999 O O . ALA B 1 171 ? 21.312 10.578 1.03 1 98.25 171 ALA B O 1
ATOM 4000 N N . PHE B 1 172 ? 21.328 8.344 0.805 1 98.62 172 PHE B N 1
ATOM 4001 C CA . PHE B 1 172 ? 19.953 8.203 1.248 1 98.62 172 PHE B CA 1
ATOM 4002 C C . PHE B 1 172 ? 19.781 8.734 2.666 1 98.62 172 PHE B C 1
ATOM 4004 O O . PHE B 1 172 ? 18.891 9.555 2.924 1 98.62 172 PHE B O 1
ATOM 4011 N N . ARG B 1 173 ? 20.578 8.344 3.559 1 98.38 173 ARG B N 1
ATOM 4012 C CA . ARG B 1 173 ? 20.562 8.797 4.941 1 98.38 173 ARG B CA 1
ATOM 4013 C C . ARG B 1 173 ? 20.719 10.312 5.02 1 98.38 173 ARG B C 1
ATOM 4015 O O . ARG B 1 173 ? 19.938 10.992 5.699 1 98.38 173 ARG B O 1
ATOM 4022 N N . THR B 1 174 ? 21.672 10.82 4.312 1 98.12 174 THR B N 1
ATOM 4023 C CA . THR B 1 174 ? 21.953 12.25 4.332 1 98.12 174 THR B CA 1
ATOM 4024 C C . THR B 1 174 ? 20.75 13.047 3.83 1 98.12 174 THR B C 1
ATOM 4026 O O . THR B 1 174 ? 20.391 14.062 4.426 1 98.12 174 THR B O 1
ATOM 4029 N N . LEU B 1 175 ? 20.188 12.594 2.783 1 98.38 175 LEU B N 1
ATOM 4030 C CA . LEU B 1 175 ? 19.016 13.258 2.205 1 98.38 175 LEU B CA 1
ATOM 4031 C C . LEU B 1 175 ? 17.875 13.328 3.209 1 98.38 175 LEU B C 1
ATOM 4033 O O . LEU B 1 175 ? 17.281 14.391 3.416 1 98.38 175 LEU B O 1
ATOM 4037 N N . LEU B 1 176 ? 17.578 12.18 3.85 1 98.75 176 LEU B N 1
ATOM 4038 C CA . LEU B 1 176 ? 16.484 12.133 4.824 1 98.75 176 LEU B CA 1
ATOM 4039 C C . LEU B 1 176 ? 16.766 13.07 5.996 1 98.75 176 LEU B C 1
ATOM 4041 O O . LEU B 1 176 ? 15.867 13.758 6.477 1 98.75 176 LEU B O 1
ATOM 4045 N N . GLU B 1 177 ? 17.984 13.094 6.449 1 98.38 177 GLU B N 1
ATOM 4046 C CA . GLU B 1 177 ? 18.375 13.93 7.578 1 98.38 177 GLU B CA 1
ATOM 4047 C C . GLU B 1 177 ? 18.188 15.414 7.25 1 98.38 177 GLU B C 1
ATOM 4049 O O . GLU B 1 177 ? 17.703 16.188 8.086 1 98.38 177 GLU B O 1
ATOM 4054 N N . ARG B 1 178 ? 18.547 15.758 6.098 1 97.31 178 ARG B N 1
ATOM 4055 C CA . ARG B 1 178 ? 18.391 17.141 5.668 1 97.31 178 ARG B CA 1
ATOM 4056 C C . ARG B 1 178 ? 16.906 17.531 5.609 1 97.31 178 ARG B C 1
ATOM 4058 O O . ARG B 1 178 ? 16.531 18.625 6.043 1 97.31 178 ARG B O 1
ATOM 4065 N N . PHE B 1 179 ? 16.156 16.672 5.082 1 98.25 179 PHE B N 1
ATOM 4066 C CA . PHE B 1 179 ? 14.719 16.938 5.02 1 98.25 179 PHE B CA 1
ATOM 4067 C C . PHE B 1 179 ? 14.117 17 6.418 1 98.25 179 PHE B C 1
ATOM 4069 O O . PHE B 1 179 ? 13.281 17.859 6.699 1 98.25 179 PHE B O 1
ATOM 4076 N N . ALA B 1 180 ? 14.578 16.109 7.27 1 98.5 180 ALA B N 1
ATOM 4077 C CA . ALA B 1 180 ? 14.078 16.094 8.641 1 98.5 180 ALA B CA 1
ATOM 4078 C C . ALA B 1 180 ? 14.312 17.438 9.328 1 98.5 180 ALA B C 1
ATOM 4080 O O . ALA B 1 180 ? 13.438 17.938 10.047 1 98.5 180 ALA B O 1
ATOM 4081 N N . ALA B 1 181 ? 15.43 18.031 9.125 1 97.69 181 ALA B N 1
ATOM 4082 C CA . ALA B 1 181 ? 15.758 19.312 9.734 1 97.69 181 ALA B CA 1
ATOM 4083 C C . ALA B 1 181 ? 14.797 20.406 9.266 1 97.69 181 ALA B C 1
ATOM 4085 O O . ALA B 1 181 ? 14.305 21.203 10.07 1 97.69 181 ALA B O 1
ATOM 4086 N N . GLY B 1 182 ? 14.578 20.422 7.945 1 97.75 182 GLY B N 1
ATOM 4087 C CA . GLY B 1 182 ? 13.641 21.391 7.398 1 97.75 182 GLY B CA 1
ATOM 4088 C C . GLY B 1 182 ? 12.211 21.188 7.875 1 97.75 182 GLY B C 1
ATOM 4089 O O . GLY B 1 182 ? 11.492 22.141 8.148 1 97.75 182 GLY B O 1
ATOM 4090 N N . VAL B 1 183 ? 11.844 19.969 8.016 1 98.62 183 VAL B N 1
ATOM 4091 C CA . VAL B 1 183 ? 10.508 19.625 8.461 1 98.62 183 VAL B CA 1
ATOM 4092 C C . VAL B 1 183 ? 10.305 20.078 9.906 1 98.62 183 VAL B C 1
ATOM 4094 O O . VAL B 1 183 ? 9.281 20.688 10.234 1 98.62 183 VAL B O 1
ATOM 4097 N N . ARG B 1 184 ? 11.25 19.797 10.781 1 98.56 184 ARG B N 1
ATOM 4098 C CA . ARG B 1 184 ? 11.156 20.219 12.172 1 98.56 184 ARG B CA 1
ATOM 4099 C C . ARG B 1 184 ? 11.016 21.734 12.266 1 98.56 184 ARG B C 1
ATOM 4101 O O . ARG B 1 184 ? 10.148 22.234 12.992 1 98.56 184 ARG B O 1
ATOM 4108 N N . GLU B 1 185 ? 11.797 22.422 11.508 1 98.31 185 GLU B N 1
ATOM 4109 C CA . GLU B 1 185 ? 11.727 23.891 11.508 1 98.31 185 GLU B CA 1
ATOM 4110 C C . GLU B 1 185 ? 10.352 24.375 11.055 1 98.31 185 GLU B C 1
ATOM 4112 O O . GLU B 1 185 ? 9.812 25.328 11.617 1 98.31 185 GLU B O 1
ATOM 4117 N N . SER B 1 186 ? 9.875 23.734 10.07 1 98.56 186 SER B N 1
ATOM 4118 C CA . SER B 1 186 ? 8.562 24.109 9.539 1 98.56 186 SER B CA 1
ATOM 4119 C C . SER B 1 186 ? 7.469 23.891 10.578 1 98.56 186 SER B C 1
ATOM 4121 O O . SER B 1 186 ? 6.605 24.766 10.758 1 98.56 186 SER B O 1
ATOM 4123 N N . LEU B 1 187 ? 7.469 22.766 11.234 1 98.69 187 LEU B N 1
ATOM 4124 C CA . LEU B 1 187 ? 6.469 22.484 12.258 1 98.69 187 LEU B CA 1
ATOM 4125 C C . LEU B 1 187 ? 6.586 23.469 13.422 1 98.69 187 LEU B C 1
ATOM 4127 O O . LEU B 1 187 ? 5.574 23.984 13.898 1 98.69 187 LEU B O 1
ATOM 4131 N N . GLU B 1 188 ? 7.758 23.75 13.867 1 98.62 188 GLU B N 1
ATOM 4132 C CA . GLU B 1 188 ? 7.965 24.719 14.945 1 98.62 188 GLU B CA 1
ATOM 4133 C C . GLU B 1 188 ? 7.465 26.109 14.555 1 98.62 188 GLU B C 1
ATOM 4135 O O . GLU B 1 188 ? 6.887 26.812 15.383 1 98.62 188 GLU B O 1
ATOM 4140 N N . TYR B 1 189 ? 7.781 26.453 13.336 1 98.62 189 TYR B N 1
ATOM 4141 C CA . TYR B 1 189 ? 7.312 27.734 12.82 1 98.62 189 TYR B CA 1
ATOM 4142 C C . TYR B 1 189 ? 5.789 27.812 12.867 1 98.62 189 TYR B C 1
ATOM 4144 O O . TYR B 1 189 ? 5.23 28.812 13.336 1 98.62 189 TYR B O 1
ATOM 4152 N N . GLN B 1 190 ? 5.133 26.797 12.406 1 98.75 190 GLN B N 1
ATOM 4153 C CA . GLN B 1 190 ? 3.672 26.75 12.414 1 98.75 190 GLN B CA 1
ATOM 4154 C C . GLN B 1 190 ? 3.123 26.828 13.836 1 98.75 190 GLN B C 1
ATOM 4156 O O . GLN B 1 190 ? 2.117 27.5 14.078 1 98.75 190 GLN B O 1
ATOM 4161 N N . ILE B 1 191 ? 3.754 26.141 14.766 1 98.75 191 ILE B N 1
ATOM 4162 C CA . ILE B 1 191 ? 3.359 26.156 16.172 1 98.75 191 ILE B CA 1
ATOM 4163 C C . ILE B 1 191 ? 3.5 27.578 16.719 1 98.75 191 ILE B C 1
ATOM 4165 O O . ILE B 1 191 ? 2.586 28.094 17.375 1 98.75 191 ILE B O 1
ATOM 4169 N N . ARG B 1 192 ? 4.605 28.203 16.406 1 98.5 192 ARG B N 1
ATOM 4170 C CA . ARG B 1 192 ? 4.836 29.578 16.844 1 98.5 192 ARG B CA 1
ATOM 4171 C C . ARG B 1 192 ? 3.766 30.516 16.297 1 98.5 192 ARG B C 1
ATOM 4173 O O . ARG B 1 192 ? 3.383 31.484 16.969 1 98.5 192 ARG B O 1
ATOM 4180 N N . MET B 1 193 ? 3.293 30.234 15.148 1 98.56 193 MET B N 1
ATOM 4181 C CA . MET B 1 193 ? 2.326 31.109 14.492 1 98.56 193 MET B CA 1
ATOM 4182 C C . MET B 1 193 ? 0.913 30.828 14.992 1 98.56 193 MET B C 1
ATOM 4184 O O . MET B 1 193 ? -0.012 31.594 14.711 1 98.56 193 MET B O 1
ATOM 4188 N N . GLY B 1 194 ? 0.714 29.656 15.695 1 98.44 194 GLY B N 1
ATOM 4189 C CA . GLY B 1 194 ? -0.571 29.531 16.359 1 98.44 194 GLY B CA 1
ATOM 4190 C C . GLY B 1 194 ? -1.228 28.172 16.125 1 98.44 194 GLY B C 1
ATOM 4191 O O . GLY B 1 194 ? -2.383 27.969 16.5 1 98.44 194 GLY B O 1
ATOM 4192 N N . ALA B 1 195 ? -0.545 27.203 15.5 1 98.62 195 ALA B N 1
ATOM 4193 C CA . ALA B 1 195 ? -1.106 25.859 15.367 1 98.62 195 ALA B CA 1
ATOM 4194 C C . ALA B 1 195 ? -1.303 25.219 16.734 1 98.62 195 ALA B C 1
ATOM 4196 O O . ALA B 1 195 ? -0.429 25.312 17.609 1 98.62 195 ALA B O 1
ATOM 4197 N N . ASP B 1 196 ? -2.453 24.547 16.922 1 98.62 196 ASP B N 1
ATOM 4198 C CA . ASP B 1 196 ? -2.785 23.906 18.188 1 98.62 196 ASP B CA 1
ATOM 4199 C C . ASP B 1 196 ? -2.332 22.453 18.203 1 98.62 196 ASP B C 1
ATOM 4201 O O . ASP B 1 196 ? -2.176 21.859 19.281 1 98.62 196 ASP B O 1
ATOM 4205 N N . VAL B 1 197 ? -2.271 21.844 17.094 1 98.62 197 VAL B N 1
ATOM 4206 C CA . VAL B 1 197 ? -1.854 20.469 16.812 1 98.62 197 VAL B CA 1
ATOM 4207 C C . VAL B 1 197 ? -1.072 20.422 15.508 1 98.62 197 VAL B C 1
ATOM 4209 O O . VAL B 1 197 ? -1.317 21.234 14.602 1 98.62 197 VAL B O 1
ATOM 4212 N N . VAL B 1 198 ? -0.099 19.547 15.453 1 98.81 198 VAL B N 1
ATOM 4213 C CA . VAL B 1 198 ? 0.601 19.375 14.18 1 98.81 198 VAL B CA 1
ATOM 4214 C C . VAL B 1 198 ? 0.615 17.906 13.781 1 98.81 198 VAL B C 1
ATOM 4216 O O . VAL B 1 198 ? 0.703 17.031 14.641 1 98.81 198 VAL B O 1
ATOM 4219 N N . GLN B 1 199 ? 0.524 17.672 12.523 1 98.81 199 GLN B N 1
ATOM 4220 C CA . GLN B 1 199 ? 0.576 16.312 12.008 1 98.81 199 GLN B CA 1
ATOM 4221 C C . GLN B 1 199 ? 1.736 16.141 11.031 1 98.81 199 GLN B C 1
ATOM 4223 O O . GLN B 1 199 ? 1.939 16.969 10.148 1 98.81 199 GLN B O 1
ATOM 4228 N N . LEU B 1 200 ? 2.492 15.133 11.289 1 98.88 200 LEU B N 1
ATOM 4229 C CA . LEU B 1 200 ? 3.561 14.719 10.383 1 98.88 200 LEU B CA 1
ATOM 4230 C C . LEU B 1 200 ? 3.074 13.633 9.43 1 98.88 200 LEU B C 1
ATOM 4232 O O . LEU B 1 200 ? 2.779 12.516 9.859 1 98.88 200 LEU B O 1
ATOM 4236 N N . PHE B 1 201 ? 3.016 13.992 8.141 1 98.44 201 PHE B N 1
ATOM 4237 C CA . PHE B 1 201 ? 2.605 13.047 7.109 1 98.44 201 PHE B CA 1
ATOM 4238 C C . PHE B 1 201 ? 3.82 12.406 6.445 1 98.44 201 PHE B C 1
ATOM 4240 O O . PHE B 1 201 ? 4.316 12.906 5.434 1 98.44 201 PHE B O 1
ATOM 4247 N N . ASP B 1 202 ? 4.234 11.328 6.98 1 98.44 202 ASP B N 1
ATOM 4248 C CA . ASP B 1 202 ? 5.219 10.555 6.23 1 98.44 202 ASP B CA 1
ATOM 4249 C C . ASP B 1 202 ? 4.562 9.367 5.527 1 98.44 202 ASP B C 1
ATOM 4251 O O . ASP B 1 202 ? 4.992 8.227 5.695 1 98.44 202 ASP B O 1
ATOM 4255 N N . THR B 1 203 ? 3.693 9.672 4.684 1 97.44 203 THR B N 1
ATOM 4256 C CA . THR B 1 203 ? 2.666 8.797 4.121 1 97.44 203 THR B CA 1
ATOM 4257 C C . THR B 1 203 ? 3.293 7.582 3.449 1 97.44 203 THR B C 1
ATOM 4259 O O . THR B 1 203 ? 2.768 6.473 3.549 1 97.44 203 THR B O 1
ATOM 4262 N N . TYR B 1 204 ? 4.395 7.746 2.848 1 97.25 204 TYR B N 1
ATOM 4263 C CA . TYR B 1 204 ? 4.914 6.703 1.975 1 97.25 204 TYR B CA 1
ATOM 4264 C C . TYR B 1 204 ? 6.023 5.918 2.666 1 97.25 204 TYR B C 1
ATOM 4266 O O . TYR B 1 204 ? 6.613 5.012 2.072 1 97.25 204 TYR B O 1
ATOM 4274 N N . ALA B 1 205 ? 6.266 6.176 3.906 1 98.19 205 ALA B N 1
ATOM 4275 C CA . ALA B 1 205 ? 7.414 5.57 4.578 1 98.19 205 ALA B CA 1
ATOM 4276 C C . ALA B 1 205 ? 7.191 4.078 4.809 1 98.19 205 ALA B C 1
ATOM 4278 O O . ALA B 1 205 ? 8.141 3.332 5.055 1 98.19 205 ALA B O 1
ATOM 4279 N N . SER B 1 206 ? 5.961 3.668 4.676 1 96.5 206 SER B N 1
ATOM 4280 C CA . SER B 1 206 ? 5.633 2.273 4.957 1 96.5 206 SER B CA 1
ATOM 4281 C C . SER B 1 206 ? 6.211 1.344 3.896 1 96.5 206 SER B C 1
ATOM 4283 O O . SER B 1 206 ? 6.27 0.129 4.094 1 96.5 206 SER B O 1
ATOM 4285 N N . VAL B 1 207 ? 6.629 1.854 2.785 1 97.19 207 VAL B N 1
ATOM 4286 C CA . VAL B 1 207 ? 7.133 1.013 1.705 1 97.19 207 VAL B CA 1
ATOM 4287 C C . VAL B 1 207 ? 8.5 0.448 2.084 1 97.19 207 VAL B C 1
ATOM 4289 O O . VAL B 1 207 ? 8.992 -0.481 1.441 1 97.19 207 VAL B O 1
ATOM 4292 N N . LEU B 1 208 ? 9.148 1.059 3.059 1 98.06 208 LEU B N 1
ATOM 4293 C CA . LEU B 1 208 ? 10.406 0.522 3.553 1 98.06 208 LEU B CA 1
ATOM 4294 C C . LEU B 1 208 ? 10.18 -0.74 4.375 1 98.06 208 LEU B C 1
ATOM 4296 O O . LEU B 1 208 ? 9.102 -0.924 4.949 1 98.06 208 LEU B O 1
ATOM 4300 N N . THR B 1 209 ? 11.148 -1.616 4.41 1 97.69 209 THR B N 1
ATOM 4301 C CA . THR B 1 209 ? 11.109 -2.719 5.363 1 97.69 209 THR B CA 1
ATOM 4302 C C . THR B 1 209 ? 11.086 -2.193 6.797 1 97.69 209 THR B C 1
ATOM 4304 O O . THR B 1 209 ? 11.516 -1.066 7.059 1 97.69 209 THR B O 1
ATOM 4307 N N . PRO B 1 210 ? 10.562 -2.99 7.727 1 97.56 210 PRO B N 1
ATOM 4308 C CA . PRO B 1 210 ? 10.648 -2.57 9.125 1 97.56 210 PRO B CA 1
ATOM 4309 C C . PRO B 1 210 ? 12.07 -2.24 9.562 1 97.56 210 PRO B C 1
ATOM 4311 O O . PRO B 1 210 ? 12.289 -1.274 10.297 1 97.56 210 PRO B O 1
ATOM 4314 N N . GLU B 1 211 ? 13.023 -2.977 9.078 1 97.44 211 GLU B N 1
ATOM 4315 C CA . GLU B 1 211 ? 14.422 -2.748 9.43 1 97.44 211 GLU B CA 1
ATOM 4316 C C . GLU B 1 211 ? 14.914 -1.406 8.891 1 97.44 211 GLU B C 1
ATOM 4318 O O . GLU B 1 211 ? 15.578 -0.651 9.609 1 97.44 211 GLU B O 1
ATOM 4323 N N . ASP B 1 212 ? 14.617 -1.159 7.641 1 98.25 212 ASP B N 1
ATOM 4324 C CA . ASP B 1 212 ? 15.016 0.114 7.051 1 98.25 212 ASP B CA 1
ATOM 4325 C C . ASP B 1 212 ? 14.297 1.281 7.719 1 98.25 212 ASP B C 1
ATOM 4327 O O . ASP B 1 212 ? 14.883 2.344 7.934 1 98.25 212 ASP B O 1
ATOM 4331 N N . TYR B 1 213 ? 13.047 1.118 8.039 1 98.62 213 TYR B N 1
ATOM 4332 C CA . TYR B 1 213 ? 12.312 2.146 8.766 1 98.62 213 TYR B CA 1
ATOM 4333 C C . TYR B 1 213 ? 12.977 2.463 10.102 1 98.62 213 TYR B C 1
ATOM 4335 O O . TYR B 1 213 ? 13.195 3.631 10.43 1 98.62 213 TYR B O 1
ATOM 4343 N N . GLU B 1 214 ? 13.25 1.456 10.789 1 98.44 214 GLU B N 1
ATOM 4344 C CA . GLU B 1 214 ? 13.859 1.595 12.109 1 98.44 214 GLU B CA 1
ATOM 4345 C C . GLU B 1 214 ? 15.211 2.293 12.023 1 98.44 214 GLU B C 1
ATOM 4347 O O . GLU B 1 214 ? 15.539 3.125 12.867 1 98.44 214 GLU B O 1
ATOM 4352 N N . GLU B 1 215 ? 15.891 2.002 11.016 1 98.31 215 GLU B N 1
ATOM 4353 C CA . GLU B 1 215 ? 17.25 2.523 10.883 1 98.31 215 GLU B CA 1
ATOM 4354 C C . GLU B 1 215 ? 17.234 3.959 10.367 1 98.31 215 GLU B C 1
ATOM 4356 O O . GLU B 1 215 ? 17.969 4.812 10.875 1 98.31 215 GLU B O 1
ATOM 4361 N N . PHE B 1 216 ? 16.375 4.211 9.367 1 98.75 216 PHE B N 1
ATOM 4362 C CA . PHE B 1 216 ? 16.578 5.441 8.609 1 98.75 216 PHE B CA 1
ATOM 4363 C C . PHE B 1 216 ? 15.492 6.457 8.938 1 98.75 216 PHE B C 1
ATOM 4365 O O . PHE B 1 216 ? 15.703 7.664 8.797 1 98.75 216 PHE B O 1
ATOM 4372 N N . VAL B 1 217 ? 14.312 6.031 9.359 1 98.81 217 VAL B N 1
ATOM 4373 C CA . VAL B 1 217 ? 13.18 6.945 9.445 1 98.81 217 VAL B CA 1
ATOM 4374 C C . VAL B 1 217 ? 12.844 7.215 10.914 1 98.81 217 VAL B C 1
ATOM 4376 O O . VAL B 1 217 ? 12.672 8.367 11.312 1 98.81 217 VAL B O 1
ATOM 4379 N N . LEU B 1 218 ? 12.836 6.164 11.742 1 98.88 218 LEU B N 1
ATOM 4380 C CA . LEU B 1 218 ? 12.391 6.258 13.133 1 98.88 218 LEU B CA 1
ATOM 4381 C C . LEU B 1 218 ? 13.203 7.305 13.891 1 98.88 218 LEU B C 1
ATOM 4383 O O . LEU B 1 218 ? 12.633 8.164 14.57 1 98.88 218 LEU B O 1
ATOM 4387 N N . PRO B 1 219 ? 14.531 7.305 13.75 1 98.88 219 PRO B N 1
ATOM 4388 C CA . PRO B 1 219 ? 15.281 8.32 14.492 1 98.88 219 PRO B CA 1
ATOM 4389 C C . PRO B 1 219 ? 14.93 9.742 14.062 1 98.88 219 PRO B C 1
ATOM 4391 O O . PRO B 1 219 ? 14.953 10.664 14.891 1 98.88 219 PRO B O 1
ATOM 4394 N N . LEU B 1 220 ? 14.609 9.914 12.82 1 98.94 220 LEU B N 1
ATOM 4395 C CA . LEU B 1 220 ? 14.266 11.234 12.312 1 98.94 220 LEU B CA 1
ATOM 4396 C C . LEU B 1 220 ? 12.883 11.664 12.797 1 98.94 220 LEU B C 1
ATOM 4398 O O . LEU B 1 220 ? 12.664 12.836 13.109 1 98.94 220 LEU B O 1
ATOM 4402 N N . HIS B 1 221 ? 11.953 10.703 12.812 1 98.88 221 HIS B N 1
ATOM 4403 C CA . HIS B 1 221 ? 10.664 11.008 13.422 1 98.88 221 HIS B CA 1
ATOM 4404 C C . HIS B 1 221 ? 10.836 11.484 14.859 1 98.88 221 HIS B C 1
ATOM 4406 O O . HIS B 1 221 ? 10.25 12.492 15.258 1 98.88 221 HIS B O 1
ATOM 4412 N N . ARG B 1 222 ? 11.641 10.789 15.648 1 98.81 222 ARG B N 1
ATOM 4413 C CA . ARG B 1 222 ? 11.906 11.164 17.031 1 98.81 222 ARG B CA 1
ATOM 4414 C C . ARG B 1 222 ? 12.477 12.57 17.125 1 98.81 222 ARG B C 1
ATOM 4416 O O . ARG B 1 222 ? 12.062 13.359 17.969 1 98.81 222 ARG B O 1
ATOM 4423 N N . GLU B 1 223 ? 13.367 12.805 16.234 1 98.75 223 GLU B N 1
ATOM 4424 C CA . GLU B 1 223 ? 14 14.125 16.219 1 98.75 223 GLU B CA 1
ATOM 4425 C C . GLU B 1 223 ? 12.992 15.219 15.891 1 98.75 223 GLU B C 1
ATOM 4427 O O . GLU B 1 223 ? 12.938 16.25 16.578 1 98.75 223 GLU B O 1
ATOM 4432 N N . ILE B 1 224 ? 12.234 15.039 14.883 1 98.88 224 ILE B N 1
ATOM 4433 C CA . ILE B 1 224 ? 11.273 16.016 14.398 1 98.88 224 ILE B CA 1
ATOM 4434 C C . ILE B 1 224 ? 10.234 16.297 15.477 1 98.88 224 ILE B C 1
ATOM 4436 O O . ILE B 1 224 ? 9.852 17.453 15.688 1 98.88 224 ILE B O 1
ATOM 4440 N N . LEU B 1 225 ? 9.82 15.258 16.188 1 98.69 225 LEU B N 1
ATOM 4441 C CA . LEU B 1 225 ? 8.648 15.352 17.047 1 98.69 225 LEU B CA 1
ATOM 4442 C C . LEU B 1 225 ? 9.047 15.617 18.5 1 98.69 225 LEU B C 1
ATOM 4444 O O . LEU B 1 225 ? 8.188 15.828 19.359 1 98.69 225 LEU B O 1
ATOM 4448 N N . ALA B 1 226 ? 10.305 15.688 18.781 1 98.06 226 ALA B N 1
ATOM 4449 C CA . ALA B 1 226 ? 10.805 15.859 20.141 1 98.06 226 ALA B CA 1
ATOM 4450 C C . ALA B 1 226 ? 10.445 17.234 20.688 1 98.06 226 ALA B C 1
ATOM 4452 O O . ALA B 1 226 ? 10.695 18.25 20.031 1 98.06 226 ALA B O 1
ATOM 4453 N N . ASP B 1 227 ? 9.82 17.297 21.812 1 97.25 227 ASP B N 1
ATOM 4454 C CA . ASP B 1 227 ? 9.609 18.469 22.641 1 97.25 227 ASP B CA 1
ATOM 4455 C C . ASP B 1 227 ? 8.844 19.562 21.891 1 97.25 227 ASP B C 1
ATOM 4457 O O . ASP B 1 227 ? 9.172 20.734 21.984 1 97.25 227 ASP B O 1
ATOM 4461 N N . LEU B 1 228 ? 7.977 19.141 21.031 1 98.38 228 LEU B N 1
ATOM 4462 C CA . LEU B 1 228 ? 7.078 20.125 20.422 1 98.38 228 LEU B CA 1
ATOM 4463 C C . LEU B 1 228 ? 6.109 20.688 21.469 1 98.38 228 LEU B C 1
ATOM 4465 O O . LEU B 1 228 ? 5.645 19.953 22.344 1 98.38 228 LEU B O 1
ATOM 4469 N N . ASP B 1 229 ? 5.746 21.922 21.359 1 97.75 229 ASP B N 1
ATOM 4470 C CA . ASP B 1 229 ? 4.965 22.625 22.359 1 97.75 229 ASP B CA 1
ATOM 4471 C C . ASP B 1 229 ? 3.49 22.234 22.297 1 97.75 229 ASP B C 1
ATOM 4473 O O . ASP B 1 229 ? 2.711 22.578 23.188 1 97.75 229 ASP B O 1
ATOM 4477 N N . VAL B 1 230 ? 3.102 21.641 21.25 1 98.38 230 VAL B N 1
ATOM 4478 C CA . VAL B 1 230 ? 1.722 21.203 21.062 1 98.38 230 VAL B CA 1
ATOM 4479 C C . VAL B 1 230 ? 1.687 19.719 20.734 1 98.38 230 VAL B C 1
ATOM 4481 O O . VAL B 1 230 ? 2.701 19.141 20.344 1 98.38 230 VAL B O 1
ATOM 4484 N N . PRO B 1 231 ? 0.494 19.031 20.875 1 98.62 231 PRO B N 1
ATOM 4485 C CA . PRO B 1 231 ? 0.42 17.609 20.5 1 98.62 231 PRO B CA 1
ATOM 4486 C C . PRO B 1 231 ? 0.756 17.359 19.031 1 98.62 231 PRO B C 1
ATOM 4488 O O . PRO B 1 231 ? 0.396 18.156 18.172 1 98.62 231 PRO B O 1
ATOM 4491 N N . SER B 1 232 ? 1.412 16.25 18.812 1 98.88 232 SER B N 1
ATOM 4492 C CA . SER B 1 232 ? 1.788 15.852 17.469 1 98.88 232 SER B CA 1
ATOM 4493 C C . SER B 1 232 ? 1.107 14.547 17.062 1 98.88 232 SER B C 1
ATOM 4495 O O . SER B 1 232 ? 0.881 13.672 17.906 1 98.88 232 SER B O 1
ATOM 4497 N N . ILE B 1 233 ? 0.751 14.445 15.82 1 98.88 233 ILE B N 1
ATOM 4498 C CA . ILE B 1 233 ? 0.206 13.242 15.211 1 98.88 233 ILE B CA 1
ATOM 4499 C C . ILE B 1 233 ? 1.165 12.727 14.133 1 98.88 233 ILE B C 1
ATOM 4501 O O . ILE B 1 233 ? 1.629 13.492 13.289 1 98.88 233 ILE B O 1
ATOM 4505 N N . VAL B 1 234 ? 1.5 11.469 14.188 1 98.88 234 VAL B N 1
ATOM 4506 C CA . VAL B 1 234 ? 2.287 10.859 13.125 1 98.88 234 VAL B CA 1
ATOM 4507 C C . VAL B 1 234 ? 1.387 9.984 12.25 1 98.88 234 VAL B C 1
ATOM 4509 O O . VAL B 1 234 ? 0.542 9.25 12.758 1 98.88 234 VAL B O 1
ATOM 4512 N N . PHE B 1 235 ? 1.562 10.109 10.953 1 98.62 235 PHE B N 1
ATOM 4513 C CA . PHE B 1 235 ? 0.741 9.336 10.023 1 98.62 235 PHE B CA 1
ATOM 4514 C C . PHE B 1 235 ? 1.601 8.719 8.93 1 98.62 235 PHE B C 1
ATOM 4516 O O . PHE B 1 235 ? 2.303 9.43 8.211 1 98.62 235 PHE B O 1
ATOM 4523 N N . VAL B 1 236 ? 1.535 7.453 8.852 1 98.31 236 VAL B N 1
ATOM 4524 C CA . VAL B 1 236 ? 2.104 6.641 7.781 1 98.31 236 VAL B CA 1
ATOM 4525 C C . VAL B 1 236 ? 1.028 5.719 7.207 1 98.31 236 VAL B C 1
ATOM 4527 O O . VAL B 1 236 ? 0.397 4.957 7.945 1 98.31 236 VAL B O 1
ATOM 4530 N N . LYS B 1 237 ? 0.82 5.816 5.898 1 96.94 237 LYS B N 1
ATOM 4531 C CA . LYS B 1 237 ? -0.207 4.984 5.273 1 96.94 237 LYS B CA 1
ATOM 4532 C C . LYS B 1 237 ? 0.247 3.533 5.176 1 96.94 237 LYS B C 1
ATOM 4534 O O . LYS B 1 237 ? 1.422 3.26 4.926 1 96.94 237 LYS B O 1
ATOM 4539 N N . ASN B 1 238 ? -0.698 2.572 5.328 1 96.12 238 ASN B N 1
ATOM 4540 C CA . ASN B 1 238 ? -0.434 1.139 5.277 1 96.12 238 ASN B CA 1
ATOM 4541 C C . ASN B 1 238 ? 0.604 0.722 6.312 1 96.12 238 ASN B C 1
ATOM 4543 O O . ASN B 1 238 ? 1.555 0.005 5.992 1 96.12 238 ASN B O 1
ATOM 4547 N N . MET B 1 239 ? 0.49 1.185 7.504 1 96.19 239 MET B N 1
ATOM 4548 C CA . MET B 1 239 ? 1.521 1.066 8.531 1 96.19 239 MET B CA 1
ATOM 4549 C C . MET B 1 239 ? 1.309 -0.185 9.375 1 96.19 239 MET B C 1
ATOM 4551 O O . MET B 1 239 ? 1.917 -0.333 10.438 1 96.19 239 MET B O 1
ATOM 4555 N N . ALA B 1 240 ? 0.507 -1.079 8.992 1 92.94 240 ALA B N 1
ATOM 4556 C CA . ALA B 1 240 ? 0.069 -2.16 9.867 1 92.94 240 ALA B CA 1
ATOM 4557 C C . ALA B 1 240 ? 1.259 -2.969 10.375 1 92.94 240 ALA B C 1
ATOM 4559 O O . ALA B 1 240 ? 1.278 -3.393 11.539 1 92.94 240 ALA B O 1
ATOM 4560 N N . GLY B 1 241 ? 2.232 -3.166 9.609 1 92.94 241 GLY B N 1
ATOM 4561 C CA . GLY B 1 241 ? 3.398 -3.945 9.992 1 92.94 241 GLY B CA 1
ATOM 4562 C C . GLY B 1 241 ? 4.406 -3.15 10.805 1 92.94 241 GLY B C 1
ATOM 4563 O O . GLY B 1 241 ? 5.461 -3.67 11.172 1 92.94 241 GLY B O 1
ATOM 4564 N N . LYS B 1 242 ? 4.051 -1.89 11.125 1 96.06 242 LYS B N 1
ATOM 4565 C CA . LYS B 1 242 ? 5.035 -1.012 11.758 1 96.06 242 LYS B CA 1
ATOM 4566 C C . LYS B 1 242 ? 4.418 -0.242 12.922 1 96.06 242 LYS B C 1
ATOM 4568 O O . LYS B 1 242 ? 4.875 0.851 13.258 1 96.06 242 LYS B O 1
ATOM 4573 N N . LEU B 1 243 ? 3.393 -0.729 13.547 1 96.31 243 LEU B N 1
ATOM 4574 C CA . LEU B 1 243 ? 2.691 -0.03 14.617 1 96.31 243 LEU B CA 1
ATOM 4575 C C . LEU B 1 243 ? 3.633 0.271 15.781 1 96.31 243 LEU B C 1
ATOM 4577 O O . LEU B 1 243 ? 3.611 1.372 16.328 1 96.31 243 LEU B O 1
ATOM 4581 N N . ASP B 1 244 ? 4.465 -0.689 16.094 1 96 244 ASP B N 1
ATOM 4582 C CA . ASP B 1 244 ? 5.395 -0.499 17.203 1 96 244 ASP B CA 1
ATOM 4583 C C . ASP B 1 244 ? 6.406 0.603 16.891 1 96 244 ASP B C 1
ATOM 4585 O O . ASP B 1 244 ? 6.824 1.344 17.781 1 96 244 ASP B O 1
ATOM 4589 N N . LEU B 1 245 ? 6.789 0.663 15.664 1 97.44 245 LEU B N 1
ATOM 4590 C CA . LEU B 1 245 ? 7.742 1.69 15.25 1 97.44 245 LEU B CA 1
ATOM 4591 C C . LEU B 1 245 ? 7.094 3.072 15.281 1 97.44 245 LEU B C 1
ATOM 4593 O O . LEU B 1 245 ? 7.75 4.062 15.617 1 97.44 245 LEU B O 1
ATOM 4597 N N . LEU B 1 246 ? 5.836 3.148 14.914 1 97.81 246 LEU B N 1
ATOM 4598 C CA . LEU B 1 246 ? 5.117 4.414 15.008 1 97.81 246 LEU B CA 1
ATOM 4599 C C . LEU B 1 246 ? 4.965 4.848 16.453 1 97.81 246 LEU B C 1
ATOM 4601 O O . LEU B 1 246 ? 5.117 6.031 16.781 1 97.81 246 LEU B O 1
ATOM 4605 N N . GLU B 1 247 ? 4.637 3.881 17.281 1 97.44 247 GLU B N 1
ATOM 4606 C CA . GLU B 1 247 ? 4.562 4.168 18.703 1 97.44 247 GLU B CA 1
ATOM 4607 C C . GLU B 1 247 ? 5.887 4.715 19.234 1 97.44 247 GLU B C 1
ATOM 4609 O O . GLU B 1 247 ? 5.906 5.648 20.031 1 97.44 247 GLU B O 1
ATOM 4614 N N . ALA B 1 248 ? 6.953 4.172 18.734 1 97.94 248 ALA B N 1
ATOM 4615 C CA . ALA B 1 248 ? 8.289 4.52 19.203 1 97.94 248 ALA B CA 1
ATOM 4616 C C . ALA B 1 248 ? 8.734 5.867 18.641 1 97.94 248 ALA B C 1
ATOM 4618 O O . ALA B 1 248 ? 9.789 6.387 19.016 1 97.94 248 ALA B O 1
ATOM 4619 N N . SER B 1 249 ? 7.977 6.414 17.719 1 97.88 249 SER B N 1
ATOM 4620 C CA . SER B 1 249 ? 8.344 7.676 17.078 1 97.88 249 SER B CA 1
ATOM 4621 C C . SER B 1 249 ? 8.336 8.828 18.078 1 97.88 249 SER B C 1
ATOM 4623 O O . SER B 1 249 ? 8.953 9.859 17.844 1 97.88 249 SER B O 1
ATOM 4625 N N . GLY B 1 250 ? 7.547 8.734 19.125 1 95.44 250 GLY B N 1
ATOM 4626 C CA . GLY B 1 250 ? 7.43 9.797 20.109 1 95.44 250 GLY B CA 1
ATOM 4627 C C . GLY B 1 250 ? 6.273 10.742 19.844 1 95.44 250 GLY B C 1
ATOM 4628 O O . GLY B 1 250 ? 6.086 11.727 20.547 1 95.44 250 GLY B O 1
ATOM 4629 N N . ALA B 1 251 ? 5.523 10.469 18.844 1 98.38 251 ALA B N 1
ATOM 4630 C CA . ALA B 1 251 ? 4.328 11.266 18.594 1 98.38 251 ALA B CA 1
ATOM 4631 C C . ALA B 1 251 ? 3.314 11.125 19.719 1 98.38 251 ALA B C 1
ATOM 4633 O O . ALA B 1 251 ? 3.254 10.078 20.375 1 98.38 251 ALA B O 1
ATOM 4634 N N . ASP B 1 252 ? 2.527 12.117 19.938 1 98.62 252 ASP B N 1
ATOM 4635 C CA . ASP B 1 252 ? 1.466 12.062 20.938 1 98.62 252 ASP B CA 1
ATOM 4636 C C . ASP B 1 252 ? 0.302 11.195 20.453 1 98.62 252 ASP B C 1
ATOM 4638 O O . ASP B 1 252 ? -0.393 10.57 21.25 1 98.62 252 ASP B O 1
ATOM 4642 N N . VAL B 1 253 ? 0.086 11.195 19.203 1 98.88 253 VAL B N 1
ATOM 4643 C CA . VAL B 1 253 ? -1.021 10.477 18.578 1 98.88 253 VAL B CA 1
ATOM 4644 C C . VAL B 1 253 ? -0.516 9.688 17.375 1 98.88 253 VAL B C 1
ATOM 4646 O O . VAL B 1 253 ? 0.261 10.203 16.562 1 98.88 253 VAL B O 1
ATOM 4649 N N . VAL B 1 254 ? -0.955 8.438 17.234 1 98.81 254 VAL B N 1
ATOM 4650 C CA . VAL B 1 254 ? -0.638 7.617 16.062 1 98.81 254 VAL B CA 1
ATOM 4651 C C . VAL B 1 254 ? -1.84 7.57 15.125 1 98.81 254 VAL B C 1
ATOM 4653 O O . VAL B 1 254 ? -2.922 7.121 15.516 1 98.81 254 VAL B O 1
ATOM 4656 N N . GLY B 1 255 ? -1.63 8.109 13.922 1 98.75 255 GLY B N 1
ATOM 4657 C CA . GLY B 1 255 ? -2.66 8.008 12.906 1 98.75 255 GLY B CA 1
ATOM 4658 C C . GLY B 1 255 ? -2.766 6.625 12.297 1 98.75 255 GLY B C 1
ATOM 4659 O O . GLY B 1 255 ? -1.752 6.016 11.945 1 98.75 255 GLY B O 1
ATOM 4660 N N . LEU B 1 256 ? -3.949 6.113 12.164 1 98.62 256 LEU B N 1
ATOM 4661 C CA . LEU B 1 256 ? -4.219 4.777 11.648 1 98.62 256 LEU B CA 1
ATOM 4662 C C . LEU B 1 256 ? -5.062 4.844 10.375 1 98.62 256 LEU B C 1
ATOM 4664 O O . LEU B 1 256 ? -6.125 5.469 10.367 1 98.62 256 LEU B O 1
ATOM 4668 N N . ASP B 1 257 ? -4.578 4.184 9.312 1 98.12 257 ASP B N 1
ATOM 4669 C CA . ASP B 1 257 ? -5.461 4.043 8.156 1 98.12 257 ASP B CA 1
ATOM 4670 C C . ASP B 1 257 ? -6.344 2.805 8.289 1 98.12 257 ASP B C 1
ATOM 4672 O O . ASP B 1 257 ? -6.418 2.201 9.367 1 98.12 257 ASP B O 1
ATOM 4676 N N . TRP B 1 258 ? -7.055 2.463 7.277 1 97.88 258 TRP B N 1
ATOM 4677 C CA . TRP B 1 258 ? -8.109 1.462 7.414 1 97.88 258 TRP B CA 1
ATOM 4678 C C . TRP B 1 258 ? -7.547 0.054 7.238 1 97.88 258 TRP B C 1
ATOM 4680 O O . TRP B 1 258 ? -8.289 -0.929 7.312 1 97.88 258 TRP B O 1
ATOM 4690 N N . SER B 1 259 ? -6.23 -0.072 7 1 95.69 259 SER B N 1
ATOM 4691 C CA . SER B 1 259 ? -5.625 -1.389 6.832 1 95.69 259 SER B CA 1
ATOM 4692 C C . SER B 1 259 ? -5.523 -2.127 8.164 1 95.69 259 SER B C 1
ATOM 4694 O O . SER B 1 259 ? -5.223 -3.322 8.195 1 95.69 259 SER B O 1
ATOM 4696 N N . VAL B 1 260 ? -5.809 -1.45 9.234 1 96.5 260 VAL B N 1
ATOM 4697 C CA . VAL B 1 260 ? -5.797 -2.1 10.539 1 96.5 260 VAL B CA 1
ATOM 4698 C C . VAL B 1 260 ? -7.176 -1.981 11.188 1 96.5 260 VAL B C 1
ATOM 4700 O O . VAL B 1 260 ? -7.918 -1.036 10.906 1 96.5 260 VAL B O 1
ATOM 4703 N N . ASP B 1 261 ? -7.484 -2.914 12.016 1 97 261 ASP B N 1
ATOM 4704 C CA . ASP B 1 261 ? -8.656 -2.824 12.883 1 97 261 ASP B CA 1
ATOM 4705 C C . ASP B 1 261 ? -8.375 -1.943 14.094 1 97 261 ASP B C 1
ATOM 4707 O O . ASP B 1 261 ? -7.355 -2.115 14.773 1 97 261 ASP B O 1
ATOM 4711 N N . MET B 1 262 ? -9.25 -1.02 14.391 1 98 262 MET B N 1
ATOM 4712 C CA . MET B 1 262 ? -9.039 -0.042 15.461 1 98 262 MET B CA 1
ATOM 4713 C C . MET B 1 262 ? -8.844 -0.735 16.797 1 98 262 MET B C 1
ATOM 4715 O O . MET B 1 262 ? -7.945 -0.38 17.562 1 98 262 MET B O 1
ATOM 4719 N N . ALA B 1 263 ? -9.68 -1.728 17.062 1 97.75 263 ALA B N 1
ATOM 4720 C CA . ALA B 1 263 ? -9.578 -2.42 18.344 1 97.75 263 ALA B CA 1
ATOM 4721 C C . ALA B 1 263 ? -8.242 -3.148 18.469 1 97.75 263 ALA B C 1
ATOM 4723 O O . ALA B 1 263 ? -7.602 -3.102 19.516 1 97.75 263 ALA B O 1
ATOM 4724 N N . ALA B 1 264 ? -7.844 -3.785 17.391 1 96 264 ALA B N 1
ATOM 4725 C CA . ALA B 1 264 ? -6.562 -4.492 17.391 1 96 264 ALA B CA 1
ATOM 4726 C C . ALA B 1 264 ? -5.398 -3.521 17.562 1 96 264 ALA B C 1
ATOM 4728 O O . ALA B 1 264 ? -4.438 -3.818 18.281 1 96 264 ALA B O 1
ATOM 4729 N N . ALA B 1 265 ? -5.477 -2.438 16.875 1 97.06 265 ALA B N 1
ATOM 4730 C CA . ALA B 1 265 ? -4.43 -1.429 17 1 97.06 265 ALA B CA 1
ATOM 4731 C C . ALA B 1 265 ? -4.352 -0.895 18.422 1 97.06 265 ALA B C 1
ATOM 4733 O O . ALA B 1 265 ? -3.258 -0.722 18.969 1 97.06 265 ALA B O 1
ATOM 4734 N N . ARG B 1 266 ? -5.504 -0.628 19.062 1 97.25 266 ARG B N 1
ATOM 4735 C CA . ARG B 1 266 ? -5.555 -0.143 20.438 1 97.25 266 ARG B CA 1
ATOM 4736 C C . ARG B 1 266 ? -4.91 -1.141 21.391 1 97.25 266 ARG B C 1
ATOM 4738 O O . ARG B 1 266 ? -4.18 -0.751 22.312 1 97.25 266 ARG B O 1
ATOM 4745 N N . GLU B 1 267 ? -5.191 -2.332 21.141 1 95.94 267 GLU B N 1
ATOM 4746 C CA . GLU B 1 267 ? -4.613 -3.377 21.969 1 95.94 267 GLU B CA 1
ATOM 4747 C C . GLU B 1 267 ? -3.088 -3.367 21.891 1 95.94 267 GLU B C 1
ATOM 4749 O O . GLU B 1 267 ? -2.404 -3.549 22.891 1 95.94 267 GLU B O 1
ATOM 4754 N N . ARG B 1 268 ? -2.586 -3.156 20.797 1 94.56 268 ARG B N 1
ATOM 4755 C CA . ARG B 1 268 ? -1.146 -3.195 20.578 1 94.56 268 ARG B CA 1
ATOM 4756 C C . ARG B 1 268 ? -0.477 -1.922 21.078 1 94.56 268 ARG B C 1
ATOM 4758 O O . ARG B 1 268 ? 0.626 -1.97 21.625 1 94.56 268 ARG B O 1
ATOM 4765 N N . LEU B 1 269 ? -1.151 -0.794 20.859 1 96.75 269 LEU B N 1
ATOM 4766 C CA . LEU B 1 269 ? -0.548 0.505 21.125 1 96.75 269 LEU B CA 1
ATOM 4767 C C . LEU B 1 269 ? -0.76 0.909 22.578 1 96.75 269 LEU B C 1
ATOM 4769 O O . LEU B 1 269 ? -0.092 1.816 23.078 1 96.75 269 LEU B O 1
ATOM 4773 N N . GLY B 1 270 ? -1.759 0.26 23.297 1 94.69 270 GLY B N 1
ATOM 4774 C CA . GLY B 1 270 ? -2.037 0.591 24.688 1 94.69 270 GLY B CA 1
ATOM 4775 C C . GLY B 1 270 ? -2.658 1.965 24.859 1 94.69 270 GLY B C 1
ATOM 4776 O O . GLY B 1 270 ? -3.65 2.291 24.203 1 94.69 270 GLY B O 1
ATOM 4777 N N . ASP B 1 271 ? -1.967 2.811 25.578 1 94.44 271 ASP B N 1
ATOM 4778 C CA . ASP B 1 271 ? -2.574 4.07 26 1 94.44 271 ASP B CA 1
ATOM 4779 C C . ASP B 1 271 ? -2.227 5.199 25.031 1 94.44 271 ASP B C 1
ATOM 4781 O O . ASP B 1 271 ? -2.703 6.324 25.188 1 94.44 271 ASP B O 1
ATOM 4785 N N . VAL B 1 272 ? -1.479 4.898 24.062 1 97.38 272 VAL B N 1
ATOM 4786 C CA . VAL B 1 272 ? -1.126 5.93 23.094 1 97.38 272 VAL B CA 1
ATOM 4787 C C . VAL B 1 272 ? -2.379 6.395 22.359 1 97.38 272 VAL B C 1
ATOM 4789 O O . VAL B 1 272 ? -3.141 5.578 21.828 1 97.38 272 VAL B O 1
ATOM 4792 N N . PRO B 1 273 ? -2.645 7.684 22.375 1 98.75 273 PRO B N 1
ATOM 4793 C CA . PRO B 1 273 ? -3.789 8.172 21.609 1 98.75 273 PRO B CA 1
ATOM 4794 C C . PRO B 1 273 ? -3.705 7.801 20.125 1 98.75 273 PRO B C 1
ATOM 4796 O O . PRO B 1 273 ? -2.607 7.688 19.578 1 98.75 273 PRO B O 1
ATOM 4799 N N . VAL B 1 274 ? -4.859 7.562 19.547 1 98.81 274 VAL B N 1
ATOM 4800 C CA . VAL B 1 274 ? -4.926 7.148 18.141 1 98.81 274 VAL B CA 1
ATOM 4801 C C . VAL B 1 274 ? -5.848 8.086 17.375 1 98.81 274 VAL B C 1
ATOM 4803 O O . VAL B 1 274 ? -6.719 8.734 17.953 1 98.81 274 VAL B O 1
ATOM 4806 N N . GLN B 1 275 ? -5.586 8.242 16.078 1 98.81 275 GLN B N 1
ATOM 4807 C CA . GLN B 1 275 ? -6.434 8.961 15.133 1 98.81 275 GLN B CA 1
ATOM 4808 C C . GLN B 1 275 ? -6.871 8.055 13.992 1 98.81 275 GLN B C 1
ATOM 4810 O O . GLN B 1 275 ? -6.074 7.262 13.484 1 98.81 275 GLN B O 1
ATOM 4815 N N . GLY B 1 276 ? -8.117 8.125 13.398 1 97.12 276 GLY B N 1
ATOM 4816 C CA . GLY B 1 276 ? -8.617 7.383 12.258 1 97.12 276 GLY B CA 1
ATOM 4817 C C . GLY B 1 276 ? -10.039 6.883 12.453 1 97.12 276 GLY B C 1
ATOM 4818 O O . GLY B 1 276 ? -10.75 7.348 13.344 1 97.12 276 GLY B O 1
ATOM 4819 N N . ASN B 1 277 ? -10.297 5.961 11.695 1 96.62 277 ASN B N 1
ATOM 4820 C CA . ASN B 1 277 ? -9.578 5.074 10.781 1 96.62 277 ASN B CA 1
ATOM 4821 C C . ASN B 1 277 ? -10.461 4.641 9.617 1 96.62 277 ASN B C 1
ATOM 4823 O O . ASN B 1 277 ? -10.117 3.705 8.883 1 96.62 277 ASN B O 1
ATOM 4827 N N . LEU B 1 278 ? -11.586 5.379 9.445 1 98.69 278 LEU B N 1
ATOM 4828 C CA . LEU B 1 278 ? -12.594 4.973 8.477 1 98.69 278 LEU B CA 1
ATOM 4829 C C . LEU B 1 278 ? -12.031 5.004 7.059 1 98.69 278 LEU B C 1
ATOM 4831 O O . LEU B 1 278 ? -11.383 5.98 6.668 1 98.69 278 LEU B O 1
ATOM 4835 N N . ASP B 1 279 ? -12.281 3.916 6.25 1 98.38 279 ASP B N 1
ATOM 4836 C CA . ASP B 1 279 ? -11.922 3.924 4.836 1 98.38 279 ASP B CA 1
ATOM 4837 C C . ASP B 1 279 ? -12.633 5.059 4.098 1 98.38 279 ASP B C 1
ATOM 4839 O O . ASP B 1 279 ? -13.867 5.117 4.078 1 98.38 279 ASP B O 1
ATOM 4843 N N . PRO B 1 280 ? -11.891 5.969 3.455 1 98.38 280 PRO B N 1
ATOM 4844 C CA . PRO B 1 280 ? -12.531 7.098 2.777 1 98.38 280 PRO B CA 1
ATOM 4845 C C . PRO B 1 280 ? -13.586 6.656 1.766 1 98.38 280 PRO B C 1
ATOM 4847 O O . PRO B 1 280 ? -14.578 7.355 1.554 1 98.38 280 PRO B O 1
ATOM 4850 N N . T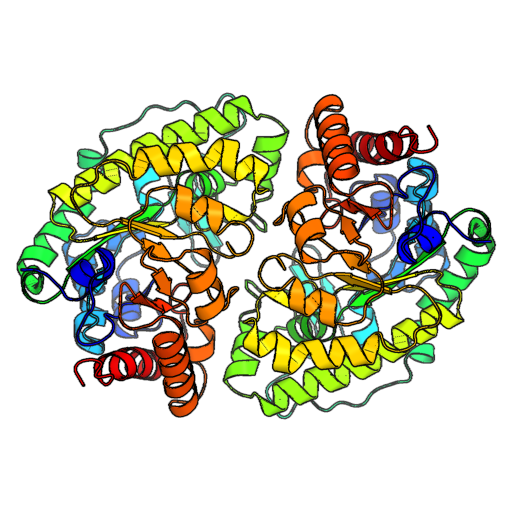HR B 1 281 ? -13.422 5.492 1.157 1 98.31 281 THR B N 1
ATOM 4851 C CA . THR B 1 281 ? -14.359 5.043 0.138 1 98.31 281 THR B CA 1
ATOM 4852 C C . THR B 1 281 ? -15.688 4.629 0.77 1 98.31 281 THR B C 1
ATOM 4854 O O . THR B 1 281 ? -16.703 4.52 0.078 1 98.31 281 THR B O 1
ATOM 4857 N N . HIS B 1 282 ? -15.664 4.324 2.043 1 98.56 282 HIS B N 1
ATOM 4858 C CA . HIS B 1 282 ? -16.906 3.988 2.725 1 98.56 282 HIS B CA 1
ATOM 4859 C C . HIS B 1 282 ? -17.891 5.16 2.697 1 98.56 282 HIS B C 1
ATOM 4861 O O . HIS B 1 282 ? -19.094 4.973 2.865 1 98.56 282 HIS B O 1
ATOM 4867 N N . LEU B 1 283 ? -17.391 6.387 2.467 1 98.75 283 LEU B N 1
ATOM 4868 C CA . LEU B 1 283 ? -18.25 7.574 2.402 1 98.75 283 LEU B CA 1
ATOM 4869 C C . LEU B 1 283 ? -19.125 7.547 1.156 1 98.75 283 LEU B C 1
ATOM 4871 O O . LEU B 1 283 ? -20.078 8.328 1.043 1 98.75 283 LEU B O 1
ATOM 4875 N N . TYR B 1 284 ? -18.859 6.633 0.196 1 98.38 284 TYR B N 1
ATOM 4876 C CA . TYR B 1 284 ? -19.703 6.492 -0.989 1 98.38 284 TYR B CA 1
ATOM 4877 C C . TYR B 1 284 ? -20.938 5.637 -0.691 1 98.38 284 TYR B C 1
ATOM 4879 O O . TYR B 1 284 ? -21.859 5.559 -1.507 1 98.38 284 TYR B O 1
ATOM 4887 N N . GLY B 1 285 ? -20.922 4.945 0.418 1 98.12 285 GLY B N 1
ATOM 4888 C CA . GLY B 1 285 ? -22.062 4.125 0.806 1 98.12 285 GLY B CA 1
ATOM 4889 C C . GLY B 1 285 ? -23.266 4.938 1.239 1 98.12 285 GLY B C 1
ATOM 4890 O O . GLY B 1 285 ? -23.25 6.168 1.162 1 98.12 285 GLY B O 1
ATOM 4891 N N . SER B 1 286 ? -24.312 4.254 1.693 1 98.06 286 SER B N 1
ATOM 4892 C CA . SER B 1 286 ? -25.516 4.906 2.184 1 98.06 286 SER B CA 1
ATOM 4893 C C . SER B 1 286 ? -25.25 5.668 3.479 1 98.06 286 SER B C 1
ATOM 4895 O O . SER B 1 286 ? -24.234 5.434 4.141 1 98.06 286 SER B O 1
ATOM 4897 N N . GLU B 1 287 ? -26.156 6.617 3.738 1 98.38 287 GLU B N 1
ATOM 4898 C CA . GLU B 1 287 ? -26.062 7.344 5.004 1 98.38 287 GLU B CA 1
ATOM 4899 C C . GLU B 1 287 ? -26.016 6.383 6.188 1 98.38 287 GLU B C 1
ATOM 4901 O O . GLU B 1 287 ? -25.188 6.543 7.086 1 98.38 287 GLU B O 1
ATOM 4906 N N . ALA B 1 288 ? -26.844 5.375 6.16 1 98.44 288 ALA B N 1
ATOM 4907 C CA . ALA B 1 288 ? -26.906 4.391 7.238 1 98.44 288 ALA B CA 1
ATOM 4908 C C . ALA B 1 288 ? -25.594 3.617 7.355 1 98.44 288 ALA B C 1
ATOM 4910 O O . ALA B 1 288 ? -25.141 3.324 8.461 1 98.44 288 ALA B O 1
ATOM 4911 N N . PHE B 1 289 ? -25.047 3.268 6.25 1 98.19 289 PHE B N 1
ATOM 4912 C CA . PHE B 1 289 ? -23.781 2.549 6.223 1 98.19 289 PHE B CA 1
ATOM 4913 C C . PHE B 1 289 ? -22.656 3.391 6.836 1 98.19 289 PHE B C 1
ATOM 4915 O O . PHE B 1 289 ? -21.891 2.902 7.672 1 98.19 289 PHE B O 1
ATOM 4922 N N . VAL B 1 290 ? -22.578 4.66 6.496 1 98.75 290 VAL B N 1
ATOM 4923 C CA . VAL B 1 290 ? -21.547 5.566 7 1 98.75 290 VAL B CA 1
ATOM 4924 C C . VAL B 1 290 ? -21.703 5.746 8.508 1 98.75 290 VAL B C 1
ATOM 4926 O O . VAL B 1 290 ? -20.719 5.672 9.258 1 98.75 290 VAL B O 1
ATOM 4929 N N . GLU B 1 291 ? -22.922 5.949 8.914 1 98.69 291 GLU B N 1
ATOM 4930 C CA . GLU B 1 291 ? -23.203 6.102 10.336 1 98.69 291 GLU B CA 1
ATOM 4931 C C . GLU B 1 291 ? -22.766 4.863 11.117 1 98.69 291 GLU B C 1
ATOM 4933 O O . GLU B 1 291 ? -22.078 4.969 12.133 1 98.69 291 GLU B O 1
ATOM 4938 N N . LYS B 1 292 ? -23.141 3.73 10.617 1 98.31 292 LYS B N 1
ATOM 4939 C CA . LYS B 1 292 ? -22.844 2.469 11.289 1 98.31 292 LYS B CA 1
ATOM 4940 C C . LYS B 1 292 ? -21.328 2.25 11.414 1 98.31 292 LYS B C 1
ATOM 4942 O O . LYS B 1 292 ? -20.828 1.938 12.492 1 98.31 292 LYS B O 1
ATOM 4947 N N . ARG B 1 293 ? -20.625 2.383 10.336 1 98.38 293 ARG B N 1
ATOM 4948 C CA . ARG B 1 293 ? -19.188 2.158 10.336 1 98.38 293 ARG B CA 1
ATOM 4949 C C . ARG B 1 293 ? -18.484 3.162 11.242 1 98.38 293 ARG B C 1
ATOM 4951 O O . ARG B 1 293 ? -17.516 2.812 11.93 1 98.38 293 ARG B O 1
ATOM 4958 N N . THR B 1 294 ? -18.953 4.422 11.219 1 98.69 294 THR B N 1
ATOM 4959 C CA . THR B 1 294 ? -18.391 5.461 12.07 1 98.69 294 THR B CA 1
ATOM 4960 C C . THR B 1 294 ? -18.562 5.098 13.547 1 98.69 294 THR B C 1
ATOM 4962 O O . THR B 1 294 ? -17.594 5.133 14.312 1 98.69 294 THR B O 1
ATOM 4965 N N . ARG B 1 295 ? -19.703 4.699 13.93 1 98.5 295 ARG B N 1
ATOM 4966 C CA . ARG B 1 295 ? -20 4.348 15.312 1 98.5 295 ARG B CA 1
ATOM 4967 C C . ARG B 1 295 ? -19.172 3.141 15.758 1 98.5 295 ARG B C 1
ATOM 4969 O O . ARG B 1 295 ? -18.719 3.076 16.891 1 98.5 295 ARG B O 1
ATOM 4976 N N . GLU B 1 296 ? -19 2.189 14.859 1 98.19 296 GLU B N 1
ATOM 4977 C CA . GLU B 1 296 ? -18.203 1.005 15.164 1 98.19 296 GLU B CA 1
ATOM 4978 C C . GLU B 1 296 ? -16.766 1.379 15.492 1 98.19 296 GLU B C 1
ATOM 4980 O O . GLU B 1 296 ? -16.188 0.854 16.438 1 98.19 296 GLU B O 1
ATOM 4985 N N . ILE B 1 297 ? -16.188 2.223 14.719 1 98.44 297 ILE B N 1
ATOM 4986 C CA . ILE B 1 297 ? -14.812 2.656 14.938 1 98.44 297 ILE B CA 1
ATOM 4987 C C . ILE B 1 297 ? -14.695 3.355 16.297 1 98.44 297 ILE B C 1
ATOM 4989 O O . ILE B 1 297 ? -13.766 3.098 17.062 1 98.44 297 ILE B O 1
ATOM 4993 N N . VAL B 1 298 ? -15.648 4.266 16.547 1 98.25 298 VAL B N 1
ATOM 4994 C CA . VAL B 1 298 ? -15.641 5.02 17.797 1 98.25 298 VAL B CA 1
ATOM 4995 C C . VAL B 1 298 ? -15.734 4.059 18.984 1 98.25 298 VAL B C 1
ATOM 4997 O O . VAL B 1 298 ? -15.023 4.219 19.984 1 98.25 298 VAL B O 1
ATOM 5000 N N . GLU B 1 299 ? -16.578 3.074 18.859 1 97.69 299 GLU B N 1
ATOM 5001 C CA . GLU B 1 299 ? -16.734 2.072 19.906 1 97.69 299 GLU B CA 1
ATOM 5002 C C . GLU B 1 299 ? -15.438 1.299 20.125 1 97.69 299 GLU B C 1
ATOM 5004 O O . GLU B 1 299 ? -15 1.11 21.25 1 97.69 299 GLU B O 1
ATOM 5009 N N . LYS B 1 300 ? -14.805 0.88 19.078 1 97.94 300 LYS B N 1
ATOM 5010 C CA . LYS B 1 300 ? -13.562 0.119 19.141 1 97.94 300 LYS B CA 1
ATOM 5011 C C . LYS B 1 300 ? -12.43 0.96 19.719 1 97.94 300 LYS B C 1
ATOM 5013 O O . LYS B 1 300 ? -11.562 0.44 20.422 1 97.94 300 LYS B O 1
ATOM 5018 N N . ALA B 1 301 ? -12.391 2.23 19.422 1 97.69 301 ALA B N 1
ATOM 5019 C CA . ALA B 1 301 ? -11.312 3.121 19.859 1 97.69 301 ALA B CA 1
ATOM 5020 C C . ALA B 1 301 ? -11.398 3.385 21.359 1 97.69 301 ALA B C 1
ATOM 5022 O O . ALA B 1 301 ? -10.375 3.527 22.031 1 97.69 301 ALA B O 1
ATOM 5023 N N . GLY B 1 302 ? -12.641 3.484 21.891 1 95.56 302 GLY B N 1
ATOM 5024 C CA . GLY B 1 302 ? -12.836 3.811 23.281 1 95.56 302 GLY B CA 1
ATOM 5025 C C . GLY B 1 302 ? -12.914 5.305 23.547 1 95.56 302 GLY B C 1
ATOM 5026 O O . GLY B 1 302 ? -12.68 6.109 22.641 1 95.56 302 GLY B O 1
ATOM 5027 N N . PRO B 1 303 ? -13.156 5.703 24.734 1 94.75 303 PRO B N 1
ATOM 5028 C CA . PRO B 1 303 ? -13.523 7.086 25.031 1 94.75 303 PRO B CA 1
ATOM 5029 C C . PRO B 1 303 ? -12.312 7.961 25.344 1 94.75 303 PRO B C 1
ATOM 5031 O O . PRO B 1 303 ? -12.445 9.18 25.5 1 94.75 303 PRO B O 1
ATOM 5034 N N . GLU B 1 304 ? -11.188 7.348 25.453 1 96.44 304 GLU B N 1
ATOM 5035 C CA . GLU B 1 304 ? -9.984 8.102 25.797 1 96.44 304 GLU B CA 1
ATOM 5036 C C . GLU B 1 304 ? -8.977 8.094 24.656 1 96.44 304 GLU B C 1
ATOM 5038 O O . GLU B 1 304 ? -8.695 7.035 24.078 1 96.44 304 GLU B O 1
ATOM 5043 N N . GLY B 1 305 ? -8.484 9.273 24.328 1 97.81 305 GLY B N 1
ATOM 5044 C CA . GLY B 1 305 ? -7.355 9.352 23.422 1 97.81 305 GLY B CA 1
ATOM 5045 C C . GLY B 1 305 ? -7.703 8.93 22 1 97.81 305 GLY B C 1
ATOM 5046 O O . GLY B 1 305 ? -6.941 8.203 21.359 1 97.81 305 GLY B O 1
ATOM 5047 N N . HIS B 1 306 ? -8.867 9.32 21.562 1 98.31 306 HIS B N 1
ATOM 5048 C CA . HIS B 1 306 ? -9.273 8.984 20.203 1 98.31 306 HIS B CA 1
ATOM 5049 C C . HIS B 1 306 ? -9.703 10.227 19.438 1 98.31 306 HIS B C 1
ATOM 5051 O O . HIS B 1 306 ? -10.562 10.984 19.891 1 98.31 306 HIS B O 1
ATOM 5057 N N . ILE B 1 307 ? -9.062 10.453 18.344 1 98.81 307 ILE B N 1
ATOM 5058 C CA . ILE B 1 307 ? -9.492 11.438 17.359 1 98.81 307 ILE B CA 1
ATOM 5059 C C . ILE B 1 307 ? -10.086 10.734 16.141 1 98.81 307 ILE B C 1
ATOM 5061 O O . ILE B 1 307 ? -9.398 9.977 15.461 1 98.81 307 ILE B O 1
ATOM 5065 N N . LEU B 1 308 ? -11.383 10.93 15.922 1 98.81 308 LEU B N 1
ATOM 5066 C CA . LEU B 1 308 ? -12.023 10.312 14.766 1 98.81 308 LEU B CA 1
ATOM 5067 C C . LEU B 1 308 ? -11.609 11.016 13.477 1 98.81 308 LEU B C 1
ATOM 5069 O O . LEU B 1 308 ? -11.625 12.242 13.398 1 98.81 308 LEU B O 1
ATOM 5073 N N . ASN B 1 309 ? -11.219 10.273 12.516 1 98.88 309 ASN B N 1
ATOM 5074 C CA . ASN B 1 309 ? -10.797 10.711 11.188 1 98.88 309 ASN B CA 1
ATOM 5075 C C . ASN B 1 309 ? -10.984 9.609 10.148 1 98.88 309 ASN B C 1
ATOM 5077 O O . ASN B 1 309 ? -11.344 8.477 10.484 1 98.88 309 ASN B O 1
ATOM 5081 N N . LEU B 1 310 ? -10.828 9.961 8.922 1 98.69 310 LEU B N 1
ATOM 5082 C CA . LEU B 1 310 ? -10.656 8.953 7.879 1 98.69 310 LEU B CA 1
ATOM 5083 C C . LEU B 1 310 ? -9.266 8.336 7.945 1 98.69 310 LEU B C 1
ATOM 5085 O O . LEU B 1 310 ? -8.375 8.867 8.609 1 98.69 310 LEU B O 1
ATOM 5089 N N . GLY B 1 311 ? -9.141 7.223 7.27 1 98 311 GLY B N 1
ATOM 5090 C CA . GLY B 1 311 ? -7.844 6.566 7.195 1 98 311 GLY B CA 1
ATOM 5091 C C . GLY B 1 311 ? -6.879 7.254 6.246 1 98 311 GLY B C 1
ATOM 5092 O O . GLY B 1 311 ? -5.684 6.961 6.25 1 98 311 GLY B O 1
ATOM 5093 N N . HIS B 1 312 ? -7.414 8.031 5.441 1 97.31 312 HIS B N 1
ATOM 5094 C CA . HIS B 1 312 ? -6.707 8.93 4.527 1 97.31 312 HIS B CA 1
ATOM 5095 C C . HIS B 1 312 ? -7.605 10.062 4.066 1 97.31 312 HIS B C 1
ATOM 5097 O O . HIS B 1 312 ? -8.664 10.305 4.652 1 97.31 312 HIS B O 1
ATOM 5103 N N . GLY B 1 313 ? -7.246 10.875 3.119 1 96.81 313 GLY B N 1
ATOM 5104 C CA . GLY B 1 313 ? -7.953 12.086 2.762 1 96.81 313 GLY B CA 1
ATOM 5105 C C . GLY B 1 313 ? -9.266 11.828 2.039 1 96.81 313 GLY B C 1
ATOM 5106 O O . GLY B 1 313 ? -9.438 10.773 1.426 1 96.81 313 GLY B O 1
ATOM 5107 N N . VAL B 1 314 ? -10.133 12.789 2.113 1 97.94 314 VAL B N 1
ATOM 5108 C CA . VAL B 1 314 ? -11.398 12.766 1.383 1 97.94 314 VAL B CA 1
ATOM 5109 C C . VAL B 1 314 ? -11.125 12.688 -0.118 1 97.94 314 VAL B C 1
ATOM 5111 O O . VAL B 1 314 ? -10.25 13.383 -0.633 1 97.94 314 VAL B O 1
ATOM 5114 N N . LEU B 1 315 ? -11.891 11.82 -0.783 1 96.56 315 LEU B N 1
ATOM 5115 C CA . LEU B 1 315 ? -11.719 11.664 -2.223 1 96.56 315 LEU B CA 1
ATOM 5116 C C . LEU B 1 315 ? -12.469 12.758 -2.98 1 96.56 315 LEU B C 1
ATOM 5118 O O . LEU B 1 315 ? -13.438 13.312 -2.471 1 96.56 315 LEU B O 1
ATOM 5122 N N . ARG B 1 316 ? -12.023 13.094 -4.176 1 93.69 316 ARG B N 1
ATOM 5123 C CA . ARG B 1 316 ? -12.422 14.273 -4.938 1 93.69 316 ARG B CA 1
ATOM 5124 C C . ARG B 1 316 ? -13.914 14.234 -5.262 1 93.69 316 ARG B C 1
ATOM 5126 O O . ARG B 1 316 ? -14.555 15.281 -5.383 1 93.69 316 ARG B O 1
ATOM 5133 N N . ASP B 1 317 ? -14.477 12.984 -5.395 1 94.94 317 ASP B N 1
ATOM 5134 C CA . ASP B 1 317 ? -15.867 12.906 -5.82 1 94.94 317 ASP B CA 1
ATOM 5135 C C . ASP B 1 317 ? -16.766 12.406 -4.684 1 94.94 317 ASP B C 1
ATOM 5137 O O . ASP B 1 317 ? -17.875 11.945 -4.922 1 94.94 317 ASP B O 1
ATOM 5141 N N . THR B 1 318 ? -16.219 12.422 -3.498 1 98 318 THR B N 1
ATOM 5142 C CA . THR B 1 318 ? -17.016 12.031 -2.338 1 98 318 THR B CA 1
ATOM 5143 C C . THR B 1 318 ? -18.219 12.945 -2.17 1 98 318 THR B C 1
ATOM 5145 O O . THR B 1 318 ? -18.094 14.172 -2.268 1 98 318 THR B O 1
ATOM 5148 N N . PRO B 1 319 ? -19.359 12.43 -1.94 1 97.88 319 PRO B N 1
ATOM 5149 C CA . PRO B 1 319 ? -20.531 13.281 -1.705 1 97.88 319 PRO B CA 1
ATOM 5150 C C . PRO B 1 319 ? -20.406 14.125 -0.438 1 97.88 319 PRO B C 1
ATOM 5152 O O . PRO B 1 319 ? -20.125 13.586 0.638 1 97.88 319 PRO B O 1
ATOM 5155 N N . VAL B 1 320 ? -20.656 15.414 -0.608 1 98.25 320 VAL B N 1
ATOM 5156 C CA . VAL B 1 320 ? -20.562 16.359 0.506 1 98.25 320 VAL B CA 1
ATOM 5157 C C . VAL B 1 320 ? -21.469 15.906 1.643 1 98.25 320 VAL B C 1
ATOM 5159 O O . VAL B 1 320 ? -21.109 16 2.816 1 98.25 320 VAL B O 1
ATOM 5162 N N . GLU B 1 321 ? -22.625 15.344 1.277 1 98.06 321 GLU B N 1
ATOM 5163 C CA . GLU B 1 321 ? -23.609 14.922 2.26 1 98.06 321 GLU B CA 1
ATOM 5164 C C . GLU B 1 321 ? -23.094 13.773 3.115 1 98.06 321 GLU B C 1
ATOM 5166 O O . GLU B 1 321 ? -23.438 13.656 4.289 1 98.06 321 GLU B O 1
ATOM 5171 N N . ARG B 1 322 ? -22.297 12.914 2.543 1 98.5 322 ARG B N 1
ATOM 5172 C CA . ARG B 1 322 ? -21.766 11.781 3.289 1 98.5 322 ARG B CA 1
ATOM 5173 C C . ARG B 1 322 ? -20.641 12.227 4.227 1 98.5 322 ARG B C 1
ATOM 5175 O O . ARG B 1 322 ? -20.469 11.656 5.305 1 98.5 322 ARG B O 1
ATOM 5182 N N . VAL B 1 323 ? -19.891 13.219 3.803 1 98.75 323 VAL B N 1
ATOM 5183 C CA . VAL B 1 323 ? -18.906 13.812 4.711 1 98.75 323 VAL B CA 1
ATOM 5184 C C . VAL B 1 323 ? -19.625 14.43 5.906 1 98.75 323 VAL B C 1
ATOM 5186 O O . VAL B 1 323 ? -19.203 14.25 7.051 1 98.75 323 VAL B O 1
ATOM 5189 N N . ARG B 1 324 ? -20.688 15.156 5.613 1 98.56 324 ARG B N 1
ATOM 5190 C CA . ARG B 1 324 ? -21.5 15.727 6.68 1 98.56 324 ARG B CA 1
ATOM 5191 C C . ARG B 1 324 ? -22.016 14.641 7.625 1 98.56 324 ARG B C 1
ATOM 5193 O O . ARG B 1 324 ? -21.969 14.805 8.844 1 98.56 324 ARG B O 1
ATOM 5200 N N . THR B 1 325 ? -22.5 13.516 7.023 1 98.69 325 THR B N 1
ATOM 5201 C CA . THR B 1 325 ? -22.984 12.391 7.82 1 98.69 325 THR B CA 1
ATOM 5202 C C . THR B 1 325 ? -21.891 11.898 8.773 1 98.69 325 THR B C 1
ATOM 5204 O O . THR B 1 325 ? -22.156 11.633 9.945 1 98.69 325 THR B O 1
ATOM 5207 N N . PHE B 1 326 ? -20.719 11.734 8.312 1 98.81 326 PHE B N 1
ATOM 5208 C CA . PHE B 1 326 ? -19.578 11.281 9.086 1 98.81 326 PHE B CA 1
ATOM 5209 C C . PHE B 1 326 ? -19.344 12.203 10.281 1 98.81 326 PHE B C 1
ATOM 5211 O O . PHE B 1 326 ? -19.266 11.742 11.422 1 98.81 326 PHE B O 1
ATOM 5218 N N . VAL B 1 327 ? -19.25 13.523 10.031 1 98.75 327 VAL B N 1
ATOM 5219 C CA . VAL B 1 327 ? -18.969 14.516 11.062 1 98.75 327 VAL B CA 1
ATOM 5220 C C . VAL B 1 327 ? -20.141 14.586 12.047 1 98.75 327 VAL B C 1
ATOM 5222 O O . VAL B 1 327 ? -19.938 14.586 13.266 1 98.75 327 VAL B O 1
ATOM 5225 N N . GLU B 1 328 ? -21.344 14.609 11.523 1 98.44 328 GLU B N 1
ATOM 5226 C CA . GLU B 1 328 ? -22.516 14.711 12.375 1 98.44 328 GLU B CA 1
ATOM 5227 C C . GLU B 1 328 ? -22.672 13.477 13.25 1 98.44 328 GLU B C 1
ATOM 5229 O O . GLU B 1 328 ? -23.141 13.57 14.391 1 98.44 328 GLU B O 1
ATOM 5234 N N . THR B 1 329 ? -22.312 12.312 12.664 1 98.62 329 THR B N 1
ATOM 5235 C CA . THR B 1 329 ? -22.359 11.094 13.477 1 98.62 329 THR B CA 1
ATOM 5236 C C . THR B 1 329 ? -21.438 11.227 14.688 1 98.62 329 THR B C 1
ATOM 5238 O O . THR B 1 329 ? -21.828 10.914 15.812 1 98.62 329 THR B O 1
ATOM 5241 N N . ALA B 1 330 ? -20.234 11.656 14.492 1 97.81 330 ALA B N 1
ATOM 5242 C CA . ALA B 1 330 ? -19.297 11.883 15.586 1 97.81 330 ALA B CA 1
ATOM 5243 C C . ALA B 1 330 ? -19.906 12.812 16.641 1 97.81 330 ALA B C 1
ATOM 5245 O O . ALA B 1 330 ? -19.828 12.539 17.844 1 97.81 330 ALA B O 1
ATOM 5246 N N . LYS B 1 331 ? -20.484 13.898 16.188 1 97.31 331 LYS B N 1
ATOM 5247 C CA . LYS B 1 331 ? -21 14.945 17.062 1 97.31 331 LYS B CA 1
ATOM 5248 C C . LYS B 1 331 ? -22.266 14.492 17.797 1 97.31 331 LYS B C 1
ATOM 5250 O O . LYS B 1 331 ? -22.641 15.078 18.812 1 97.31 331 LYS B O 1
ATOM 5255 N N . SER B 1 332 ? -22.875 13.445 17.266 1 97.62 332 SER B N 1
ATOM 5256 C CA . SER B 1 332 ? -24.109 12.938 17.875 1 97.62 332 SER B CA 1
ATOM 5257 C C . SER B 1 332 ? -23.812 11.938 18.984 1 97.62 332 SER B C 1
ATOM 5259 O O . SER B 1 332 ? -24.703 11.57 19.75 1 97.62 332 SER B O 1
ATOM 5261 N N . ILE B 1 333 ? -22.594 11.484 19 1 96.88 333 ILE B N 1
ATOM 5262 C CA . ILE B 1 333 ? -22.203 10.492 20 1 96.88 333 ILE B CA 1
ATOM 5263 C C . ILE B 1 333 ? -22 11.18 21.359 1 96.88 333 ILE B C 1
ATOM 5265 O O . ILE B 1 333 ? -21.375 12.242 21.422 1 96.88 333 ILE B O 1
ATOM 5269 N N . ASP B 1 334 ? -22.531 10.609 22.344 1 92.5 334 ASP B N 1
ATOM 5270 C CA . ASP B 1 334 ? -22.375 11.125 23.703 1 92.5 334 ASP B CA 1
ATOM 5271 C C . ASP B 1 334 ? -21.719 10.086 24.609 1 92.5 334 ASP B C 1
ATOM 5273 O O . ASP B 1 334 ? -22.266 9 24.828 1 92.5 334 ASP B O 1
ATOM 5277 N N . ARG B 1 335 ? -20.562 10.375 25.031 1 85.75 335 ARG B N 1
ATOM 5278 C CA . ARG B 1 335 ? -19.797 9.5 25.922 1 85.75 335 ARG B CA 1
ATOM 5279 C C . ARG B 1 335 ? -19.953 9.93 27.375 1 85.75 335 ARG B C 1
ATOM 5281 O O . ARG B 1 335 ? -19.266 9.406 28.25 1 85.75 335 ARG B O 1
ATOM 5288 N N . SER B 1 336 ? -20.625 11.078 27.609 1 69.5 336 SER B N 1
ATOM 5289 C CA . SER B 1 336 ? -20.766 11.625 28.953 1 69.5 336 SER B CA 1
ATOM 5290 C C . SER B 1 336 ? -21.531 10.68 29.875 1 69.5 336 SER B C 1
ATOM 5292 O O . SER B 1 336 ? -21.438 10.781 31.094 1 69.5 336 SER B O 1
ATOM 5294 N N . ARG B 1 337 ? -22.453 9.742 29.25 1 53.66 337 ARG B N 1
ATOM 5295 C CA . ARG B 1 337 ? -23.25 8.914 30.156 1 53.66 337 ARG B CA 1
ATOM 5296 C C . ARG B 1 337 ? -22.547 7.598 30.453 1 53.66 337 ARG B C 1
ATOM 5298 O O . ARG B 1 337 ? -21.891 7.016 29.578 1 53.66 337 ARG B O 1
#

pLDDT: mean 96.38, std 5.02, range [53.66, 98.94]

InterPro domains:
  IPR000257 Uroporphyrinogen decarboxylase (URO-D) [PF01208] (3-332)
  IPR000257 Uroporphyrinogen decarboxylase (URO-D) [PS00906] (18-27)
  IPR000257 Uroporphyrinogen decarboxylase (URO-D) [PS00907] (136-152)
  IPR006361 Uroporphyrinogen decarboxylase HemE [TIGR01464] (5-331)
  IPR006361 Uroporphyrinogen decarboxylase HemE [cd00717] (7-332)
  IPR038071 UROD/MetE-like superfamily [G3DSA:3.20.20.210] (1-336)
  IPR038071 UROD/MetE-like superfamily [SSF51726] (4-334)

Organism: NCBI:txid2816475

Radius of gyration: 25.38 Å; Cα contacts (8 Å, |Δi|>4): 1464; chains: 2; bounding box: 54×72×62 Å